Protein AF-A0A2N0ME54-F1 (afdb_monomer_lite)

Secondary structure (DSSP, 8-state):
--HHHHHHHHHHHHTTT-SSHHHHHHHHHHS-TT-SS-TTT-TTS-TTSHHHHHHHHHHHHHHHHTT------EEEESSGGGPEEEE--PPP--TTSTT-SPP-----TT--HHHHTTTS--------PPPPPPTTEEEEEEE-S---TTTTT---SSS---HHHHHHHHHHHHHHHHHHTTS-TTS-EEEEE-GGGHHHHHHHH--SSEEEEETTT-TT--TTTT-SEEEEES-----HHHHHHHHHHHTTTSS-----EEEEEEEEEETTS-EEEEEEEEE-SHHHHHHHHHHTHHHHHHHHGGG-GGGS-TT--EEEEEESS---TTPEESEEEE-HHHHHHHHHHHHHHHHHHHHHHH-SEEEHHHHHHHHGGGSSS-HHHHHHHHHHHHHHHHHHHT-EEE---TTPPPEEE---------

Foldseek 3Di:
DPLLVVLVVVCVVCCVPAVDLVSVLCCLVVDDLVDDPPVPPCVPDDPPPSVVVSVLVNVSNVCSVVVHFALRQWDWDDDDPPTDIGGFADDAQPQPPPCGPPDDDDDAPLDDPVLVVLHDPDPDDDDDDDDAFFPLEAEAEEADPALDCVQLQVDDPPPDGDPSNVVSVVVVLVVLCVVCVPDDLAFAEEEEAAPVCFVVSQVSNNHPHYHYDYQVGLPPDLRQQRGQEYEYRGWDDPDLVVLSSNLSHSVVVDGHDDPDWDWDWDWAAAPVRDIDTFTDIDDDDDPSNSSRCVRIQSSVLSSQCSNVRVPDDSPRHGYYYHHGSDYHPSDHHHHYHYDCVVVVVVVLLVLLLVCCVVVCVVPQKDFLLNSLVSCVVVDPDDSVVSSVVCLVCVVVSCVVSVWDWDHDDDPRTTMIGHDDPPPPDD

Radius of gyration: 27.48 Å; chains: 1; bounding box: 76×65×70 Å

Sequence (426 aa):
MEGPALYEAFTSAVKSEFPTINALEDELTNSSPTMLPWSSHLEGLPRNFPPKLLPVLSSELRSWAQGRNFNPRVHLIGTGESAEWHIWWRKHLDHSLEKGPPPAFILDPTADPSLLNKVFDVTATFTKDVPSWPKNVKVHQWVDDLVTRNALGMRSMTNQMSQLGKAARTRWYTRIQSGLAGYPQDWAVGIVTHKEIEEEAIGAMGFEDVRSMHYGAERGSDQLEDVKILILLGFPIPDIDAFKEEAQAFLYDERQLDFNWEIREQFLDLTDGGTAAVQVSGYWNGQVANYFRQKCQSGLYQAVHRIQPYLVPPEDERHIFIYTNMPVQDVIVDELICGPESQRIVDRHERVMRFLGDELEESDRLSVRALAELLSPLEDMSIDTLLEWVQENGESLATEAGISFTPGHRGQVARFEKQRHDSHDH

Structure (mmCIF, N/CA/C/O backbone):
data_AF-A0A2N0ME54-F1
#
_entry.id   AF-A0A2N0ME54-F1
#
loop_
_atom_site.group_PDB
_atom_site.id
_atom_site.type_symbol
_atom_site.label_atom_id
_atom_site.label_alt_id
_atom_site.label_comp_id
_atom_site.label_asym_id
_atom_site.label_entity_id
_atom_site.label_seq_id
_atom_site.pdbx_PDB_ins_code
_atom_site.Cartn_x
_atom_site.Cartn_y
_atom_site.Cartn_z
_atom_site.occupancy
_atom_site.B_iso_or_equiv
_atom_site.auth_seq_id
_atom_site.auth_comp_id
_atom_site.auth_asym_id
_atom_site.auth_atom_id
_atom_site.pdbx_PDB_model_num
ATOM 1 N N . MET A 1 1 ? 13.597 -11.585 -21.066 1.00 49.56 1 MET A N 1
ATOM 2 C CA . MET A 1 1 ? 15.011 -11.378 -20.660 1.00 49.56 1 MET A CA 1
ATOM 3 C C . MET A 1 1 ? 15.148 -9.979 -20.084 1.00 49.56 1 MET A C 1
ATOM 5 O O . MET A 1 1 ? 14.563 -9.065 -20.654 1.00 49.56 1 MET A O 1
ATOM 9 N N . GLU A 1 2 ? 15.874 -9.808 -18.976 1.00 55.44 2 GLU A N 1
ATOM 10 C CA . GLU A 1 2 ? 16.232 -8.472 -18.473 1.00 55.44 2 GLU A CA 1
ATOM 11 C C . GLU A 1 2 ? 17.118 -7.736 -19.493 1.00 55.44 2 GLU A C 1
ATOM 13 O O . GLU A 1 2 ? 17.814 -8.378 -20.287 1.00 55.44 2 GLU A O 1
ATOM 18 N N . GLY A 1 3 ? 17.084 -6.398 -19.482 1.00 59.59 3 GLY A N 1
ATOM 19 C CA . GLY A 1 3 ? 17.727 -5.542 -20.490 1.00 59.59 3 GLY A CA 1
ATOM 20 C C . GLY A 1 3 ? 19.146 -5.976 -20.893 1.00 59.59 3 GLY A C 1
ATOM 21 O O . GLY A 1 3 ? 19.382 -6.179 -22.081 1.00 59.59 3 GLY A O 1
ATOM 22 N N . PRO A 1 4 ? 20.086 -6.205 -19.956 1.00 62.50 4 PRO A N 1
ATOM 23 C CA . PRO A 1 4 ? 21.455 -6.601 -20.299 1.00 62.50 4 PRO A CA 1
ATOM 24 C C . PRO A 1 4 ? 21.552 -7.901 -21.116 1.00 62.50 4 PRO A C 1
ATOM 26 O O . PRO A 1 4 ? 22.271 -7.934 -22.112 1.00 62.50 4 PRO A O 1
ATOM 29 N N . ALA A 1 5 ? 20.779 -8.933 -20.762 1.00 63.75 5 ALA A N 1
ATOM 30 C CA . ALA A 1 5 ? 20.768 -10.216 -21.470 1.00 63.75 5 ALA A CA 1
ATOM 31 C C . ALA A 1 5 ? 20.142 -10.102 -22.872 1.00 63.75 5 ALA A C 1
ATOM 33 O O . ALA A 1 5 ? 20.586 -10.760 -23.813 1.00 63.75 5 ALA A O 1
ATOM 34 N N . LEU A 1 6 ? 19.139 -9.228 -23.034 1.00 64.62 6 LEU A N 1
ATOM 35 C CA . LEU A 1 6 ? 18.586 -8.884 -24.346 1.00 64.62 6 LEU A CA 1
ATOM 36 C C . LEU A 1 6 ? 19.654 -8.248 -25.242 1.00 64.62 6 LEU A C 1
ATOM 38 O O . LEU A 1 6 ? 19.828 -8.676 -26.381 1.00 64.62 6 LEU A O 1
ATOM 42 N N . TYR A 1 7 ? 20.368 -7.240 -24.738 1.00 67.50 7 TYR A N 1
ATOM 43 C CA . TYR A 1 7 ? 21.379 -6.525 -25.517 1.00 67.50 7 TYR A CA 1
ATOM 44 C C . TYR A 1 7 ? 22.604 -7.389 -25.825 1.00 67.50 7 TYR A C 1
ATOM 46 O O . TYR A 1 7 ? 23.158 -7.278 -26.919 1.00 67.50 7 TYR A O 1
ATOM 54 N N . GLU A 1 8 ? 22.975 -8.312 -24.937 1.00 67.19 8 GLU A N 1
ATOM 55 C CA . GLU A 1 8 ? 23.969 -9.357 -25.204 1.00 67.19 8 GLU A CA 1
ATOM 56 C C . GLU A 1 8 ? 23.532 -10.302 -26.326 1.00 67.19 8 GLU A C 1
ATOM 58 O O . GLU A 1 8 ? 24.284 -10.502 -27.284 1.00 67.19 8 GLU A O 1
ATOM 63 N N . ALA A 1 9 ? 22.315 -10.851 -26.242 1.00 62.59 9 ALA A N 1
ATOM 64 C CA . ALA A 1 9 ? 21.765 -11.750 -27.254 1.00 62.59 9 ALA A CA 1
ATOM 65 C C . ALA A 1 9 ? 21.619 -11.052 -28.613 1.00 62.59 9 ALA A C 1
ATOM 67 O O . ALA A 1 9 ? 22.039 -11.595 -29.636 1.00 62.59 9 ALA A O 1
ATOM 68 N N . PHE A 1 10 ? 21.100 -9.821 -28.618 1.00 63.94 10 PHE A N 1
ATOM 69 C CA . PHE A 1 10 ? 20.965 -8.997 -29.816 1.00 63.94 10 PHE A CA 1
ATOM 70 C C . PHE A 1 10 ? 22.333 -8.694 -30.427 1.00 63.94 10 PHE A C 1
ATOM 72 O O . PHE A 1 10 ? 22.560 -8.972 -31.599 1.00 63.94 10 PHE A O 1
ATOM 79 N N . THR A 1 11 ? 23.293 -8.227 -29.628 1.00 61.69 11 THR A N 1
ATOM 80 C CA . THR A 1 11 ? 24.661 -7.975 -30.098 1.00 61.69 11 THR A CA 1
ATOM 81 C C . THR A 1 11 ? 25.321 -9.252 -30.629 1.00 61.69 11 THR A C 1
ATOM 83 O O . THR A 1 11 ? 26.037 -9.194 -31.623 1.00 61.69 11 THR A O 1
ATOM 86 N N . SER A 1 12 ? 25.097 -10.409 -30.000 1.00 63.53 12 SER A N 1
ATOM 87 C CA . SER A 1 12 ? 25.627 -11.703 -30.453 1.00 63.53 12 SER A CA 1
ATOM 88 C C . SER A 1 12 ? 25.050 -12.128 -31.808 1.00 63.53 12 SER A C 1
ATOM 90 O O . SER A 1 12 ? 25.805 -12.503 -32.703 1.00 63.53 12 SER A O 1
ATOM 92 N N . ALA A 1 13 ? 23.732 -12.001 -31.992 1.00 60.53 13 ALA A N 1
ATOM 93 C CA . ALA A 1 13 ? 23.060 -12.307 -33.255 1.00 60.53 13 ALA A CA 1
ATOM 94 C C . ALA A 1 13 ? 23.513 -11.363 -34.381 1.00 60.53 13 ALA A C 1
ATOM 96 O O . ALA A 1 13 ? 23.846 -11.795 -35.485 1.00 60.53 13 ALA A O 1
ATOM 97 N N . VAL A 1 14 ? 23.607 -10.073 -34.066 1.00 54.28 14 VAL A N 1
ATOM 98 C CA . VAL A 1 14 ? 23.929 -9.007 -35.016 1.00 54.28 14 VAL A CA 1
ATOM 99 C C . VAL A 1 14 ? 25.418 -8.974 -35.380 1.00 54.28 14 VAL A C 1
ATOM 101 O O . VAL A 1 14 ? 25.755 -8.592 -36.495 1.00 54.28 14 VAL A O 1
ATOM 104 N N . LYS A 1 15 ? 26.324 -9.458 -34.515 1.00 54.00 15 LYS A N 1
ATOM 105 C CA . LYS A 1 15 ? 27.772 -9.587 -34.796 1.00 54.00 15 LYS A CA 1
ATOM 106 C C . LYS A 1 15 ? 28.104 -10.438 -36.028 1.00 54.00 15 LYS A C 1
ATOM 108 O O . LYS A 1 15 ? 29.214 -10.333 -36.546 1.00 54.00 15 LYS A O 1
ATOM 113 N N . SER A 1 16 ? 27.172 -11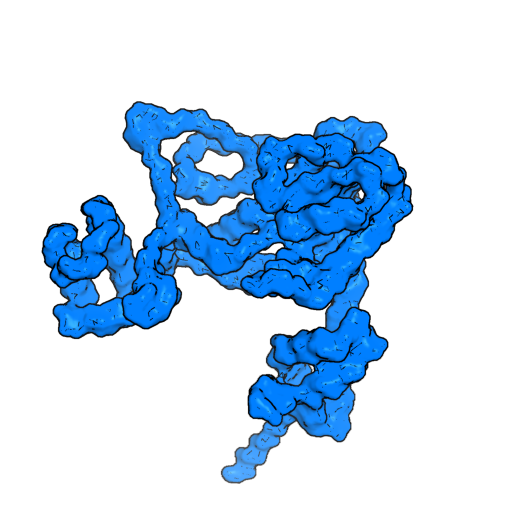.278 -36.481 1.00 55.47 16 SER A N 1
ATOM 114 C CA . SER A 1 16 ? 27.316 -12.051 -37.720 1.00 55.47 16 SER A CA 1
ATOM 115 C C . SER A 1 16 ? 27.152 -11.200 -38.989 1.00 55.47 16 SER A C 1
ATOM 117 O O . SER A 1 16 ? 27.761 -11.513 -40.010 1.00 55.47 16 SER A O 1
ATOM 119 N N . GLU A 1 17 ? 26.401 -10.098 -38.906 1.00 51.91 17 GLU A N 1
ATOM 120 C CA . GLU A 1 17 ? 26.084 -9.197 -40.023 1.00 51.91 17 GLU A CA 1
ATOM 121 C C . GLU A 1 17 ? 26.782 -7.831 -39.899 1.00 51.91 17 GLU A C 1
ATOM 123 O O . GLU A 1 17 ? 27.156 -7.231 -40.906 1.00 51.91 17 GLU A O 1
ATOM 128 N N . PHE A 1 18 ? 27.036 -7.363 -38.672 1.00 55.38 18 PHE A N 1
ATOM 129 C CA . PHE A 1 18 ? 27.672 -6.080 -38.379 1.00 55.38 18 PHE A CA 1
ATOM 130 C C . PHE A 1 18 ? 28.874 -6.288 -37.447 1.00 55.38 18 PHE A C 1
ATOM 132 O O . PHE A 1 18 ? 28.709 -6.612 -36.269 1.00 55.38 18 PHE A O 1
ATOM 139 N N . PRO A 1 19 ? 30.112 -6.072 -37.926 1.00 56.31 19 PRO A N 1
ATOM 140 C CA . PRO A 1 19 ? 31.323 -6.409 -37.174 1.00 56.31 19 PRO A CA 1
ATOM 141 C C . PRO A 1 19 ? 31.584 -5.492 -35.969 1.00 56.31 19 PRO A C 1
ATOM 143 O O . PRO A 1 19 ? 32.428 -5.804 -35.130 1.00 56.31 19 PRO A O 1
ATOM 146 N N . THR A 1 20 ? 30.889 -4.353 -35.866 1.00 59.16 20 THR A N 1
ATOM 147 C CA . THR A 1 20 ? 30.997 -3.424 -34.733 1.00 59.16 20 THR A CA 1
ATOM 148 C C . THR A 1 20 ? 29.638 -2.824 -34.376 1.00 59.16 20 THR A C 1
ATOM 150 O O . THR A 1 20 ? 28.767 -2.690 -35.232 1.00 59.16 20 THR A O 1
ATOM 153 N N . ILE A 1 21 ? 29.478 -2.400 -33.118 1.00 54.47 21 ILE A N 1
ATOM 154 C CA . ILE A 1 21 ? 28.276 -1.692 -32.641 1.00 54.47 21 ILE A CA 1
ATOM 155 C C . ILE A 1 21 ? 28.088 -0.361 -33.383 1.00 54.47 21 ILE A C 1
ATOM 157 O O . ILE A 1 21 ? 26.958 0.019 -33.660 1.00 54.47 21 ILE A O 1
ATOM 161 N N . ASN A 1 22 ? 29.181 0.298 -33.783 1.00 60.09 22 ASN A N 1
ATOM 162 C CA . ASN A 1 22 ? 29.122 1.512 -34.598 1.00 60.09 22 ASN A CA 1
ATOM 163 C C . ASN A 1 22 ? 28.563 1.231 -36.001 1.00 60.09 22 ASN A C 1
ATOM 165 O O . ASN A 1 22 ? 27.768 2.014 -36.487 1.00 60.09 22 ASN A O 1
ATOM 169 N N . ALA A 1 23 ? 28.913 0.098 -36.625 1.00 60.16 23 ALA A N 1
ATOM 170 C CA . ALA A 1 23 ? 28.370 -0.283 -37.933 1.00 60.16 23 ALA A CA 1
ATOM 171 C C . ALA A 1 23 ? 26.867 -0.607 -37.871 1.00 60.16 23 ALA A C 1
ATOM 173 O O . ALA A 1 23 ? 26.124 -0.274 -38.788 1.00 60.16 23 ALA A O 1
ATOM 174 N N . LEU A 1 24 ? 26.418 -1.226 -36.775 1.00 59.00 24 LEU A N 1
ATOM 175 C CA . LEU A 1 24 ? 24.998 -1.429 -36.499 1.00 59.00 24 LEU A CA 1
ATOM 176 C C . LEU A 1 24 ? 24.280 -0.100 -36.237 1.00 59.00 24 LEU A C 1
ATOM 178 O O . LEU A 1 24 ? 23.179 0.106 -36.728 1.00 59.00 24 LEU A O 1
ATOM 182 N N . GLU A 1 25 ? 24.888 0.804 -35.470 1.00 57.88 25 GLU A N 1
ATOM 183 C CA . GLU A 1 25 ? 24.334 2.131 -35.207 1.00 57.88 25 GLU A CA 1
ATOM 184 C C . GLU A 1 25 ? 24.241 2.966 -36.489 1.00 57.88 25 GLU A C 1
ATOM 186 O O . GLU A 1 25 ? 23.210 3.591 -36.726 1.00 57.88 25 GLU A O 1
ATOM 191 N N . ASP A 1 26 ? 25.267 2.938 -37.339 1.00 61.12 26 ASP A N 1
ATOM 192 C CA . ASP A 1 26 ? 25.268 3.598 -38.642 1.00 61.12 26 ASP A CA 1
ATOM 193 C C . ASP A 1 26 ? 24.148 3.053 -39.530 1.00 61.12 26 ASP A C 1
ATOM 195 O O . ASP A 1 26 ? 23.471 3.839 -40.185 1.00 61.12 26 ASP A O 1
ATOM 199 N N . GLU A 1 27 ? 23.894 1.743 -39.515 1.00 60.47 27 GLU A N 1
ATOM 200 C CA . GLU A 1 27 ? 22.745 1.161 -40.209 1.00 60.47 27 GLU A CA 1
ATOM 201 C C . GLU A 1 27 ? 21.432 1.649 -39.576 1.00 60.47 27 GLU A C 1
ATOM 203 O O . GLU A 1 27 ? 20.667 2.353 -40.223 1.00 60.47 27 GLU A O 1
ATOM 208 N N . LEU A 1 28 ? 21.204 1.426 -38.276 1.00 55.97 28 LEU A N 1
ATOM 209 C CA . LEU A 1 28 ? 19.971 1.829 -37.576 1.00 55.97 28 LEU A CA 1
ATOM 210 C C . LEU A 1 28 ? 19.659 3.337 -37.681 1.00 55.97 28 LEU A C 1
ATOM 212 O O . LEU A 1 28 ? 18.497 3.729 -37.561 1.00 55.97 28 LEU A O 1
ATOM 216 N N . THR A 1 29 ? 20.678 4.178 -37.889 1.00 53.97 29 THR A N 1
ATOM 217 C CA . THR A 1 29 ? 20.559 5.641 -38.001 1.00 53.97 29 THR A CA 1
ATOM 218 C C . THR A 1 29 ? 20.444 6.123 -39.454 1.00 53.97 29 THR A C 1
ATOM 220 O O . THR A 1 29 ? 19.782 7.133 -39.697 1.00 53.97 29 THR A O 1
ATOM 223 N N . ASN A 1 30 ? 21.053 5.424 -40.424 1.00 52.12 30 ASN A N 1
ATOM 224 C CA . ASN A 1 30 ? 21.065 5.820 -41.842 1.00 52.12 30 ASN A CA 1
ATOM 225 C C . ASN A 1 30 ? 20.058 5.053 -42.716 1.00 52.12 30 ASN A C 1
ATOM 227 O O . ASN A 1 30 ? 19.752 5.512 -43.823 1.00 52.12 30 ASN A O 1
ATOM 231 N N . SER A 1 31 ? 19.503 3.926 -42.260 1.00 49.66 31 SER A N 1
ATOM 232 C CA . SER A 1 31 ? 18.420 3.249 -42.972 1.00 49.66 31 SER A CA 1
ATOM 233 C C . SER A 1 31 ? 17.166 4.131 -42.923 1.00 49.66 31 SER A C 1
ATOM 235 O O . SER A 1 31 ? 16.629 4.438 -41.857 1.00 49.66 31 SER A O 1
ATOM 237 N N . SER A 1 32 ? 16.626 4.509 -44.088 1.00 43.94 32 SER A N 1
ATOM 238 C CA . SER A 1 32 ? 15.217 4.921 -44.141 1.00 43.94 32 SER A CA 1
ATOM 239 C C . SER A 1 32 ? 14.369 3.803 -43.517 1.00 43.94 32 SER A C 1
ATOM 241 O O . SER A 1 32 ? 14.658 2.635 -43.785 1.00 43.94 32 SER A O 1
ATOM 243 N N . PRO A 1 33 ? 13.308 4.104 -42.744 1.00 42.59 33 PRO A N 1
ATOM 244 C CA . PRO A 1 33 ? 12.486 3.099 -42.050 1.00 42.59 33 PRO A CA 1
ATOM 245 C C . PRO A 1 33 ? 11.839 2.038 -42.968 1.00 42.59 33 PRO A C 1
ATOM 247 O O . PRO A 1 33 ? 11.199 1.108 -42.490 1.00 42.59 33 PRO A O 1
ATOM 250 N N . THR A 1 34 ? 12.008 2.163 -44.283 1.00 40.41 34 THR A N 1
ATOM 251 C CA . THR A 1 34 ? 11.614 1.229 -45.341 1.00 40.41 34 THR A CA 1
ATOM 252 C C . THR A 1 34 ? 12.710 0.255 -45.805 1.00 40.41 34 THR A C 1
ATOM 254 O O . THR A 1 34 ? 12.417 -0.570 -46.663 1.00 40.41 34 THR A O 1
ATOM 257 N N . MET A 1 35 ? 13.949 0.333 -45.305 1.00 38.94 35 MET A N 1
ATOM 258 C CA . MET A 1 35 ? 15.114 -0.375 -45.878 1.00 38.94 35 MET A CA 1
ATOM 259 C C . MET A 1 35 ? 15.971 -1.121 -44.840 1.00 38.94 35 MET A C 1
ATOM 261 O O . MET A 1 35 ? 17.154 -1.328 -45.068 1.00 38.94 35 MET A O 1
ATOM 265 N N . LEU A 1 36 ? 15.398 -1.564 -43.719 1.00 42.53 36 LEU A N 1
ATOM 266 C CA . LEU A 1 36 ? 16.016 -2.651 -42.952 1.00 42.53 36 LEU A CA 1
ATOM 267 C C . LEU A 1 36 ? 15.541 -3.986 -43.557 1.00 42.53 36 LEU A C 1
ATOM 269 O O . LEU A 1 36 ? 14.336 -4.140 -43.771 1.00 42.53 36 LEU A O 1
ATOM 273 N N . PRO A 1 37 ? 16.420 -4.971 -43.821 1.00 38.28 37 PRO A N 1
ATOM 274 C CA . PRO A 1 37 ? 16.075 -6.227 -44.500 1.00 38.28 37 PRO A CA 1
ATOM 275 C C . PRO A 1 37 ? 15.233 -7.200 -43.645 1.00 38.28 37 PRO A C 1
ATOM 277 O O . PRO A 1 37 ? 15.165 -8.389 -43.929 1.00 38.28 37 PRO A O 1
ATOM 280 N N . TRP A 1 38 ? 14.500 -6.702 -42.647 1.00 40.94 38 TRP A N 1
ATOM 281 C CA . TRP A 1 38 ? 13.591 -7.453 -41.769 1.00 40.94 38 TRP A CA 1
ATOM 282 C C . TRP A 1 38 ? 12.208 -7.671 -42.424 1.00 40.94 38 TRP A C 1
ATOM 284 O O . TRP A 1 38 ? 11.168 -7.715 -41.765 1.00 40.94 38 TRP A O 1
ATOM 294 N N . SER A 1 39 ? 12.193 -7.766 -43.756 1.00 39.16 39 SER A N 1
ATOM 295 C CA . SER A 1 39 ? 11.025 -7.571 -44.629 1.00 39.16 39 SER A CA 1
ATOM 296 C C . SER A 1 39 ? 9.937 -8.656 -44.578 1.00 39.16 39 SER A C 1
ATOM 298 O O . SER A 1 39 ? 8.919 -8.501 -45.241 1.00 39.16 39 SER A O 1
ATOM 300 N N . SER A 1 40 ? 10.080 -9.700 -43.757 1.00 37.62 40 SER A N 1
ATOM 301 C CA . SER A 1 40 ? 9.034 -10.716 -43.541 1.00 37.62 40 SER A CA 1
ATOM 302 C C . SER A 1 40 ? 8.439 -10.743 -42.128 1.00 37.62 40 SER A C 1
ATOM 304 O O . SER A 1 40 ? 7.389 -11.345 -41.941 1.00 37.62 40 SER A O 1
ATOM 306 N N . HIS A 1 41 ? 9.061 -10.098 -41.132 1.00 36.62 41 HIS A N 1
ATOM 307 C CA . HIS A 1 41 ? 8.612 -10.155 -39.726 1.00 36.62 41 HIS A CA 1
ATOM 308 C C . HIS A 1 41 ? 7.939 -8.865 -39.228 1.00 36.62 41 HIS A C 1
ATOM 310 O O . HIS A 1 41 ? 7.446 -8.821 -38.106 1.00 36.62 41 HIS A O 1
ATOM 316 N N . LEU A 1 42 ? 7.904 -7.815 -40.057 1.00 37.16 42 LEU A N 1
ATOM 317 C CA . LEU A 1 42 ? 7.312 -6.510 -39.728 1.00 37.16 42 LEU A CA 1
ATOM 318 C C . LEU A 1 42 ? 5.925 -6.289 -40.371 1.00 37.16 42 LEU A C 1
ATOM 320 O O . LEU A 1 42 ? 5.341 -5.212 -40.215 1.00 37.16 42 LEU A O 1
ATOM 324 N N . GLU A 1 43 ? 5.377 -7.285 -41.080 1.00 31.19 43 GLU A N 1
ATOM 325 C CA . GLU A 1 43 ? 3.985 -7.259 -41.547 1.00 31.19 43 GLU A CA 1
ATOM 326 C C . GLU A 1 43 ? 3.035 -7.266 -40.338 1.00 31.19 43 GLU A C 1
ATOM 328 O O . GLU A 1 43 ? 2.858 -8.279 -39.672 1.00 31.19 43 GLU A O 1
ATOM 333 N N . GLY A 1 44 ? 2.438 -6.108 -40.034 1.00 36.78 44 GLY A N 1
ATOM 334 C CA . GLY A 1 44 ? 1.473 -5.945 -38.937 1.00 36.78 44 GLY A CA 1
ATOM 335 C C . GLY A 1 44 ? 1.804 -4.834 -37.940 1.00 36.78 44 GLY A C 1
ATOM 336 O O . GLY A 1 44 ? 0.937 -4.449 -37.157 1.00 36.78 44 GLY A O 1
ATOM 337 N N . LEU A 1 45 ? 3.009 -4.254 -37.988 1.00 35.31 45 LEU A N 1
ATOM 338 C CA . LEU A 1 45 ? 3.353 -3.121 -37.127 1.00 35.31 45 LEU A CA 1
ATOM 339 C C . LEU A 1 45 ? 2.799 -1.795 -37.687 1.00 35.31 45 LEU A C 1
ATOM 341 O O . LEU A 1 45 ? 2.843 -1.565 -38.901 1.00 35.31 45 LEU A O 1
ATOM 345 N N . PRO A 1 46 ? 2.296 -0.879 -36.834 1.00 37.88 46 PRO A N 1
ATOM 346 C CA . PRO A 1 46 ? 1.844 0.439 -37.277 1.00 37.88 46 PRO A CA 1
ATOM 347 C C . PRO A 1 46 ? 2.952 1.189 -38.045 1.00 37.88 46 PRO A C 1
ATOM 349 O O . PRO A 1 46 ? 4.101 1.230 -37.622 1.00 37.88 46 PRO A O 1
ATOM 352 N N . ARG A 1 47 ? 2.646 1.837 -39.176 1.00 39.59 47 ARG A N 1
ATOM 353 C CA . ARG A 1 47 ? 3.662 2.497 -40.042 1.00 39.59 47 ARG A CA 1
ATOM 354 C C . ARG A 1 47 ? 4.473 3.618 -39.364 1.00 39.59 47 ARG A C 1
ATOM 356 O O . ARG A 1 47 ? 5.501 4.048 -39.870 1.00 39.59 47 ARG A O 1
ATOM 363 N N . ASN A 1 48 ? 4.005 4.093 -38.222 1.00 44.75 48 ASN A N 1
ATOM 364 C CA . ASN A 1 48 ? 4.581 5.120 -37.357 1.00 44.75 48 ASN A CA 1
ATOM 365 C C . ASN A 1 48 ? 5.527 4.560 -36.266 1.00 44.75 48 ASN A C 1
ATOM 367 O O . ASN A 1 48 ? 6.033 5.329 -35.450 1.00 44.75 48 ASN A O 1
ATOM 371 N N . PHE A 1 49 ? 5.767 3.246 -36.250 1.00 51.06 49 PHE A N 1
ATOM 372 C CA . PHE A 1 49 ? 6.519 2.516 -35.219 1.00 51.06 49 PHE A CA 1
ATOM 373 C C . PHE A 1 49 ? 8.059 2.537 -35.399 1.00 51.06 49 PHE A C 1
ATOM 375 O O . PHE A 1 49 ? 8.756 2.818 -34.422 1.00 51.06 49 PHE A O 1
ATOM 382 N N . PRO A 1 50 ? 8.632 2.359 -36.613 1.00 54.06 50 PRO A N 1
ATOM 383 C CA . PRO A 1 50 ? 10.090 2.329 -36.803 1.00 54.06 50 PRO A CA 1
ATOM 384 C C . PRO A 1 50 ? 10.860 3.615 -36.419 1.00 54.06 50 PRO A C 1
ATOM 386 O O . PRO A 1 50 ? 11.871 3.504 -35.726 1.00 54.06 50 PRO A O 1
ATOM 389 N N . PRO A 1 51 ? 10.415 4.846 -36.764 1.00 53.28 51 PRO A N 1
ATOM 390 C CA . PRO A 1 51 ? 11.199 6.055 -36.483 1.00 53.28 51 PRO A CA 1
ATOM 391 C C . PRO A 1 51 ? 11.268 6.435 -34.994 1.00 53.28 51 PRO A C 1
ATOM 393 O O . PRO A 1 51 ? 12.082 7.275 -34.623 1.00 53.28 51 PRO A O 1
ATOM 396 N N . LYS A 1 52 ? 10.431 5.841 -34.130 1.00 55.00 52 LYS A N 1
ATOM 397 C CA . LYS A 1 52 ? 10.478 6.061 -32.672 1.00 55.00 52 LYS A CA 1
ATOM 398 C C . LYS A 1 52 ? 11.284 4.995 -31.937 1.00 55.00 52 LYS A C 1
ATOM 400 O O . LYS A 1 52 ? 11.907 5.309 -30.929 1.00 55.00 52 LYS A O 1
ATOM 405 N N . LEU A 1 53 ? 11.277 3.760 -32.435 1.00 63.22 53 LEU A N 1
ATOM 406 C CA . LEU A 1 53 ? 11.958 2.634 -31.802 1.00 63.22 53 LEU A CA 1
ATOM 407 C C . LEU A 1 53 ? 13.464 2.629 -32.088 1.00 63.22 53 LEU A C 1
ATOM 409 O O . LEU A 1 53 ? 14.252 2.363 -31.186 1.00 63.22 53 LEU A O 1
ATOM 413 N N . LEU A 1 54 ? 13.871 2.966 -33.315 1.00 66.00 54 LEU A N 1
ATOM 414 C CA . LEU A 1 54 ? 15.284 2.940 -33.708 1.00 66.00 54 LEU A CA 1
ATOM 415 C C . LEU A 1 54 ? 16.160 3.883 -32.862 1.00 66.00 54 LEU A C 1
ATOM 417 O O . LEU A 1 54 ? 17.159 3.410 -32.326 1.00 66.00 54 LEU A O 1
ATOM 421 N N . PRO A 1 55 ? 15.790 5.158 -32.610 1.00 67.81 55 PRO A N 1
ATOM 422 C CA . PRO A 1 55 ? 16.590 6.028 -31.742 1.00 67.81 55 PRO A CA 1
ATOM 423 C C . PRO A 1 55 ? 16.686 5.522 -30.296 1.00 67.81 55 PRO A C 1
ATOM 425 O O . PRO A 1 55 ? 17.710 5.698 -29.635 1.00 67.81 55 PRO A O 1
ATOM 428 N N . VAL A 1 56 ? 15.614 4.894 -29.802 1.00 71.06 56 VAL A N 1
ATOM 429 C CA . VAL A 1 56 ? 15.548 4.298 -28.463 1.00 71.06 56 VAL A CA 1
ATOM 430 C C . VAL A 1 56 ? 16.530 3.134 -28.353 1.00 71.06 56 VAL A C 1
ATOM 432 O O . VAL A 1 56 ? 17.383 3.147 -27.465 1.00 71.06 56 VAL A O 1
ATOM 435 N N . LEU A 1 57 ? 16.463 2.197 -29.302 1.00 71.81 57 LEU A N 1
ATOM 436 C CA . LEU A 1 57 ? 17.364 1.051 -29.392 1.00 71.81 57 LEU A CA 1
ATOM 437 C C . LEU A 1 57 ? 18.821 1.479 -29.553 1.00 71.81 57 LEU A C 1
ATOM 439 O O . LEU A 1 57 ? 19.664 1.011 -28.796 1.00 71.81 57 LEU A O 1
ATOM 443 N N . SER A 1 58 ? 19.128 2.395 -30.477 1.00 70.62 58 SER A N 1
ATOM 444 C CA . SER A 1 58 ? 20.501 2.874 -30.692 1.00 70.62 58 SER A CA 1
ATOM 445 C C . SER A 1 58 ? 21.086 3.509 -29.425 1.00 70.62 58 SER A C 1
ATOM 447 O O . SER A 1 58 ? 22.214 3.208 -29.030 1.00 70.62 58 SER A O 1
ATOM 449 N N . SER A 1 59 ? 20.304 4.345 -28.731 1.00 75.00 59 SER A N 1
ATOM 450 C CA . SER A 1 59 ? 20.729 4.986 -27.480 1.00 75.00 59 SER A CA 1
ATOM 451 C C . SER A 1 59 ? 20.990 3.979 -26.355 1.00 75.00 59 SER A C 1
ATOM 453 O O . SER A 1 59 ? 21.939 4.144 -25.580 1.00 75.00 59 SER A O 1
ATOM 455 N N . GLU A 1 60 ? 20.146 2.957 -26.228 1.00 79.12 60 GLU A N 1
ATOM 456 C CA . GLU A 1 60 ? 20.284 1.927 -25.193 1.00 79.12 60 GLU A CA 1
ATOM 457 C C . GLU A 1 60 ? 21.431 0.966 -25.506 1.00 79.12 60 GLU A C 1
ATOM 459 O O . GLU A 1 60 ? 22.255 0.712 -24.630 1.00 79.12 60 GLU A O 1
ATOM 464 N N . LEU A 1 61 ? 21.581 0.548 -26.768 1.00 74.56 61 LEU A N 1
ATOM 465 C CA . LEU A 1 61 ? 22.713 -0.255 -27.239 1.00 74.56 61 LEU A CA 1
ATOM 466 C C . LEU A 1 61 ? 24.048 0.433 -26.964 1.00 74.56 61 LEU A C 1
ATOM 468 O O . LEU A 1 61 ? 24.978 -0.199 -26.469 1.00 74.56 61 LEU A O 1
ATOM 472 N N . ARG A 1 62 ? 24.147 1.741 -27.231 1.00 75.31 62 ARG A N 1
ATOM 473 C CA . ARG A 1 62 ? 25.347 2.527 -26.923 1.00 75.31 62 ARG A CA 1
ATOM 474 C C . ARG A 1 62 ? 25.621 2.587 -25.420 1.00 75.31 62 ARG A C 1
ATOM 476 O O . ARG A 1 62 ? 26.776 2.485 -25.008 1.00 75.31 62 ARG A O 1
ATOM 483 N N . SER A 1 63 ? 24.581 2.766 -24.607 1.00 80.00 63 SER A N 1
ATOM 484 C CA . SER A 1 63 ? 24.718 2.806 -23.145 1.00 80.00 63 SER A CA 1
ATOM 485 C C . SER A 1 63 ? 25.211 1.464 -22.602 1.00 80.00 63 SER A C 1
ATOM 487 O O . SER A 1 63 ? 26.180 1.437 -21.843 1.00 80.00 63 SER A O 1
ATOM 489 N N . TRP A 1 64 ? 24.624 0.365 -23.081 1.00 81.44 64 TRP A N 1
ATOM 490 C CA . TRP A 1 64 ? 25.049 -0.999 -22.774 1.00 81.44 64 TRP A CA 1
ATOM 491 C C . TRP A 1 64 ? 26.498 -1.267 -23.211 1.00 81.44 64 TRP A C 1
ATOM 493 O O . TRP A 1 64 ? 27.314 -1.697 -22.399 1.00 81.44 64 TRP A O 1
ATOM 503 N N . ALA A 1 65 ? 26.862 -0.922 -24.451 1.00 73.62 65 ALA A N 1
ATOM 504 C CA . ALA A 1 65 ? 28.206 -1.122 -25.007 1.00 73.62 65 ALA A CA 1
ATOM 505 C C . ALA A 1 65 ? 29.314 -0.416 -24.210 1.00 73.62 65 ALA A C 1
ATOM 507 O O . ALA A 1 65 ? 30.463 -0.853 -24.198 1.00 73.62 65 ALA A O 1
ATOM 508 N N . GLN A 1 66 ? 28.974 0.700 -23.566 1.00 80.81 66 GLN A N 1
ATOM 509 C CA . GLN A 1 66 ? 29.880 1.495 -22.738 1.00 80.81 66 GLN A CA 1
ATOM 510 C C . GLN A 1 66 ? 29.894 1.050 -21.268 1.00 80.81 66 GLN A C 1
ATOM 512 O O . GLN A 1 66 ? 30.552 1.700 -20.456 1.00 80.81 66 GLN A O 1
ATOM 517 N N . GLY A 1 67 ? 29.157 -0.008 -20.909 1.00 79.62 67 GLY A N 1
ATOM 518 C CA . GLY A 1 67 ? 29.027 -0.485 -19.532 1.00 79.62 67 GLY A CA 1
ATOM 519 C C . GLY A 1 67 ? 28.331 0.513 -18.605 1.00 79.62 67 GLY A C 1
ATOM 520 O O . GLY A 1 67 ? 28.605 0.531 -17.407 1.00 79.62 67 GLY A O 1
ATOM 521 N N . ARG A 1 68 ? 27.481 1.398 -19.143 1.00 80.81 68 ARG A N 1
ATOM 522 C CA . ARG A 1 68 ? 26.724 2.363 -18.336 1.00 80.81 68 ARG A CA 1
ATOM 523 C C . ARG A 1 68 ? 25.454 1.709 -17.806 1.00 80.81 68 ARG A C 1
ATOM 525 O O . ARG A 1 68 ? 24.801 0.970 -18.533 1.00 80.81 68 ARG A O 1
ATOM 532 N N . ASN A 1 69 ? 25.056 2.063 -16.588 1.00 78.81 69 ASN A N 1
ATOM 533 C CA . ASN A 1 69 ? 23.729 1.725 -16.076 1.00 78.81 69 ASN A CA 1
ATOM 534 C C . ASN A 1 69 ? 22.665 2.560 -16.809 1.00 78.81 69 ASN A C 1
ATOM 536 O O . ASN A 1 69 ? 22.846 3.768 -16.991 1.00 78.81 69 ASN A O 1
ATOM 540 N N . PHE A 1 70 ? 21.577 1.917 -17.231 1.00 80.06 70 PHE A N 1
ATOM 541 C CA . PHE A 1 70 ? 20.422 2.557 -17.867 1.00 80.06 70 PHE A CA 1
ATOM 542 C C . PHE A 1 70 ? 19.125 1.807 -17.506 1.00 80.06 70 PHE A C 1
ATOM 544 O O . PHE A 1 70 ? 19.171 0.612 -17.210 1.00 80.06 70 PHE A O 1
ATOM 551 N N . ASN A 1 71 ? 17.973 2.484 -17.551 1.00 84.06 71 ASN A N 1
ATOM 552 C CA . ASN A 1 71 ? 16.661 1.833 -17.518 1.00 84.06 71 ASN A CA 1
ATOM 553 C C . ASN A 1 71 ? 16.282 1.389 -18.948 1.00 84.06 71 ASN A C 1
ATOM 555 O O . ASN A 1 71 ? 16.099 2.258 -19.806 1.00 84.06 71 ASN A O 1
ATOM 559 N N . PRO A 1 72 ? 16.219 0.078 -19.250 1.00 80.44 72 PRO A N 1
ATOM 560 C CA . PRO A 1 72 ? 15.851 -0.393 -20.580 1.00 80.44 72 PRO A CA 1
ATOM 561 C C . PRO A 1 72 ? 14.376 -0.098 -20.865 1.00 80.44 72 PRO A C 1
ATOM 563 O O . PRO A 1 72 ? 13.537 -0.232 -19.978 1.00 80.44 72 PRO A O 1
ATOM 566 N N . ARG A 1 73 ? 14.061 0.285 -22.106 1.00 77.94 73 ARG A N 1
ATOM 567 C CA . ARG A 1 73 ? 12.670 0.433 -22.578 1.00 77.94 73 ARG A CA 1
ATOM 568 C C . ARG A 1 73 ? 12.222 -0.712 -23.456 1.00 77.94 73 ARG A C 1
ATOM 570 O O . ARG A 1 73 ? 11.031 -0.838 -23.724 1.00 77.94 73 ARG A O 1
ATOM 577 N N . VAL A 1 74 ? 13.161 -1.496 -23.971 1.00 76.56 74 VAL A N 1
ATOM 578 C CA . VAL A 1 74 ? 12.867 -2.603 -24.871 1.00 76.56 74 VAL A CA 1
ATOM 579 C C . VAL A 1 74 ? 13.049 -3.918 -24.133 1.00 76.56 74 VAL A C 1
ATOM 581 O O . VAL A 1 74 ? 14.088 -4.163 -23.522 1.00 76.56 74 VAL A O 1
ATOM 584 N N . HIS A 1 75 ? 12.019 -4.757 -24.195 1.00 76.69 75 HIS A N 1
ATOM 585 C CA . HIS A 1 75 ? 11.914 -5.995 -23.435 1.00 76.69 75 HIS A CA 1
ATOM 586 C C . HIS A 1 75 ? 11.485 -7.143 -24.347 1.00 76.69 75 HIS A C 1
ATOM 588 O O . HIS A 1 75 ? 10.692 -6.954 -25.266 1.00 76.69 75 HIS A O 1
ATOM 594 N N . LEU A 1 76 ? 11.997 -8.345 -24.073 1.00 68.81 76 LEU A N 1
ATOM 595 C CA . LEU A 1 76 ? 11.517 -9.590 -24.676 1.00 68.81 76 LEU A CA 1
ATOM 596 C C . LEU A 1 76 ? 10.740 -10.389 -23.633 1.00 68.81 76 LEU A C 1
ATOM 598 O O . LEU A 1 76 ? 11.310 -10.758 -22.594 1.00 68.81 76 LEU A O 1
ATOM 602 N N . ILE A 1 77 ? 9.480 -10.683 -23.941 1.00 71.31 77 ILE A N 1
ATOM 603 C CA . ILE A 1 77 ? 8.579 -11.488 -23.117 1.00 71.31 77 ILE A CA 1
ATOM 604 C C . ILE A 1 77 ? 8.441 -12.880 -23.745 1.00 71.31 77 ILE A C 1
ATOM 606 O O . ILE A 1 77 ? 8.200 -13.013 -24.941 1.00 71.31 77 ILE A O 1
ATOM 610 N N . GLY A 1 78 ? 8.616 -13.928 -22.936 1.00 65.50 78 GLY A N 1
ATOM 611 C CA . GLY A 1 78 ? 8.622 -15.322 -23.393 1.00 65.50 78 GLY A CA 1
ATOM 612 C C . GLY A 1 78 ? 10.018 -15.875 -23.713 1.00 65.50 78 GLY A C 1
ATOM 613 O O . GLY A 1 78 ? 11.043 -15.242 -23.447 1.00 65.50 78 GLY A O 1
ATOM 614 N N . THR A 1 79 ? 10.058 -17.100 -24.243 1.00 60.59 79 THR A N 1
ATOM 615 C CA . THR A 1 79 ? 11.286 -17.828 -24.598 1.00 60.59 79 THR A CA 1
ATOM 616 C C . THR A 1 79 ? 11.168 -18.459 -25.987 1.00 60.59 79 THR A C 1
ATOM 618 O O . THR A 1 79 ? 10.072 -18.771 -26.448 1.00 60.59 79 THR A O 1
ATOM 621 N N . GLY A 1 80 ? 12.306 -18.666 -26.655 1.00 55.84 80 GLY A N 1
ATOM 622 C CA . GLY A 1 80 ? 12.360 -19.311 -27.971 1.00 55.84 80 GLY A CA 1
ATOM 623 C C . GLY A 1 80 ? 11.872 -18.427 -29.125 1.00 55.84 80 GLY A C 1
ATOM 624 O O . GLY A 1 80 ? 11.843 -17.204 -29.020 1.00 55.84 80 GLY A O 1
ATOM 625 N N . GLU A 1 81 ? 11.508 -19.061 -30.241 1.00 53.84 81 GLU A N 1
ATOM 626 C CA . GLU A 1 81 ? 11.116 -18.392 -31.496 1.00 53.84 81 GLU A CA 1
ATOM 627 C C . GLU A 1 81 ? 9.807 -17.586 -31.394 1.00 53.84 81 GLU A C 1
ATOM 629 O O . GLU A 1 81 ? 9.512 -16.783 -32.273 1.00 53.84 81 GLU A O 1
ATOM 634 N N . SER A 1 82 ? 9.034 -17.772 -30.320 1.00 56.56 82 SER A N 1
ATOM 635 C CA . SER A 1 82 ? 7.769 -17.074 -30.061 1.00 56.56 82 SER A CA 1
ATOM 636 C C . SER A 1 82 ? 7.892 -15.921 -29.058 1.00 56.56 82 SER A C 1
ATOM 638 O O . SER A 1 82 ? 6.877 -15.478 -28.529 1.00 56.56 82 SER A O 1
ATOM 640 N N . ALA A 1 83 ? 9.106 -15.478 -28.717 1.00 61.03 83 ALA A N 1
ATOM 641 C CA . ALA A 1 83 ? 9.289 -14.354 -27.803 1.00 61.03 83 ALA A CA 1
ATOM 642 C C . ALA A 1 83 ? 8.829 -13.033 -28.449 1.00 61.03 83 ALA A C 1
ATOM 644 O O . ALA A 1 83 ? 9.217 -12.709 -29.574 1.00 61.03 83 ALA A O 1
ATOM 645 N N . GLU A 1 84 ? 8.023 -12.258 -27.725 1.00 62.16 84 GLU A N 1
ATOM 646 C CA . GLU A 1 84 ? 7.435 -11.007 -28.208 1.00 62.16 84 GLU A CA 1
ATOM 647 C C . GLU A 1 84 ? 8.224 -9.789 -27.720 1.00 62.16 84 GLU A C 1
ATOM 649 O O . GLU A 1 84 ? 8.694 -9.736 -26.580 1.00 62.16 84 GLU A O 1
ATOM 654 N N . TRP A 1 85 ? 8.353 -8.786 -28.590 1.00 67.12 85 TRP A N 1
ATOM 655 C CA . TRP A 1 85 ? 8.997 -7.514 -28.271 1.00 67.12 85 TRP A CA 1
ATOM 656 C C . TRP A 1 85 ? 7.995 -6.545 -27.651 1.00 67.12 85 TRP A C 1
ATOM 658 O O . TRP A 1 85 ? 6.994 -6.186 -28.268 1.00 67.12 85 TRP A O 1
ATOM 668 N N . HIS A 1 86 ? 8.308 -6.074 -26.451 1.00 69.50 86 HIS A N 1
ATOM 669 C CA . HIS A 1 86 ? 7.541 -5.075 -25.725 1.00 69.50 86 HIS A CA 1
ATOM 670 C C . HIS A 1 86 ? 8.357 -3.790 -25.596 1.00 69.50 86 HIS A C 1
ATOM 672 O O . HIS A 1 86 ? 9.570 -3.819 -25.380 1.00 69.50 86 HIS A O 1
ATOM 678 N N . ILE A 1 87 ? 7.676 -2.651 -25.731 1.00 72.31 87 ILE A N 1
ATOM 679 C CA . ILE A 1 87 ? 8.254 -1.330 -25.482 1.00 72.31 87 ILE A CA 1
ATOM 680 C C . ILE A 1 87 ? 7.523 -0.726 -24.296 1.00 72.31 87 ILE A C 1
ATOM 682 O O . ILE A 1 87 ? 6.315 -0.485 -24.353 1.00 72.31 87 ILE A O 1
ATOM 686 N N . TRP A 1 88 ? 8.270 -0.460 -23.238 1.00 79.50 88 TRP A N 1
ATOM 687 C CA . TRP A 1 88 ? 7.769 0.131 -22.013 1.00 79.50 88 TRP A CA 1
ATOM 688 C C . TRP A 1 88 ? 8.043 1.632 -22.028 1.00 79.50 88 TRP A C 1
ATOM 690 O O . TRP A 1 88 ? 9.184 2.090 -22.008 1.00 79.50 88 TRP A O 1
ATOM 700 N N . TRP A 1 89 ? 6.972 2.419 -22.106 1.00 73.00 89 TRP A N 1
ATOM 701 C CA . TRP A 1 89 ? 7.033 3.878 -22.066 1.00 73.00 89 TRP A CA 1
ATOM 702 C C . TRP A 1 89 ? 5.761 4.473 -21.458 1.00 73.00 89 TRP A C 1
ATOM 704 O O . TRP A 1 89 ? 4.691 3.861 -21.490 1.00 73.00 89 TRP A O 1
ATOM 714 N N . ARG A 1 90 ? 5.841 5.704 -20.944 1.00 74.44 90 ARG A N 1
ATOM 715 C CA . ARG A 1 90 ? 4.639 6.490 -20.641 1.00 74.44 90 ARG A CA 1
ATOM 716 C C . ARG A 1 90 ? 4.171 7.233 -21.882 1.00 74.44 90 ARG A C 1
ATOM 718 O O . ARG A 1 90 ? 4.970 7.748 -22.665 1.00 74.44 90 ARG A O 1
ATOM 725 N N . LYS A 1 91 ? 2.853 7.347 -22.036 1.00 66.75 91 LYS A N 1
ATOM 726 C CA . LYS A 1 91 ? 2.270 8.265 -23.013 1.00 66.75 91 LYS A CA 1
ATOM 727 C C . LYS A 1 91 ? 2.608 9.695 -22.588 1.00 66.75 91 LYS A C 1
ATOM 729 O O . LYS A 1 91 ? 2.236 10.110 -21.494 1.00 66.75 91 LYS A O 1
ATOM 734 N N . HIS A 1 92 ? 3.271 10.451 -23.459 1.00 64.00 92 HIS A N 1
ATOM 735 C CA . HIS A 1 92 ? 3.373 11.898 -23.279 1.00 64.00 92 HIS A CA 1
ATOM 736 C C . HIS A 1 92 ? 1.997 12.521 -23.461 1.00 64.00 92 HIS A C 1
ATOM 738 O O . HIS A 1 92 ? 1.335 12.290 -24.479 1.00 64.00 92 HIS A O 1
ATOM 744 N N . LEU A 1 93 ? 1.561 13.291 -22.467 1.00 60.06 93 LEU A N 1
ATOM 745 C CA . LEU A 1 93 ? 0.446 14.204 -22.657 1.00 60.06 93 LEU A CA 1
ATOM 746 C C . LEU A 1 93 ? 0.962 15.333 -23.542 1.00 60.06 93 LEU A C 1
ATOM 748 O O . LEU A 1 93 ? 1.887 16.052 -23.177 1.00 60.06 93 LEU A O 1
ATOM 752 N N . ASP A 1 94 ? 0.421 15.409 -24.752 1.00 54.84 94 ASP A N 1
ATOM 753 C CA . ASP A 1 94 ? 0.818 16.424 -25.709 1.00 54.84 94 ASP A CA 1
ATOM 754 C C . ASP A 1 94 ? 0.275 17.787 -25.265 1.00 54.84 94 ASP A C 1
ATOM 756 O O . ASP A 1 94 ? -0.892 18.119 -25.482 1.00 54.84 94 ASP A O 1
ATOM 760 N N . HIS A 1 95 ? 1.138 18.571 -24.623 1.00 56.50 95 HIS A N 1
ATOM 761 C CA . HIS A 1 95 ? 0.843 19.949 -24.229 1.00 56.50 95 HIS A CA 1
ATOM 762 C C . HIS A 1 95 ? 0.848 20.914 -25.430 1.00 56.50 95 HIS A C 1
ATOM 764 O O . HIS A 1 95 ? 0.513 22.082 -25.261 1.00 56.50 95 HIS A O 1
ATOM 770 N N . SER A 1 96 ? 1.204 20.442 -26.638 1.00 48.50 96 SER A N 1
ATOM 771 C CA . SER A 1 96 ? 1.292 21.240 -27.872 1.00 48.50 96 SER A CA 1
ATOM 772 C C . SER A 1 96 ? -0.001 21.313 -28.688 1.00 48.50 96 SER A C 1
ATOM 774 O O . SER A 1 96 ? -0.037 22.008 -29.706 1.00 48.50 96 SER A O 1
ATOM 776 N N . LEU A 1 97 ? -1.089 20.665 -28.243 1.00 50.59 97 LEU A N 1
ATOM 777 C CA . LEU A 1 97 ? -2.425 21.000 -28.743 1.00 50.59 97 LEU A CA 1
ATOM 778 C C . LEU A 1 97 ? -2.592 22.525 -28.639 1.00 50.59 97 LEU A C 1
ATOM 780 O O . LEU A 1 97 ? -2.304 23.087 -27.590 1.00 50.59 97 LEU A O 1
ATOM 784 N N . GLU A 1 98 ? -3.085 23.205 -29.679 1.00 49.31 98 GLU A N 1
ATOM 785 C CA . GLU A 1 98 ? -3.258 24.678 -29.706 1.00 49.31 98 GLU A CA 1
ATOM 786 C C . GLU A 1 98 ? -4.083 25.247 -28.527 1.00 49.31 98 GLU A C 1
ATOM 788 O O . GLU A 1 98 ? -4.163 26.460 -28.341 1.00 49.31 98 GLU A O 1
ATOM 793 N N . LYS A 1 99 ? -4.712 24.379 -27.724 1.00 53.72 99 LYS A N 1
ATOM 794 C CA . LYS A 1 99 ? -5.458 24.710 -26.505 1.00 53.72 99 LYS A CA 1
ATOM 795 C C . LYS A 1 99 ? -4.898 24.097 -25.212 1.00 53.72 99 LYS A C 1
ATOM 797 O O . LYS A 1 99 ? -5.515 24.318 -24.175 1.00 53.72 99 LYS A O 1
ATOM 802 N N . GLY A 1 100 ? -3.792 23.347 -25.266 1.00 55.78 100 GLY A N 1
ATOM 803 C CA . GLY A 1 100 ? -3.261 22.535 -24.164 1.00 55.78 100 GLY A CA 1
ATOM 804 C C . GLY A 1 100 ? -4.313 21.601 -23.540 1.00 55.78 100 GLY A C 1
ATOM 805 O O . GLY A 1 100 ? -5.489 21.618 -23.916 1.00 55.78 100 GLY A O 1
ATOM 806 N N . PRO A 1 101 ? -3.955 20.755 -22.565 1.00 59.56 101 PRO A N 1
ATOM 807 C CA . PRO A 1 101 ? -4.931 20.389 -21.549 1.00 59.56 101 PRO A CA 1
ATOM 808 C C . PRO A 1 101 ? -5.358 21.670 -20.801 1.00 59.56 101 PRO A C 1
ATOM 810 O O . PRO A 1 101 ? -4.516 22.542 -20.563 1.00 59.56 101 PRO A O 1
ATOM 813 N N . PRO A 1 102 ? -6.645 21.831 -20.436 1.00 67.81 102 PRO A N 1
ATOM 814 C CA . PRO A 1 102 ? -7.054 22.963 -19.615 1.00 67.81 102 PRO A CA 1
ATOM 815 C C . PRO A 1 102 ? -6.257 22.956 -18.301 1.00 67.81 102 PRO A C 1
ATOM 817 O O . PRO A 1 102 ? -5.928 21.873 -17.804 1.00 67.81 102 PRO A O 1
ATOM 820 N N . PRO A 1 103 ? -5.960 24.131 -17.719 1.00 74.31 103 PRO A N 1
ATOM 821 C CA . PRO A 1 103 ? -5.336 24.188 -16.405 1.00 74.31 103 PRO A CA 1
ATOM 822 C C . PRO A 1 103 ? -6.187 23.386 -15.417 1.00 74.31 103 PRO A C 1
ATOM 824 O O . PRO A 1 103 ? -7.393 23.611 -15.295 1.00 74.31 103 PRO A O 1
ATOM 827 N N . ALA A 1 104 ? -5.556 22.424 -14.751 1.00 77.31 104 ALA A N 1
ATOM 828 C CA . ALA A 1 104 ? -6.203 21.535 -13.803 1.00 77.31 104 ALA A CA 1
ATOM 829 C C . ALA A 1 104 ? -5.664 21.799 -12.398 1.00 77.31 104 ALA A C 1
ATOM 831 O O . ALA A 1 104 ? -4.459 21.948 -12.200 1.00 77.31 104 ALA A O 1
ATOM 832 N N . PHE A 1 105 ? -6.568 21.819 -11.422 1.00 83.62 105 PHE A N 1
ATOM 833 C CA . PHE A 1 105 ? -6.202 21.768 -10.014 1.00 83.62 105 PHE A CA 1
ATOM 834 C C . PHE A 1 105 ? -6.225 20.309 -9.571 1.00 83.62 105 PHE A C 1
ATOM 836 O O . PHE A 1 105 ? -7.265 19.655 -9.643 1.00 83.62 105 PHE A O 1
ATOM 843 N N . ILE A 1 106 ? -5.076 19.804 -9.129 1.00 84.50 106 ILE A N 1
ATOM 844 C CA . ILE A 1 106 ? -4.963 18.472 -8.537 1.00 84.50 106 ILE A CA 1
ATOM 845 C C . ILE A 1 106 ? -5.083 18.646 -7.025 1.00 84.50 106 ILE A C 1
ATOM 847 O O . ILE A 1 106 ? -4.229 19.270 -6.398 1.00 84.50 106 ILE A O 1
ATOM 851 N N . LEU A 1 107 ? -6.168 18.123 -6.458 1.00 85.62 107 LEU A N 1
ATOM 852 C CA . LEU A 1 107 ? -6.418 18.105 -5.019 1.00 85.62 107 LEU A CA 1
ATOM 853 C C . LEU A 1 107 ? -6.196 16.684 -4.514 1.00 85.62 107 LEU A C 1
ATOM 855 O O . LEU A 1 107 ? -7.131 15.894 -4.420 1.00 85.62 107 LEU A O 1
ATOM 859 N N . ASP A 1 108 ? -4.940 16.355 -4.241 1.00 84.12 108 ASP A N 1
ATOM 860 C CA . ASP A 1 108 ? -4.557 15.050 -3.719 1.00 84.12 108 ASP A CA 1
ATOM 861 C C . ASP A 1 108 ? -3.573 15.249 -2.556 1.00 84.12 108 ASP A C 1
ATOM 863 O O . ASP A 1 108 ? -2.446 15.692 -2.790 1.00 84.12 108 ASP A O 1
ATOM 867 N N . PRO A 1 109 ? -3.982 14.957 -1.306 1.00 82.50 109 PRO A N 1
ATOM 868 C CA . PRO A 1 109 ? -3.124 15.116 -0.132 1.00 82.50 109 PRO A CA 1
ATOM 869 C C . PRO A 1 109 ? -1.918 14.171 -0.144 1.00 82.50 109 PRO A C 1
ATOM 871 O O . PRO A 1 109 ? -0.961 14.389 0.590 1.00 82.50 109 PRO A O 1
ATOM 874 N N . THR A 1 110 ? -1.952 13.133 -0.982 1.00 86.25 110 THR A N 1
ATOM 875 C CA . THR A 1 110 ? -0.895 12.130 -1.083 1.00 86.25 110 THR A CA 1
ATOM 876 C C . THR A 1 110 ? 0.005 12.322 -2.295 1.00 86.25 110 THR A C 1
ATOM 878 O O . THR A 1 110 ? 0.956 11.562 -2.447 1.00 86.25 110 THR A O 1
ATOM 881 N N . ALA A 1 111 ? -0.262 13.306 -3.161 1.00 87.19 111 ALA A N 1
ATOM 882 C CA . ALA A 1 111 ? 0.471 13.475 -4.409 1.00 87.19 111 ALA A CA 1
ATOM 883 C C . ALA A 1 111 ? 1.973 13.709 -4.199 1.00 87.19 111 ALA A C 1
ATOM 885 O O . ALA A 1 111 ? 2.393 14.528 -3.384 1.00 87.19 111 ALA A O 1
ATOM 886 N N . ASP A 1 112 ? 2.787 13.044 -5.019 1.00 89.06 112 ASP A N 1
ATOM 887 C CA . ASP A 1 112 ? 4.231 13.263 -5.076 1.00 89.06 112 ASP A CA 1
ATOM 888 C C . ASP A 1 112 ? 4.573 14.275 -6.189 1.00 89.06 112 ASP A C 1
ATOM 890 O O . ASP A 1 112 ? 4.368 13.977 -7.373 1.00 89.06 112 ASP A O 1
ATOM 894 N N . PRO A 1 113 ? 5.125 15.459 -5.858 1.00 86.06 113 PRO A N 1
ATOM 895 C CA . PRO A 1 113 ? 5.464 16.469 -6.858 1.00 86.06 113 PRO A CA 1
ATOM 896 C C . PRO A 1 113 ? 6.484 15.989 -7.897 1.00 86.06 113 PRO A C 1
ATOM 898 O O . PRO A 1 113 ? 6.411 16.391 -9.056 1.00 86.06 113 PRO A O 1
ATOM 901 N N . SER A 1 114 ? 7.427 15.120 -7.515 1.00 87.19 114 SER A N 1
ATOM 902 C CA . SER A 1 114 ? 8.445 14.604 -8.436 1.00 87.19 114 SER A CA 1
ATOM 903 C C . SER A 1 114 ? 7.839 13.682 -9.496 1.00 87.19 114 SER A C 1
ATOM 905 O O . SER A 1 114 ? 8.230 13.754 -10.661 1.00 87.19 114 SER A O 1
ATOM 907 N N . LEU A 1 115 ? 6.828 12.890 -9.128 1.00 89.19 115 LEU A N 1
ATOM 908 C CA . LEU A 1 115 ? 6.080 12.052 -10.065 1.00 89.19 115 LEU A CA 1
ATOM 909 C C . LEU A 1 115 ? 5.084 12.867 -10.897 1.00 89.19 115 LEU A C 1
ATOM 911 O O . LEU A 1 115 ? 4.947 12.615 -12.094 1.00 89.19 115 LEU A O 1
ATOM 915 N N . LEU A 1 116 ? 4.422 13.870 -10.310 1.00 86.75 116 LEU A N 1
ATOM 916 C CA . LEU A 1 116 ? 3.522 14.756 -11.056 1.00 86.75 116 LEU A CA 1
ATOM 917 C C . LEU A 1 116 ? 4.264 15.534 -12.147 1.00 86.75 116 LEU A C 1
ATOM 919 O O . LEU A 1 116 ? 3.787 15.585 -13.281 1.00 86.75 116 LEU A O 1
ATOM 923 N N . ASN A 1 117 ? 5.463 16.042 -11.848 1.00 83.38 117 ASN A N 1
ATOM 924 C CA . ASN A 1 117 ? 6.315 16.761 -12.803 1.00 83.38 117 ASN A CA 1
ATOM 925 C C . ASN A 1 117 ? 6.773 15.903 -13.996 1.00 83.38 117 ASN A C 1
ATOM 927 O O . ASN A 1 117 ? 7.228 16.436 -15.005 1.00 83.38 117 ASN A O 1
ATOM 931 N N . LYS A 1 118 ? 6.658 14.570 -13.916 1.00 80.12 118 LYS A N 1
ATOM 932 C CA . LYS A 1 118 ? 6.930 13.678 -15.056 1.00 80.12 118 LYS A CA 1
ATOM 933 C C . LYS A 1 118 ? 5.806 13.672 -16.091 1.00 80.12 118 LYS A C 1
ATOM 935 O O . LYS A 1 118 ? 6.042 13.285 -17.239 1.00 80.12 118 LYS A O 1
ATOM 940 N N . VAL A 1 119 ? 4.598 14.068 -15.694 1.00 78.94 119 VAL A N 1
ATOM 941 C CA . VAL A 1 119 ? 3.378 14.000 -16.513 1.00 78.94 119 VAL A CA 1
ATOM 942 C C . VAL A 1 119 ? 2.860 15.395 -16.861 1.00 78.94 119 VAL A C 1
ATOM 944 O O . VAL A 1 119 ? 2.444 15.637 -17.997 1.00 78.94 119 VAL A O 1
ATOM 947 N N . PHE A 1 120 ? 2.904 16.313 -15.899 1.00 78.75 120 PHE A N 1
ATOM 948 C CA . PHE A 1 120 ? 2.351 17.657 -16.000 1.00 78.75 120 PHE A CA 1
ATOM 949 C C . PHE A 1 120 ? 3.445 18.716 -15.895 1.00 78.75 120 PHE A C 1
ATOM 951 O O . PHE A 1 120 ? 4.402 18.560 -15.141 1.00 78.75 120 PHE A O 1
ATOM 958 N N . ASP A 1 121 ? 3.256 19.823 -16.610 1.00 78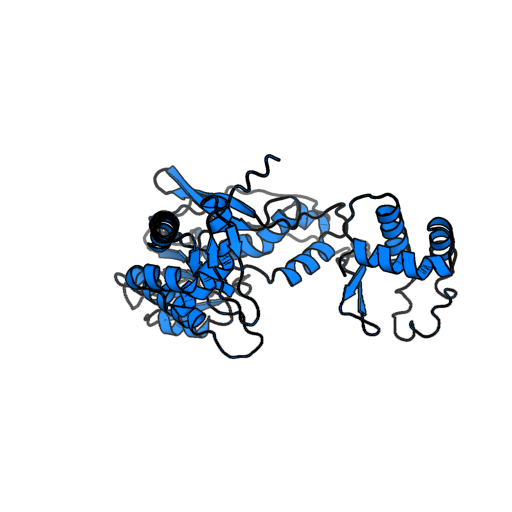.12 121 ASP A N 1
ATOM 959 C CA . ASP A 1 121 ? 4.002 21.055 -16.363 1.00 78.12 121 ASP A CA 1
ATOM 960 C C . ASP A 1 121 ? 3.378 21.764 -15.149 1.00 78.12 121 ASP A C 1
ATOM 962 O O . ASP A 1 121 ? 2.391 22.497 -15.268 1.00 78.12 121 ASP A O 1
ATOM 966 N N . VAL A 1 122 ? 3.861 21.441 -13.945 1.00 76.31 122 VAL A N 1
ATOM 967 C CA . VAL A 1 122 ? 3.314 21.988 -12.696 1.00 76.31 122 VAL A CA 1
ATOM 968 C C . VAL A 1 122 ? 3.746 23.443 -12.553 1.00 76.31 122 VAL A C 1
ATOM 970 O O . VAL A 1 122 ? 4.903 23.753 -12.282 1.00 76.31 122 VAL A O 1
ATOM 973 N N . THR A 1 123 ? 2.785 24.349 -12.705 1.00 75.88 123 THR A N 1
ATOM 974 C CA . THR A 1 123 ? 3.030 25.799 -12.690 1.00 75.88 123 THR A CA 1
ATOM 975 C C . THR A 1 123 ? 2.991 26.413 -11.291 1.00 75.88 123 THR A C 1
ATOM 977 O O . THR A 1 123 ? 3.571 27.478 -11.075 1.00 75.88 123 THR A O 1
ATOM 980 N N . ALA A 1 124 ? 2.322 25.764 -10.333 1.00 81.25 124 ALA A N 1
ATOM 981 C CA . ALA A 1 124 ? 2.250 26.199 -8.943 1.00 81.25 124 ALA A CA 1
ATOM 982 C C . ALA A 1 124 ? 1.917 25.032 -8.003 1.00 81.25 124 ALA A C 1
ATOM 984 O O . ALA A 1 124 ? 1.103 24.171 -8.338 1.00 81.25 124 ALA A O 1
ATOM 985 N N . THR A 1 125 ? 2.487 25.068 -6.798 1.00 81.81 125 THR A N 1
ATOM 986 C CA . THR A 1 125 ? 2.166 24.153 -5.696 1.00 81.81 125 THR A CA 1
ATOM 987 C C . THR A 1 125 ? 1.718 24.974 -4.498 1.00 81.81 125 THR A C 1
ATOM 989 O O . THR A 1 125 ? 2.398 25.922 -4.103 1.00 81.81 125 THR A O 1
ATOM 992 N N . PHE A 1 126 ? 0.582 24.604 -3.914 1.00 82.31 126 PHE A N 1
ATOM 993 C CA . PHE A 1 126 ? 0.049 25.233 -2.712 1.00 82.31 126 PHE A CA 1
ATOM 994 C C . PHE A 1 126 ? -0.013 24.189 -1.607 1.00 82.31 126 PHE A C 1
ATOM 996 O O . PHE A 1 126 ? -0.663 23.159 -1.768 1.00 82.31 126 PHE A O 1
ATOM 1003 N N . THR A 1 127 ? 0.640 24.469 -0.485 1.00 78.88 127 THR A N 1
ATOM 1004 C CA . THR A 1 127 ? 0.573 23.625 0.708 1.00 78.88 127 THR A CA 1
ATOM 1005 C C . THR A 1 127 ? -0.369 24.278 1.707 1.00 78.88 127 THR A C 1
ATOM 1007 O O . THR A 1 127 ? -0.295 25.486 1.936 1.00 78.88 127 THR A O 1
ATOM 1010 N N . LYS A 1 128 ? -1.270 23.488 2.287 1.00 78.50 128 LYS A N 1
ATOM 1011 C CA . LYS A 1 128 ? -2.136 23.910 3.387 1.00 78.50 128 LYS A CA 1
ATOM 1012 C C . LYS A 1 128 ? -1.753 23.116 4.628 1.00 78.50 128 LYS A C 1
ATOM 1014 O O . LYS A 1 128 ? -1.472 21.927 4.511 1.00 78.50 128 LYS A O 1
ATOM 1019 N N . ASP A 1 129 ? -1.768 23.769 5.784 1.00 79.62 129 ASP A N 1
ATOM 1020 C CA . ASP A 1 129 ? -1.514 23.100 7.058 1.00 79.62 129 ASP A CA 1
ATOM 1021 C C . ASP A 1 129 ? -2.540 21.983 7.286 1.00 79.62 129 ASP A C 1
ATOM 1023 O O . ASP A 1 129 ? -3.753 22.195 7.150 1.00 79.62 129 ASP A O 1
ATOM 1027 N N . VAL A 1 130 ? -2.038 20.794 7.621 1.00 75.94 130 VAL A N 1
ATOM 1028 C CA . VAL A 1 130 ? -2.863 19.646 7.998 1.00 75.94 130 VAL A CA 1
ATOM 1029 C C . VAL A 1 130 ? -3.352 19.873 9.435 1.00 75.94 130 VAL A C 1
ATOM 1031 O O . VAL A 1 130 ? -2.533 20.123 10.323 1.00 75.94 130 VAL A O 1
ATOM 1034 N N . PRO A 1 131 ? -4.672 19.849 9.696 1.00 84.88 131 PRO A N 1
ATOM 1035 C CA . PRO A 1 131 ? -5.188 19.974 11.054 1.00 84.88 131 PRO A CA 1
ATOM 1036 C C . PRO A 1 131 ? -4.740 18.788 11.918 1.00 84.88 131 PRO A C 1
ATOM 1038 O O . PRO A 1 131 ? -4.580 17.671 11.427 1.00 84.88 131 PRO A O 1
ATOM 1041 N N . SER A 1 132 ? -4.581 19.015 13.226 1.00 87.75 132 SER A N 1
ATOM 1042 C CA . SER A 1 132 ? -4.285 17.932 14.171 1.00 87.75 132 SER A CA 1
ATOM 1043 C C . SER A 1 132 ? -5.360 16.850 14.114 1.00 87.75 132 SER A C 1
ATOM 1045 O O . SER A 1 132 ? -6.545 17.178 13.986 1.00 87.75 132 SER A O 1
ATOM 1047 N N . TRP A 1 133 ? -4.957 15.592 14.289 1.00 92.19 133 TRP A N 1
ATOM 1048 C CA . TRP A 1 133 ? -5.885 14.466 14.323 1.00 92.19 133 TRP A CA 1
ATOM 1049 C C . TRP A 1 133 ? -7.016 14.682 15.359 1.00 92.19 133 TRP A C 1
ATOM 1051 O O . TRP A 1 133 ? -6.734 15.112 16.487 1.00 92.19 133 TRP A O 1
ATOM 1061 N N . PRO A 1 134 ? -8.294 14.438 15.011 1.00 93.81 134 PRO A N 1
ATOM 1062 C CA . PRO A 1 134 ? -9.426 14.662 15.911 1.00 93.81 134 PRO A CA 1
ATOM 1063 C C . PRO A 1 134 ? -9.401 13.716 17.113 1.00 93.81 134 PRO A C 1
ATOM 1065 O O . PRO A 1 134 ? -9.290 12.504 16.969 1.00 93.81 134 PRO A O 1
ATOM 1068 N N . LYS A 1 135 ? -9.576 14.256 18.324 1.00 93.50 135 LYS A N 1
ATOM 1069 C CA . LYS A 1 135 ? -9.479 13.472 19.573 1.00 93.50 135 LYS A CA 1
ATOM 1070 C C . LYS A 1 135 ? -10.587 12.429 19.750 1.00 93.50 135 LYS A C 1
ATOM 1072 O O . LYS A 1 135 ? -10.393 11.480 20.510 1.00 93.50 135 LYS A O 1
ATOM 1077 N N . ASN A 1 136 ? -11.736 12.653 19.115 1.00 95.69 136 ASN A N 1
ATOM 1078 C CA . ASN A 1 136 ? -12.917 11.788 19.128 1.00 95.69 136 ASN A CA 1
ATOM 1079 C C . ASN A 1 136 ? -12.855 10.664 18.078 1.00 95.69 136 ASN A C 1
ATOM 1081 O O . ASN A 1 136 ? -13.732 9.806 18.071 1.00 95.69 136 ASN A O 1
ATOM 1085 N N . VAL A 1 137 ? -11.829 10.643 17.217 1.00 97.00 137 VAL A N 1
ATOM 1086 C CA . VAL A 1 137 ? -11.592 9.552 16.265 1.00 97.00 137 VAL A CA 1
ATOM 1087 C C . VAL A 1 137 ? -10.390 8.743 16.734 1.00 97.00 137 VAL A C 1
ATOM 1089 O O . VAL A 1 137 ? -9.250 9.186 16.611 1.00 97.00 137 VAL A O 1
ATOM 1092 N N . LYS A 1 138 ? -10.659 7.562 17.284 1.00 97.12 138 LYS A N 1
ATOM 1093 C CA . LYS A 1 138 ? -9.668 6.681 17.900 1.00 97.12 138 LYS A CA 1
ATOM 1094 C C . LYS A 1 138 ? -9.017 5.763 16.888 1.00 97.12 138 LYS A C 1
ATOM 1096 O O . LYS A 1 138 ? -9.719 5.111 16.121 1.00 97.12 138 LYS A O 1
ATOM 1101 N N . VAL A 1 139 ? -7.692 5.686 16.898 1.00 97.44 139 VAL A N 1
ATOM 1102 C CA . VAL A 1 139 ? -6.939 4.809 15.995 1.00 97.44 139 VAL A CA 1
ATOM 1103 C C . VAL A 1 139 ? -6.294 3.678 16.784 1.00 97.44 139 VAL A C 1
ATOM 1105 O O . VAL A 1 139 ? -5.428 3.898 17.628 1.00 97.44 139 VAL A O 1
ATOM 1108 N N . HIS A 1 140 ? -6.698 2.455 16.465 1.00 95.38 140 HIS A N 1
ATOM 1109 C CA . HIS A 1 140 ? -6.159 1.225 17.023 1.00 95.38 140 HIS A CA 1
ATOM 1110 C C . HIS A 1 140 ? -5.364 0.531 15.917 1.00 95.38 140 HIS A C 1
ATOM 1112 O O . HIS A 1 140 ? -5.942 0.082 14.923 1.00 95.38 140 HIS A O 1
ATOM 1118 N N . GLN A 1 141 ? -4.042 0.460 16.048 1.00 93.12 141 GLN A N 1
ATOM 1119 C CA . GLN A 1 141 ? -3.197 -0.161 15.033 1.00 93.12 141 GLN A CA 1
ATOM 1120 C C . GLN A 1 141 ? -2.643 -1.490 15.526 1.00 93.12 141 GLN A C 1
ATOM 1122 O O . GLN A 1 141 ? -1.864 -1.556 16.475 1.00 93.12 141 GLN A O 1
ATOM 1127 N N . TRP A 1 142 ? -3.041 -2.554 14.835 1.00 89.19 142 TRP A N 1
ATOM 1128 C CA . TRP A 1 142 ? -2.528 -3.892 15.037 1.00 89.19 142 TRP A CA 1
ATOM 1129 C C . TRP A 1 142 ? -1.275 -4.098 14.190 1.00 89.19 142 TRP A C 1
ATOM 1131 O O . TRP A 1 142 ? -1.347 -4.273 12.969 1.00 89.19 142 TRP A O 1
ATOM 1141 N N . VAL A 1 143 ? -0.125 -4.093 14.856 1.00 81.19 143 VAL A N 1
ATOM 1142 C CA . VAL A 1 143 ? 1.176 -4.352 14.248 1.00 81.19 143 VAL A CA 1
ATOM 1143 C C . VAL A 1 143 ? 1.508 -5.822 14.465 1.00 81.19 143 VAL A C 1
ATOM 1145 O O . VAL A 1 143 ? 1.855 -6.270 15.558 1.00 81.19 143 VAL A O 1
ATOM 1148 N N . ASP A 1 144 ? 1.343 -6.583 13.396 1.00 69.12 144 ASP A N 1
ATOM 1149 C CA . ASP A 1 144 ? 1.796 -7.963 13.254 1.00 69.12 144 ASP A CA 1
ATOM 1150 C C . ASP A 1 144 ? 2.498 -8.091 11.895 1.00 69.12 144 ASP A C 1
ATOM 1152 O O . ASP A 1 144 ? 2.567 -7.112 11.141 1.00 69.12 144 ASP A O 1
ATOM 1156 N N . ASP A 1 145 ? 2.987 -9.282 11.564 1.00 57.16 145 ASP A N 1
ATOM 1157 C CA . ASP A 1 145 ? 3.595 -9.533 10.261 1.00 57.16 145 ASP A CA 1
ATOM 1158 C C . ASP A 1 145 ? 2.637 -9.219 9.092 1.00 57.16 145 ASP A C 1
ATOM 1160 O O . ASP A 1 145 ? 1.407 -9.258 9.206 1.00 57.16 145 ASP A O 1
ATOM 1164 N N . LEU A 1 146 ? 3.233 -8.871 7.950 1.00 58.34 146 LEU A N 1
ATOM 1165 C CA . LEU A 1 146 ? 2.587 -8.278 6.775 1.00 58.34 146 LEU A CA 1
ATOM 1166 C C . LEU A 1 146 ? 1.251 -8.945 6.376 1.00 58.34 146 LEU A C 1
ATOM 1168 O O . LEU A 1 146 ? 1.217 -10.010 5.754 1.00 58.34 146 LEU A O 1
ATOM 1172 N N . VAL A 1 147 ? 0.133 -8.249 6.617 1.00 69.38 147 VAL A N 1
ATOM 1173 C CA . VAL A 1 147 ? -1.204 -8.630 6.126 1.00 69.38 147 VAL A CA 1
ATOM 1174 C C . VAL A 1 147 ? -1.321 -8.289 4.642 1.00 69.38 147 VAL A C 1
ATOM 1176 O O . VAL A 1 147 ? -1.933 -7.309 4.225 1.00 69.38 147 VAL A O 1
ATOM 1179 N N . THR A 1 148 ? -0.652 -9.094 3.826 1.00 65.62 148 THR A N 1
ATOM 1180 C CA . THR A 1 148 ? -0.645 -8.949 2.371 1.00 65.62 148 THR A CA 1
ATOM 1181 C C . THR A 1 148 ? -1.664 -9.848 1.715 1.00 65.62 148 THR A C 1
ATOM 1183 O O . THR A 1 148 ? -2.105 -10.861 2.265 1.00 65.62 148 THR A O 1
ATOM 1186 N N . ARG A 1 149 ? -1.917 -9.550 0.441 1.00 67.25 149 ARG A N 1
ATOM 1187 C CA . ARG A 1 149 ? -2.626 -10.441 -0.468 1.00 67.25 149 ARG A CA 1
ATOM 1188 C C . ARG A 1 149 ? -2.124 -11.897 -0.380 1.00 67.25 149 ARG A C 1
ATOM 1190 O O . ARG A 1 149 ? -2.920 -12.833 -0.329 1.00 67.25 149 ARG A O 1
ATOM 1197 N N . ASN A 1 150 ? -0.807 -12.094 -0.316 1.00 64.00 150 ASN A N 1
ATOM 1198 C CA . ASN A 1 150 ? -0.202 -13.425 -0.228 1.00 64.00 150 ASN A CA 1
ATOM 1199 C C . ASN A 1 150 ? -0.420 -14.074 1.144 1.00 64.00 150 ASN A C 1
ATOM 1201 O O . ASN A 1 150 ? -0.810 -15.239 1.195 1.00 64.00 150 ASN A O 1
ATOM 1205 N N . ALA A 1 151 ? -0.235 -13.323 2.234 1.00 63.50 151 ALA A N 1
ATOM 1206 C CA . ALA A 1 151 ? -0.435 -13.815 3.601 1.00 63.50 151 ALA A CA 1
ATOM 1207 C C . ALA A 1 151 ? -1.887 -14.254 3.870 1.00 63.50 151 ALA A C 1
ATOM 1209 O O . ALA A 1 151 ? -2.136 -15.156 4.664 1.00 63.50 151 ALA A O 1
ATOM 1210 N N . LEU A 1 152 ? -2.851 -13.674 3.151 1.00 67.81 152 LEU A N 1
ATOM 1211 C CA . LEU A 1 152 ? -4.270 -14.047 3.191 1.00 67.81 152 LEU A CA 1
ATOM 1212 C C . LEU A 1 152 ? -4.630 -15.190 2.210 1.00 67.81 152 LEU A C 1
ATOM 1214 O O . LEU A 1 152 ? -5.803 -15.545 2.045 1.00 67.81 152 LEU A O 1
ATOM 1218 N N . GLY A 1 153 ? -3.620 -15.788 1.564 1.00 57.19 153 GLY A N 1
ATOM 1219 C CA . GLY A 1 153 ? -3.737 -16.988 0.736 1.00 57.19 153 GLY A CA 1
ATOM 1220 C C . GLY A 1 153 ? -4.235 -16.775 -0.687 1.00 57.19 153 GLY A C 1
ATOM 1221 O O . GLY A 1 153 ? -4.774 -17.708 -1.281 1.00 57.19 153 GLY A O 1
ATOM 1222 N N . MET A 1 154 ? -4.082 -15.573 -1.247 1.00 63.59 154 MET A N 1
ATOM 1223 C CA . MET A 1 154 ? -4.623 -15.221 -2.569 1.00 63.59 154 MET A CA 1
ATOM 1224 C C . MET A 1 154 ? -3.646 -15.470 -3.738 1.00 63.59 154 MET A C 1
ATOM 1226 O O . MET A 1 154 ? -3.793 -14.880 -4.810 1.00 63.59 154 MET A O 1
ATOM 1230 N N . ARG A 1 155 ? -2.660 -16.360 -3.557 1.00 51.91 155 ARG A N 1
ATOM 1231 C CA . ARG A 1 155 ? -1.776 -16.865 -4.620 1.00 51.91 155 ARG A CA 1
ATOM 1232 C C . ARG A 1 155 ? -2.218 -18.263 -5.037 1.00 51.91 155 ARG A C 1
ATOM 1234 O O . ARG A 1 155 ? -1.744 -19.253 -4.494 1.00 51.91 155 ARG A O 1
ATOM 1241 N N . SER A 1 156 ? -3.103 -18.362 -6.021 1.00 43.75 156 SER A N 1
ATOM 1242 C CA . SER A 1 156 ? -3.129 -19.566 -6.846 1.00 43.75 156 SER A CA 1
ATOM 1243 C C . SER A 1 156 ? -3.723 -19.278 -8.222 1.00 43.75 156 SER A C 1
ATOM 1245 O O . SER A 1 156 ? -4.869 -18.859 -8.341 1.00 43.75 156 SER A O 1
ATOM 1247 N N . MET A 1 157 ? -2.935 -19.543 -9.272 1.00 39.72 157 MET A N 1
ATOM 1248 C CA . MET A 1 157 ? -3.411 -19.621 -10.664 1.00 39.72 157 MET A CA 1
ATOM 1249 C C . MET A 1 157 ? -4.362 -20.809 -10.891 1.00 39.72 157 MET A C 1
ATOM 1251 O O . MET A 1 157 ? -4.971 -20.940 -11.949 1.00 39.72 157 MET A O 1
ATOM 1255 N N . THR A 1 158 ? -4.496 -21.688 -9.900 1.00 41.12 158 THR A N 1
ATOM 1256 C CA . THR A 1 158 ? -5.531 -22.713 -9.850 1.00 41.12 158 THR A CA 1
ATOM 1257 C C . THR A 1 158 ? -6.539 -22.248 -8.804 1.00 41.12 158 THR A C 1
ATOM 1259 O O . THR A 1 158 ? -6.147 -21.930 -7.695 1.00 41.12 158 THR A O 1
ATOM 1262 N N . ASN A 1 159 ? -7.834 -22.177 -9.095 1.00 41.22 159 ASN A N 1
ATOM 1263 C CA . ASN A 1 159 ? -8.868 -21.692 -8.156 1.00 41.22 159 ASN A CA 1
ATOM 1264 C C . ASN A 1 159 ? -9.004 -22.495 -6.825 1.00 41.22 159 ASN A C 1
ATOM 1266 O O . ASN A 1 159 ? -10.033 -22.431 -6.156 1.00 41.22 159 ASN A O 1
ATOM 1270 N N . GLN A 1 160 ? -8.008 -23.290 -6.426 1.00 43.81 160 GLN A N 1
ATOM 1271 C CA . GLN A 1 160 ? -7.920 -23.952 -5.135 1.00 43.81 160 GLN A CA 1
ATOM 1272 C C . GLN A 1 160 ? -7.226 -23.048 -4.115 1.00 43.81 160 GLN A C 1
ATOM 1274 O O . GLN A 1 160 ? -6.018 -22.830 -4.133 1.00 43.81 160 GLN A O 1
ATOM 1279 N N . MET A 1 161 ? -8.041 -22.537 -3.202 1.00 54.81 161 MET A N 1
ATOM 1280 C CA . MET A 1 161 ? -7.619 -21.812 -2.013 1.00 54.81 161 MET A CA 1
ATOM 1281 C C . MET A 1 161 ? -6.734 -22.699 -1.128 1.00 54.81 161 MET A C 1
ATOM 1283 O O . MET A 1 161 ? -7.189 -23.763 -0.695 1.00 54.81 161 MET A O 1
ATOM 1287 N N . SER A 1 162 ? -5.501 -22.271 -0.835 1.00 60.03 162 SER A N 1
ATOM 1288 C CA . SER A 1 162 ? -4.623 -23.018 0.072 1.00 60.03 162 SER A CA 1
ATOM 1289 C C . SER A 1 162 ? -5.252 -23.090 1.472 1.00 60.03 162 SER A C 1
ATOM 1291 O O . SER A 1 162 ? -5.869 -22.130 1.944 1.00 60.03 162 SER A O 1
ATOM 1293 N N . GLN A 1 163 ? -5.135 -24.235 2.154 1.00 60.16 163 GLN A N 1
ATOM 1294 C CA . GLN A 1 163 ? -5.651 -24.384 3.525 1.00 60.16 163 GLN A CA 1
ATOM 1295 C C . GLN A 1 163 ? -5.007 -23.370 4.487 1.00 60.16 163 GLN A C 1
ATOM 1297 O O . GLN A 1 163 ? -5.686 -22.844 5.368 1.00 60.16 163 GLN A O 1
ATOM 1302 N N . LEU A 1 164 ? -3.737 -23.031 4.245 1.00 59.00 164 LEU A N 1
ATOM 1303 C CA . LEU A 1 164 ? -2.987 -21.992 4.953 1.00 59.00 164 LEU A CA 1
ATOM 1304 C C . LEU A 1 164 ? -3.645 -20.613 4.826 1.00 59.00 164 LEU A C 1
ATOM 1306 O O . LEU A 1 164 ? -3.804 -19.913 5.824 1.00 59.00 164 LEU A O 1
ATOM 1310 N N . GLY A 1 165 ? -4.111 -20.266 3.624 1.00 65.62 165 GLY A N 1
ATOM 1311 C CA . GLY A 1 165 ? -4.847 -19.035 3.358 1.00 65.62 165 GLY A CA 1
ATOM 1312 C C . GLY A 1 165 ? -6.132 -18.907 4.163 1.00 65.62 165 GLY A C 1
ATOM 1313 O O . GLY A 1 165 ? -6.388 -17.872 4.774 1.00 65.62 165 GLY A O 1
ATOM 1314 N N . LYS A 1 166 ? -6.926 -19.984 4.213 1.00 68.62 166 LYS A N 1
ATOM 1315 C CA . LYS A 1 166 ? -8.167 -20.002 5.005 1.00 68.62 166 LYS A CA 1
ATOM 1316 C C . LYS A 1 166 ? -7.880 -19.807 6.487 1.00 68.62 166 LYS A C 1
ATOM 1318 O O . LYS A 1 166 ? -8.522 -18.983 7.125 1.00 68.62 166 LYS A O 1
ATOM 1323 N N . ALA A 1 167 ? -6.895 -20.535 7.013 1.00 67.69 167 ALA A N 1
ATOM 1324 C CA . ALA A 1 167 ? -6.501 -20.423 8.410 1.00 67.69 167 ALA A CA 1
ATOM 1325 C C . ALA A 1 167 ? -6.026 -19.002 8.750 1.00 67.69 167 ALA A C 1
ATOM 1327 O O . ALA A 1 167 ? -6.429 -18.462 9.777 1.00 67.69 167 ALA A O 1
ATOM 1328 N N . ALA A 1 168 ? -5.230 -18.371 7.880 1.00 73.56 168 ALA A N 1
ATOM 1329 C CA . ALA A 1 168 ? -4.786 -16.990 8.062 1.00 73.56 168 ALA A CA 1
ATOM 1330 C C . ALA A 1 168 ? -5.958 -16.002 8.111 1.00 73.56 168 ALA A C 1
ATOM 1332 O O . ALA A 1 168 ? -6.012 -15.160 9.005 1.00 73.56 168 ALA A O 1
ATOM 1333 N N . ARG A 1 169 ? -6.938 -16.138 7.210 1.00 79.19 169 ARG A N 1
ATOM 1334 C CA . ARG A 1 169 ? -8.134 -15.286 7.225 1.00 79.19 169 ARG A CA 1
ATOM 1335 C C . ARG A 1 169 ? -9.002 -15.512 8.451 1.00 79.19 169 ARG A C 1
ATOM 1337 O O . ARG A 1 169 ? -9.372 -14.538 9.093 1.00 79.19 169 ARG A O 1
ATOM 1344 N N . THR A 1 170 ? -9.252 -16.765 8.839 1.00 80.00 170 THR A N 1
ATOM 1345 C CA . THR A 1 170 ? -9.958 -17.068 10.094 1.00 80.00 170 THR A CA 1
ATOM 1346 C C . THR A 1 170 ? -9.265 -16.409 11.283 1.00 80.00 170 THR A C 1
ATOM 1348 O O . THR A 1 170 ? -9.938 -15.758 12.073 1.00 80.00 170 THR A O 1
ATOM 1351 N N . ARG A 1 171 ? -7.929 -16.498 11.383 1.00 79.38 171 ARG A N 1
ATOM 1352 C CA . ARG A 1 171 ? -7.171 -15.829 12.454 1.00 79.38 171 ARG A CA 1
ATOM 1353 C C . ARG A 1 171 ? -7.413 -14.321 12.465 1.00 79.38 171 ARG A C 1
ATOM 1355 O O . ARG A 1 171 ? -7.716 -13.770 13.521 1.00 79.38 171 ARG A O 1
ATOM 1362 N N . TRP A 1 172 ? -7.313 -13.661 11.311 1.00 84.94 172 TRP A N 1
ATOM 1363 C CA . TRP A 1 172 ? -7.533 -12.217 11.215 1.00 84.94 172 TRP A CA 1
ATOM 1364 C C . TRP A 1 172 ? -8.970 -11.813 11.531 1.00 84.94 172 TRP A C 1
ATOM 1366 O O . TRP A 1 172 ? -9.174 -10.880 12.302 1.00 84.94 172 TRP A O 1
ATOM 1376 N N . TYR A 1 173 ? -9.964 -12.547 11.036 1.00 88.25 173 TYR A N 1
ATOM 1377 C CA . TYR A 1 173 ? -11.363 -12.288 11.367 1.00 88.25 173 TYR A CA 1
ATOM 1378 C C . TYR A 1 173 ? -11.660 -12.492 12.851 1.00 88.25 173 TYR A C 1
ATOM 1380 O O . TYR A 1 173 ? -12.337 -11.661 13.443 1.00 88.25 173 TYR A O 1
ATOM 1388 N N . THR A 1 174 ? -11.101 -13.520 13.494 1.00 85.25 174 THR A N 1
ATOM 1389 C CA . THR A 1 174 ? -11.245 -13.707 14.945 1.00 85.25 174 THR A CA 1
ATOM 1390 C C . THR A 1 174 ? -10.597 -12.567 15.735 1.00 85.25 174 THR A C 1
ATOM 1392 O O . THR A 1 174 ? -11.167 -12.120 16.731 1.00 85.25 174 THR A O 1
ATOM 1395 N N . ARG A 1 175 ? -9.435 -12.058 15.297 1.00 85.50 175 ARG A N 1
ATOM 1396 C CA . ARG A 1 175 ? -8.791 -10.879 15.908 1.00 85.50 175 ARG A CA 1
ATOM 1397 C C . ARG A 1 175 ? -9.654 -9.627 15.751 1.00 85.50 175 ARG A C 1
ATOM 1399 O O . ARG A 1 175 ? -9.846 -8.915 16.731 1.00 85.50 175 ARG A O 1
ATOM 1406 N N . ILE A 1 176 ? -10.217 -9.408 14.561 1.00 90.50 176 ILE A N 1
ATOM 1407 C CA . ILE A 1 176 ? -11.172 -8.325 14.307 1.00 90.50 176 ILE A CA 1
ATOM 1408 C C . ILE A 1 176 ? -12.375 -8.451 15.241 1.00 90.50 176 ILE A C 1
ATOM 1410 O O . ILE A 1 176 ? -12.620 -7.558 16.040 1.00 90.50 176 ILE A O 1
ATOM 1414 N N . GLN A 1 177 ? -13.068 -9.589 15.231 1.00 90.25 177 GLN A N 1
ATOM 1415 C CA . GLN A 1 177 ? -14.240 -9.828 16.079 1.00 90.25 177 GLN A CA 1
ATOM 1416 C C . GLN A 1 177 ? -13.941 -9.620 17.568 1.00 90.25 177 GLN A C 1
ATOM 1418 O O . GLN A 1 177 ? -14.758 -9.053 18.287 1.00 90.25 177 GLN A O 1
ATOM 1423 N N . SER A 1 178 ? -12.760 -10.039 18.029 1.00 87.12 178 SER A N 1
ATOM 1424 C CA . SER A 1 178 ? -12.323 -9.831 19.414 1.00 87.12 178 SER A CA 1
ATOM 1425 C C . SER A 1 178 ? -12.127 -8.348 19.737 1.00 87.12 178 SER A C 1
ATOM 1427 O O . SER A 1 178 ? -12.562 -7.901 20.794 1.00 87.12 178 SER A O 1
ATOM 1429 N N . GLY A 1 179 ? -11.521 -7.583 18.821 1.00 86.56 179 GLY A N 1
ATOM 1430 C CA . GLY A 1 179 ? -11.386 -6.128 18.947 1.00 86.56 179 GLY A CA 1
ATOM 1431 C C . GLY A 1 179 ? -12.729 -5.394 18.914 1.00 86.56 179 GLY A C 1
ATOM 1432 O O . GLY A 1 179 ? -12.881 -4.361 19.555 1.00 86.56 179 GLY A O 1
ATOM 1433 N N . LEU A 1 180 ? -13.727 -5.959 18.228 1.00 91.69 180 LEU A N 1
ATOM 1434 C CA . LEU A 1 180 ? -15.059 -5.370 18.094 1.00 91.69 180 LEU 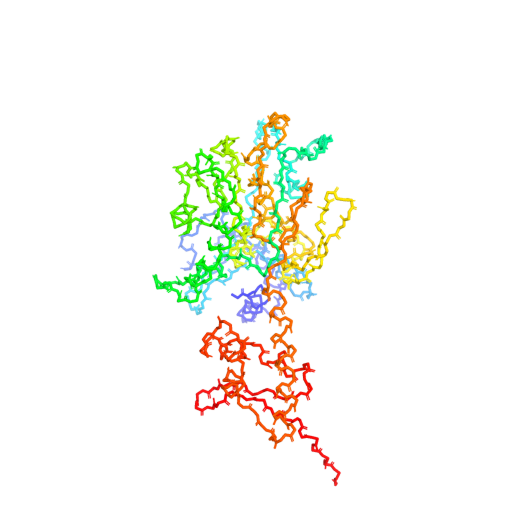A CA 1
ATOM 1435 C C . LEU A 1 180 ? -16.051 -5.773 19.202 1.00 91.69 180 LEU A C 1
ATOM 1437 O O . LEU A 1 180 ? -17.121 -5.176 19.304 1.00 91.69 180 LEU A O 1
ATOM 1441 N N . ALA A 1 181 ? -15.726 -6.761 20.042 1.00 88.62 181 ALA A N 1
ATOM 1442 C CA . ALA A 1 181 ? -16.675 -7.405 20.960 1.00 88.62 181 ALA A CA 1
ATOM 1443 C C . ALA A 1 181 ? -17.322 -6.467 22.004 1.00 88.62 181 ALA A C 1
ATOM 1445 O O . ALA A 1 181 ? -18.354 -6.810 22.580 1.00 88.62 181 ALA A O 1
ATOM 1446 N N . GLY A 1 182 ? -16.722 -5.302 22.267 1.00 88.94 182 GLY A N 1
ATOM 1447 C CA . GLY A 1 182 ? -17.237 -4.299 23.204 1.00 88.94 182 GLY A CA 1
ATOM 1448 C C . GLY A 1 182 ? -18.156 -3.239 22.589 1.00 88.94 182 GLY A C 1
ATOM 1449 O O . GLY A 1 182 ? -18.710 -2.433 23.336 1.00 88.94 182 GLY A O 1
ATOM 1450 N N . TYR A 1 183 ? -18.317 -3.215 21.263 1.00 94.06 183 TYR A N 1
ATOM 1451 C CA . TYR A 1 183 ? -19.028 -2.141 20.567 1.00 94.06 183 TYR A CA 1
ATOM 1452 C C . TYR A 1 183 ? -20.506 -2.469 20.290 1.00 94.06 183 TYR A C 1
ATOM 1454 O O . TYR A 1 183 ? -20.855 -3.643 20.099 1.00 94.06 183 TYR A O 1
ATOM 1462 N N . PRO A 1 184 ? -21.391 -1.451 20.246 1.00 94.31 184 PRO A N 1
ATOM 1463 C CA . PRO A 1 184 ? -22.809 -1.647 19.946 1.00 94.31 184 PRO A CA 1
ATOM 1464 C C . PRO A 1 184 ? -23.029 -2.258 18.556 1.00 94.31 184 PRO A C 1
ATOM 1466 O O . PRO A 1 184 ? -22.484 -1.780 17.568 1.00 94.31 184 PRO A O 1
ATOM 1469 N N . GLN A 1 185 ? -23.835 -3.317 18.475 1.00 92.12 185 GLN A N 1
ATOM 1470 C CA . GLN A 1 185 ? -24.044 -4.089 17.237 1.00 92.12 185 GLN A CA 1
ATOM 1471 C C . GLN A 1 185 ? -24.872 -3.351 16.171 1.00 92.12 185 GLN A C 1
ATOM 1473 O O . GLN A 1 185 ? -24.854 -3.732 15.002 1.00 92.12 185 GLN A O 1
ATOM 1478 N N . ASP A 1 186 ? -25.582 -2.298 16.576 1.00 93.00 186 ASP A N 1
ATOM 1479 C CA . ASP A 1 186 ? -26.350 -1.397 15.715 1.00 93.00 186 ASP A CA 1
ATOM 1480 C C . ASP A 1 186 ? -25.481 -0.310 15.060 1.00 93.00 186 ASP A C 1
ATOM 1482 O O . ASP A 1 186 ? -25.969 0.473 14.244 1.00 93.00 186 ASP A O 1
ATOM 1486 N N . TRP A 1 187 ? -24.192 -0.239 15.402 1.00 96.00 187 TRP A N 1
ATOM 1487 C CA . TRP A 1 187 ? -23.262 0.667 14.744 1.00 96.00 187 TRP A CA 1
ATOM 1488 C C . TRP A 1 187 ? -22.963 0.227 13.313 1.00 96.00 187 TRP A C 1
ATOM 1490 O O . TRP A 1 187 ? -22.699 -0.943 13.040 1.00 96.00 187 TRP A O 1
ATOM 1500 N N . ALA A 1 188 ? -22.924 1.204 12.408 1.00 96.94 188 ALA A N 1
ATOM 1501 C CA . ALA A 1 188 ? -22.445 0.994 11.052 1.00 96.94 188 ALA A CA 1
ATOM 1502 C C . ALA A 1 188 ? -20.928 0.755 11.052 1.00 96.94 188 ALA A C 1
ATOM 1504 O O . ALA A 1 188 ? -20.164 1.557 11.605 1.00 96.94 188 ALA A O 1
ATOM 1505 N N . VAL A 1 189 ? -20.497 -0.321 10.397 1.00 97.62 189 VAL A N 1
ATOM 1506 C CA . VAL A 1 189 ? -19.094 -0.729 10.271 1.00 97.62 189 VAL A CA 1
ATOM 1507 C C . VAL A 1 189 ? -18.671 -0.669 8.810 1.00 97.62 189 VAL A C 1
ATOM 1509 O O . VAL A 1 189 ? -19.299 -1.259 7.937 1.00 97.62 189 VAL A O 1
ATOM 1512 N N . GLY A 1 190 ? -17.580 0.035 8.541 1.00 97.38 190 GLY A N 1
ATOM 1513 C CA . GLY A 1 190 ? -16.891 0.036 7.261 1.00 97.38 190 GLY A CA 1
ATOM 1514 C C . GLY A 1 190 ? -15.709 -0.922 7.286 1.00 97.38 190 GLY A C 1
ATOM 1515 O O . GLY A 1 190 ? -14.938 -0.912 8.242 1.00 97.38 190 GLY A O 1
ATOM 1516 N N . ILE A 1 191 ? -15.508 -1.700 6.228 1.00 96.31 191 ILE A N 1
ATOM 1517 C CA . ILE A 1 191 ? -14.289 -2.488 6.029 1.00 96.31 191 ILE A CA 1
ATOM 1518 C C . ILE A 1 191 ? -13.672 -2.207 4.660 1.00 96.31 191 ILE A C 1
ATOM 1520 O O . ILE A 1 191 ? -14.341 -2.281 3.634 1.00 96.31 191 ILE A O 1
ATOM 1524 N N . VAL A 1 192 ? -12.376 -1.906 4.637 1.00 95.69 192 VAL A N 1
ATOM 1525 C CA . VAL A 1 192 ? -11.574 -1.816 3.416 1.00 95.69 192 VAL A CA 1
ATOM 1526 C C . VAL A 1 192 ? -10.581 -2.967 3.404 1.00 95.69 192 VAL A C 1
ATOM 1528 O O . VAL A 1 192 ? -9.802 -3.135 4.344 1.00 95.69 192 VAL A O 1
ATOM 1531 N N . THR A 1 193 ? -10.611 -3.782 2.351 1.00 93.31 193 THR A N 1
ATOM 1532 C CA . THR A 1 193 ? -9.701 -4.928 2.215 1.00 93.31 193 THR A CA 1
ATOM 1533 C C . THR A 1 193 ? -9.379 -5.252 0.750 1.00 93.31 193 THR A C 1
ATOM 1535 O O . THR A 1 193 ? -9.485 -4.401 -0.128 1.00 93.31 193 THR A O 1
ATOM 1538 N N . HIS A 1 194 ? -8.910 -6.459 0.445 1.00 89.12 194 HIS A N 1
ATOM 1539 C CA . HIS A 1 194 ? -8.651 -6.891 -0.924 1.00 89.12 194 HIS A CA 1
ATOM 1540 C C . HIS A 1 194 ? -9.935 -7.372 -1.608 1.00 89.12 194 HIS A C 1
ATOM 1542 O O . HIS A 1 194 ? -10.747 -8.071 -1.003 1.00 89.12 194 HIS A O 1
ATOM 1548 N N . LYS A 1 195 ? -10.080 -7.040 -2.895 1.00 88.50 195 LYS A N 1
ATOM 1549 C CA . LYS A 1 195 ? -11.273 -7.317 -3.711 1.00 88.50 195 LYS A CA 1
ATOM 1550 C C . LYS A 1 195 ? -11.734 -8.771 -3.632 1.00 88.50 195 LYS A C 1
ATOM 1552 O O . LYS A 1 195 ? -12.923 -9.050 -3.591 1.00 88.50 195 LYS A O 1
ATOM 1557 N N . GLU A 1 196 ? -10.790 -9.702 -3.622 1.00 85.25 196 GLU A N 1
ATOM 1558 C CA . GLU A 1 196 ? -11.062 -11.138 -3.654 1.00 85.25 196 GLU A CA 1
ATOM 1559 C C . GLU A 1 196 ? -11.704 -11.678 -2.371 1.00 85.25 196 GLU A C 1
ATOM 1561 O O . GLU A 1 196 ? -12.289 -12.757 -2.406 1.00 85.25 196 GLU A O 1
ATOM 1566 N N . ILE A 1 197 ? -11.580 -10.962 -1.250 1.00 86.44 197 ILE A N 1
ATOM 1567 C CA . ILE A 1 197 ? -12.087 -11.390 0.063 1.00 86.44 197 ILE A CA 1
ATOM 1568 C C . ILE A 1 197 ? -13.093 -10.402 0.652 1.00 86.44 197 ILE A C 1
ATOM 1570 O O . ILE A 1 197 ? -13.488 -10.550 1.804 1.00 86.44 197 ILE A O 1
ATOM 1574 N N . GLU A 1 198 ? -13.497 -9.394 -0.121 1.00 89.81 198 GLU A N 1
ATOM 1575 C CA . GLU A 1 198 ? -14.399 -8.335 0.324 1.00 89.81 198 GLU A CA 1
ATOM 1576 C C . GLU A 1 198 ? -15.732 -8.918 0.823 1.00 89.81 198 GLU A C 1
ATOM 1578 O O . GLU A 1 198 ? -16.121 -8.672 1.961 1.00 89.81 198 GLU A O 1
ATOM 1583 N N . GLU A 1 199 ? -16.370 -9.789 0.031 1.00 88.06 199 GLU A N 1
ATOM 1584 C CA . GLU A 1 199 ? -17.630 -10.452 0.405 1.00 88.06 199 GLU A CA 1
ATOM 1585 C C . GLU A 1 199 ? -17.485 -11.360 1.640 1.00 88.06 199 GLU A C 1
ATOM 1587 O O . GLU A 1 199 ? -18.359 -11.383 2.507 1.00 88.06 199 GLU A O 1
ATOM 1592 N N . GLU A 1 200 ? -16.372 -12.097 1.746 1.00 89.12 200 GLU A N 1
ATOM 1593 C CA . GLU A 1 200 ? -16.077 -12.960 2.901 1.00 89.12 200 GLU A CA 1
ATOM 1594 C C . GLU A 1 200 ? -15.906 -12.125 4.178 1.00 89.12 200 GLU A C 1
ATOM 1596 O O . GLU A 1 200 ? -16.411 -12.495 5.240 1.00 89.12 200 GLU A O 1
ATOM 1601 N N . ALA A 1 201 ? -15.237 -10.975 4.066 1.00 89.00 201 ALA A N 1
ATOM 1602 C CA . ALA A 1 201 ? -14.980 -10.085 5.184 1.00 89.00 201 ALA A CA 1
ATOM 1603 C C . ALA A 1 201 ? -16.273 -9.472 5.740 1.00 89.00 201 ALA A C 1
ATOM 1605 O O . ALA A 1 201 ? -16.418 -9.416 6.959 1.00 89.00 201 ALA A O 1
ATOM 1606 N N . ILE A 1 202 ? -17.238 -9.102 4.884 1.00 90.75 202 ILE A N 1
ATOM 1607 C CA . ILE A 1 202 ? -18.559 -8.605 5.317 1.00 90.75 202 ILE A CA 1
ATOM 1608 C C . ILE A 1 202 ? -19.221 -9.604 6.271 1.00 90.75 202 ILE A C 1
ATOM 1610 O O . ILE A 1 202 ? -19.602 -9.251 7.387 1.00 90.75 202 ILE A O 1
ATOM 1614 N N . GLY A 1 203 ? -19.310 -10.872 5.853 1.00 87.25 203 GLY A N 1
ATOM 1615 C CA . GLY A 1 203 ? -19.953 -11.925 6.642 1.00 87.25 203 GLY A CA 1
ATOM 1616 C C . GLY A 1 203 ? -19.244 -12.224 7.965 1.00 87.25 203 GLY A C 1
ATOM 1617 O O . GLY A 1 203 ? -19.866 -12.731 8.897 1.00 87.25 203 GLY A O 1
ATOM 1618 N N . ALA A 1 204 ? -17.956 -11.894 8.069 1.00 87.50 204 ALA A N 1
ATOM 1619 C CA . ALA A 1 204 ? -17.157 -12.126 9.262 1.00 87.50 204 ALA A CA 1
ATOM 1620 C C . ALA A 1 204 ? -17.298 -11.029 10.332 1.00 87.50 204 ALA A C 1
ATOM 1622 O O . ALA A 1 204 ? -16.937 -11.278 11.480 1.00 87.50 204 ALA A O 1
ATOM 1623 N N . MET A 1 205 ? -17.803 -9.834 10.006 1.00 90.19 205 MET A N 1
ATOM 1624 C CA . MET A 1 205 ? -17.823 -8.716 10.965 1.00 90.19 205 MET A CA 1
ATOM 1625 C C . MET A 1 205 ? -18.825 -8.927 12.103 1.00 90.19 205 MET A C 1
ATOM 1627 O O . MET A 1 205 ? -18.537 -8.565 13.239 1.00 90.19 205 MET A O 1
ATOM 1631 N N . GLY A 1 206 ? -19.974 -9.545 11.816 1.00 86.00 206 GLY A N 1
ATOM 1632 C CA . GLY A 1 206 ? -21.006 -9.829 12.818 1.00 86.00 206 GLY A CA 1
ATOM 1633 C C . GLY A 1 206 ? -21.925 -8.653 13.173 1.00 86.00 206 GLY A C 1
ATOM 1634 O O . GLY A 1 206 ? -22.697 -8.797 14.110 1.00 86.00 206 GLY A O 1
ATOM 1635 N N . PHE A 1 207 ? -21.880 -7.542 12.428 1.00 92.06 207 PHE A N 1
ATOM 1636 C CA . PHE A 1 207 ? -22.732 -6.356 12.621 1.00 92.06 207 PHE A CA 1
ATOM 1637 C C . PHE A 1 207 ? -23.906 -6.327 11.632 1.00 92.06 207 PHE A C 1
ATOM 1639 O O . PHE A 1 207 ? -23.866 -6.986 10.591 1.00 92.06 207 PHE A O 1
ATOM 1646 N N . GLU A 1 208 ? -24.945 -5.547 11.948 1.00 90.31 208 GLU A N 1
ATOM 1647 C CA . GLU A 1 208 ? -26.147 -5.430 11.107 1.00 90.31 208 GLU A CA 1
ATOM 1648 C C . GLU A 1 208 ? -25.931 -4.549 9.861 1.00 90.31 208 GLU A C 1
ATOM 1650 O O . GLU A 1 208 ? -26.379 -4.911 8.772 1.00 90.31 208 GLU A O 1
ATOM 1655 N N . ASP A 1 209 ? -25.228 -3.418 10.003 1.00 95.00 209 ASP A N 1
ATOM 1656 C CA . ASP A 1 209 ? -24.859 -2.512 8.901 1.00 95.00 209 ASP A CA 1
ATOM 1657 C C . ASP A 1 209 ? -23.353 -2.607 8.644 1.00 95.00 209 ASP A C 1
ATOM 1659 O O . ASP A 1 209 ? -22.546 -1.943 9.296 1.00 95.00 209 ASP A O 1
ATOM 1663 N N . VAL A 1 210 ? -22.973 -3.468 7.697 1.00 96.12 210 VAL A N 1
ATOM 1664 C CA . VAL A 1 210 ? -21.586 -3.628 7.254 1.00 96.12 210 VAL A CA 1
ATOM 1665 C C . VAL A 1 210 ? -21.461 -3.153 5.816 1.00 96.12 210 VAL A C 1
ATOM 1667 O O . VAL A 1 210 ? -22.082 -3.695 4.901 1.00 96.12 210 VAL A O 1
ATOM 1670 N N . ARG A 1 211 ? -20.607 -2.155 5.616 1.00 95.88 211 ARG A N 1
ATOM 1671 C CA . ARG A 1 211 ? -20.274 -1.573 4.318 1.00 95.88 211 ARG A CA 1
ATOM 1672 C C . ARG A 1 211 ? -18.848 -1.952 3.981 1.00 95.88 211 ARG A C 1
ATOM 1674 O O . ARG A 1 211 ? -17.969 -1.883 4.837 1.00 95.88 211 ARG A O 1
ATOM 1681 N N . SER A 1 212 ? -18.598 -2.335 2.740 1.00 94.75 212 SER A N 1
ATOM 1682 C CA . SER A 1 212 ? -17.266 -2.730 2.304 1.00 94.75 212 SER A CA 1
ATOM 1683 C C . SER A 1 212 ? -16.781 -1.903 1.129 1.00 94.75 212 SER A C 1
ATOM 1685 O O . SER A 1 212 ? -17.568 -1.401 0.328 1.00 94.75 212 SER A O 1
ATOM 1687 N N . MET A 1 213 ? -15.463 -1.786 1.039 1.00 94.44 213 MET A N 1
ATOM 1688 C CA . MET A 1 213 ? -14.756 -1.388 -0.167 1.00 94.44 213 MET A CA 1
ATOM 1689 C C . MET A 1 213 ? -13.509 -2.258 -0.318 1.00 94.44 213 MET A C 1
ATOM 1691 O O . MET A 1 213 ? -13.016 -2.846 0.649 1.00 94.44 213 MET A O 1
ATOM 1695 N N . HIS A 1 214 ? -12.935 -2.287 -1.516 1.00 92.00 214 HIS A N 1
ATOM 1696 C CA . HIS A 1 214 ? -11.590 -2.813 -1.708 1.00 92.00 214 HIS A CA 1
ATOM 1697 C C . HIS A 1 214 ? -10.589 -1.730 -2.074 1.00 92.00 214 HIS A C 1
ATOM 1699 O O . HIS A 1 214 ? -10.952 -0.729 -2.691 1.00 92.00 214 HIS A O 1
ATOM 1705 N N . TYR A 1 215 ? -9.317 -1.972 -1.752 1.00 90.31 215 TYR A N 1
ATOM 1706 C CA . TYR A 1 215 ? -8.228 -1.090 -2.159 1.00 90.31 215 TYR A CA 1
ATOM 1707 C C . TYR A 1 215 ? -8.228 -0.865 -3.681 1.00 90.31 215 TYR A C 1
ATOM 1709 O O . TYR A 1 215 ? -8.231 -1.815 -4.466 1.00 90.31 215 TYR A O 1
ATOM 1717 N N . GLY A 1 216 ? -8.200 0.400 -4.091 1.00 86.50 216 GLY A N 1
ATOM 1718 C CA . GLY A 1 216 ? -8.378 0.877 -5.459 1.00 86.50 216 GLY A CA 1
ATOM 1719 C C . GLY A 1 216 ? -9.789 1.400 -5.761 1.00 86.50 216 GLY A C 1
ATOM 1720 O O . GLY A 1 216 ? -9.917 2.270 -6.625 1.00 86.50 216 GLY A O 1
ATOM 1721 N N . ALA A 1 217 ? -10.825 0.930 -5.058 1.00 88.81 217 ALA A N 1
ATOM 1722 C CA . ALA A 1 217 ? -12.211 1.373 -5.244 1.00 88.81 217 ALA A CA 1
ATOM 1723 C C . ALA A 1 217 ? -12.628 2.497 -4.285 1.00 88.81 217 ALA A C 1
ATOM 1725 O O . ALA A 1 217 ? -13.635 3.156 -4.531 1.00 88.81 217 ALA A O 1
ATOM 1726 N N . GLU A 1 218 ? -11.855 2.768 -3.229 1.00 83.75 218 GLU A N 1
ATOM 1727 C CA . GLU A 1 218 ? -12.120 3.840 -2.258 1.00 83.75 218 GLU A CA 1
ATOM 1728 C C . GLU A 1 218 ? -12.014 5.255 -2.844 1.00 83.75 218 GLU A C 1
ATOM 1730 O O . GLU A 1 218 ? -12.528 6.222 -2.279 1.00 83.75 218 GLU A O 1
ATOM 1735 N N . ARG A 1 219 ? -11.340 5.404 -3.987 1.00 81.50 219 ARG A N 1
ATOM 1736 C CA . ARG A 1 219 ? -11.025 6.708 -4.575 1.00 81.50 219 ARG A CA 1
ATOM 1737 C C . ARG A 1 219 ? -12.290 7.434 -5.033 1.00 81.50 219 ARG A C 1
ATOM 1739 O O . ARG A 1 219 ? -12.975 6.986 -5.947 1.00 81.50 219 ARG A O 1
ATOM 1746 N N . GLY A 1 220 ? -12.545 8.600 -4.438 1.00 78.94 220 GLY A N 1
ATOM 1747 C CA . GLY A 1 220 ? -13.683 9.457 -4.793 1.00 78.94 220 GLY A CA 1
ATOM 1748 C C . GLY A 1 220 ? -15.038 8.934 -4.311 1.00 78.94 220 GLY A C 1
ATOM 1749 O O . GLY A 1 220 ? -16.060 9.340 -4.854 1.00 78.94 220 GLY A O 1
ATOM 1750 N N . SER A 1 221 ? -15.043 8.030 -3.329 1.00 87.12 221 SER A N 1
ATOM 1751 C CA . SER A 1 221 ? -16.255 7.481 -2.723 1.00 87.12 221 SER A CA 1
ATOM 1752 C C . SER A 1 221 ? -16.459 8.006 -1.305 1.00 87.12 221 SER A C 1
ATOM 1754 O O . SER A 1 221 ? -15.502 8.064 -0.527 1.00 87.12 221 SER A O 1
ATOM 1756 N N . ASP A 1 222 ? -17.716 8.289 -0.971 1.00 91.75 222 ASP A N 1
ATOM 1757 C CA . ASP A 1 222 ? -18.171 8.689 0.366 1.00 91.75 222 ASP A CA 1
ATOM 1758 C C . ASP A 1 222 ? -18.970 7.570 1.066 1.00 91.75 222 ASP A C 1
ATOM 1760 O O . ASP A 1 222 ? -19.571 7.769 2.111 1.00 91.75 222 ASP A O 1
ATOM 1764 N N . GLN A 1 223 ? -18.962 6.344 0.527 1.00 92.94 223 GLN A N 1
ATOM 1765 C CA . GLN A 1 223 ? -19.771 5.225 1.047 1.00 92.94 223 GLN A CA 1
ATOM 1766 C C . GLN A 1 223 ? -19.519 4.879 2.527 1.00 92.94 223 GLN A C 1
ATOM 1768 O O . GLN A 1 223 ? -20.390 4.298 3.182 1.00 92.94 223 GLN A O 1
ATOM 1773 N N . LEU A 1 224 ? -18.338 5.218 3.049 1.00 95.38 224 LEU A N 1
ATOM 1774 C CA . LEU A 1 224 ? -17.935 4.941 4.428 1.00 95.38 224 LEU A CA 1
ATOM 1775 C C . LEU A 1 224 ? -17.956 6.194 5.323 1.00 95.38 224 LEU A C 1
ATOM 1777 O O . LEU A 1 224 ? -17.454 6.130 6.439 1.00 95.38 224 LEU A O 1
ATOM 1781 N N . GLU A 1 225 ? -18.525 7.319 4.876 1.00 93.44 225 GLU A N 1
ATOM 1782 C CA . GLU A 1 225 ? -18.465 8.586 5.626 1.00 93.44 225 GLU A CA 1
ATOM 1783 C C . GLU A 1 225 ? -19.231 8.568 6.956 1.00 93.44 225 GLU A C 1
ATOM 1785 O O . GLU A 1 225 ? -18.875 9.299 7.874 1.00 93.44 225 GLU A O 1
ATOM 1790 N N . ASP A 1 226 ? -20.239 7.704 7.091 1.00 92.19 226 ASP A N 1
ATOM 1791 C CA . ASP A 1 226 ? -21.135 7.643 8.257 1.00 92.19 226 ASP A CA 1
ATOM 1792 C C . ASP A 1 226 ? -20.906 6.423 9.162 1.00 92.19 226 ASP A C 1
ATOM 1794 O O . ASP A 1 226 ? -21.692 6.160 10.076 1.00 92.19 226 ASP A O 1
ATOM 1798 N N . VAL A 1 227 ? -19.851 5.642 8.921 1.00 96.88 227 VAL A N 1
ATOM 1799 C CA . VAL A 1 227 ? -19.559 4.476 9.767 1.00 96.88 227 VAL A CA 1
ATOM 1800 C C . VAL A 1 227 ? -19.008 4.928 11.123 1.00 96.88 227 VAL A C 1
ATOM 1802 O O . VAL A 1 227 ? -18.274 5.912 11.212 1.00 96.88 227 VAL A O 1
ATOM 1805 N N . LYS A 1 228 ? -19.347 4.206 12.195 1.00 97.62 228 LYS A N 1
ATOM 1806 C CA . LYS A 1 228 ? -18.770 4.423 13.535 1.00 97.62 228 LYS A CA 1
ATOM 1807 C C . LYS A 1 228 ? -17.431 3.725 13.695 1.00 97.62 228 LYS A C 1
ATOM 1809 O O . LYS A 1 228 ? -16.580 4.179 14.455 1.00 97.62 228 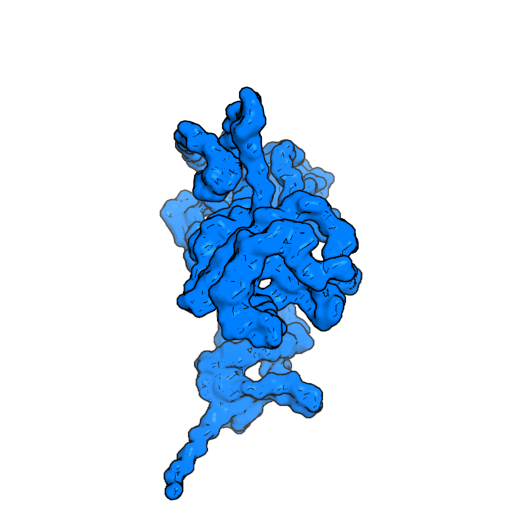LYS A O 1
ATOM 1814 N N . ILE A 1 229 ? -17.252 2.623 12.973 1.00 98.00 229 ILE A N 1
ATOM 1815 C CA . ILE A 1 229 ? -16.033 1.825 12.990 1.00 98.00 229 ILE A CA 1
ATOM 1816 C C . ILE A 1 229 ? -15.554 1.653 11.556 1.00 98.00 229 ILE A C 1
ATOM 1818 O O . ILE A 1 229 ? -16.312 1.184 10.714 1.00 98.00 229 ILE A O 1
ATOM 1822 N N . LEU A 1 230 ? -14.303 2.005 11.278 1.00 98.12 230 LEU A N 1
ATOM 1823 C CA . LEU A 1 230 ? -13.626 1.708 10.021 1.00 98.12 230 LEU A CA 1
ATOM 1824 C C . LEU A 1 230 ? -12.534 0.670 10.264 1.00 98.12 230 LEU A C 1
ATOM 1826 O O . LEU A 1 230 ? -11.702 0.829 11.148 1.00 98.12 230 LEU A O 1
ATOM 1830 N N . ILE A 1 231 ? -12.507 -0.375 9.451 1.00 97.12 231 ILE A N 1
ATOM 1831 C CA . ILE A 1 231 ? -11.544 -1.467 9.544 1.00 97.12 231 ILE A CA 1
ATOM 1832 C C . ILE A 1 231 ? -10.729 -1.498 8.265 1.00 97.12 231 ILE A C 1
ATOM 1834 O O . ILE A 1 231 ? -11.284 -1.614 7.176 1.00 97.12 231 ILE A O 1
ATOM 1838 N N . LEU A 1 232 ? -9.411 -1.425 8.384 1.00 95.38 232 LEU A N 1
ATOM 1839 C CA . LEU A 1 232 ? -8.483 -1.558 7.270 1.00 95.38 232 LEU A CA 1
ATOM 1840 C C . LEU A 1 232 ? -7.740 -2.877 7.433 1.00 95.38 232 LEU A C 1
ATOM 1842 O O . LEU A 1 232 ? -6.860 -2.996 8.285 1.00 95.38 232 LEU A O 1
ATOM 1846 N N . LEU A 1 233 ? -8.124 -3.883 6.648 1.00 92.69 233 LEU A N 1
ATOM 1847 C CA . LEU A 1 233 ? -7.496 -5.199 6.690 1.00 92.69 233 LEU A CA 1
ATOM 1848 C C . LEU A 1 233 ? -6.439 -5.311 5.592 1.00 92.69 233 LEU A C 1
ATOM 1850 O O . LEU A 1 233 ? -6.770 -5.562 4.428 1.00 92.69 233 LEU A O 1
ATOM 1854 N N . GLY A 1 234 ? -5.178 -5.185 6.005 1.00 88.69 234 GLY A N 1
ATOM 1855 C CA . GLY A 1 234 ? -4.018 -5.209 5.129 1.00 88.69 234 GLY A CA 1
ATOM 1856 C C . GLY A 1 234 ? -3.609 -3.840 4.613 1.00 88.69 234 GLY A C 1
ATOM 1857 O O . GLY A 1 234 ? -3.888 -2.800 5.208 1.00 88.69 234 GLY A O 1
ATOM 1858 N N . PHE A 1 235 ? -2.881 -3.852 3.504 1.00 86.81 235 PHE A N 1
ATOM 1859 C CA . PHE A 1 235 ? -2.598 -2.663 2.711 1.00 86.81 235 PHE A CA 1
ATOM 1860 C C . PHE A 1 235 ? -2.356 -3.067 1.251 1.00 86.81 235 PHE A C 1
ATOM 1862 O O . PHE A 1 235 ? -1.987 -4.217 0.979 1.00 86.81 235 PHE A O 1
ATOM 1869 N N . PRO A 1 236 ? -2.574 -2.164 0.280 1.00 83.25 236 PRO A N 1
ATOM 1870 C CA . PRO A 1 236 ? -2.395 -2.514 -1.116 1.00 83.25 236 PRO A CA 1
ATOM 1871 C C . PRO A 1 236 ? -0.907 -2.681 -1.416 1.00 83.25 236 PRO A C 1
ATOM 1873 O O . PRO A 1 236 ? -0.159 -1.712 -1.382 1.00 83.25 236 PRO A O 1
ATOM 1876 N N . ILE A 1 237 ? -0.487 -3.904 -1.737 1.00 83.06 237 ILE A N 1
ATOM 1877 C CA . ILE A 1 237 ? 0.784 -4.161 -2.420 1.00 83.06 237 ILE A CA 1
ATOM 1878 C C . ILE A 1 237 ? 0.439 -4.577 -3.850 1.00 83.06 237 ILE A C 1
ATOM 1880 O O . ILE A 1 237 ? -0.327 -5.534 -4.019 1.00 83.06 237 ILE A O 1
ATOM 1884 N N . PRO A 1 238 ? 0.944 -3.870 -4.876 1.00 82.00 238 PRO A N 1
ATOM 1885 C CA . PRO A 1 238 ? 0.745 -4.277 -6.257 1.00 82.00 238 PRO A CA 1
ATOM 1886 C C . PRO A 1 238 ? 1.435 -5.618 -6.523 1.00 82.00 238 PRO A C 1
ATOM 1888 O O . PRO A 1 238 ? 2.350 -6.023 -5.806 1.00 82.00 238 PRO A O 1
ATOM 1891 N N . ASP A 1 239 ? 1.023 -6.300 -7.587 1.00 83.19 239 ASP A N 1
ATOM 1892 C CA . ASP A 1 239 ? 1.836 -7.395 -8.105 1.00 83.19 239 ASP A CA 1
ATOM 1893 C C . ASP A 1 239 ? 3.242 -6.869 -8.439 1.00 83.19 239 ASP A C 1
ATOM 1895 O O . ASP A 1 239 ? 3.377 -5.826 -9.076 1.00 83.19 239 ASP A O 1
ATOM 1899 N N . ILE A 1 240 ? 4.280 -7.545 -7.941 1.00 84.69 240 ILE A N 1
ATOM 1900 C CA . ILE A 1 240 ? 5.654 -7.027 -7.986 1.00 84.69 240 ILE A CA 1
ATOM 1901 C C . ILE A 1 240 ? 6.181 -6.969 -9.419 1.00 84.69 240 ILE A C 1
ATOM 1903 O O . ILE A 1 240 ? 6.877 -6.016 -9.770 1.00 84.69 240 ILE A O 1
ATOM 1907 N N . ASP A 1 241 ? 5.837 -7.949 -10.250 1.00 83.62 241 ASP A N 1
ATOM 1908 C CA . ASP A 1 241 ? 6.301 -7.994 -11.633 1.00 83.62 241 ASP A CA 1
ATOM 1909 C C . ASP A 1 241 ? 5.568 -6.942 -12.471 1.00 83.62 241 ASP A C 1
ATOM 1911 O O . ASP A 1 241 ? 6.211 -6.152 -13.166 1.00 83.62 241 ASP A O 1
ATOM 1915 N N . ALA A 1 242 ? 4.246 -6.831 -12.306 1.00 85.75 242 ALA A N 1
ATOM 1916 C CA . ALA A 1 242 ? 3.464 -5.765 -12.927 1.00 85.75 242 ALA A CA 1
ATOM 1917 C C . ALA A 1 242 ? 3.911 -4.368 -12.458 1.00 85.75 242 ALA A C 1
ATOM 1919 O O . ALA A 1 242 ? 3.971 -3.435 -13.257 1.00 85.75 242 ALA A O 1
ATOM 1920 N N . PHE A 1 243 ? 4.260 -4.211 -11.177 1.00 91.25 243 PHE A N 1
ATOM 1921 C CA . PHE A 1 243 ? 4.788 -2.961 -10.634 1.00 91.25 243 PHE A CA 1
ATOM 1922 C C . PHE A 1 243 ? 6.126 -2.588 -11.269 1.00 91.25 243 PHE A C 1
ATOM 1924 O O . PHE A 1 243 ? 6.316 -1.427 -11.623 1.00 91.25 243 PHE A O 1
ATOM 1931 N N . LYS A 1 244 ? 7.048 -3.546 -11.423 1.00 90.31 244 LYS A N 1
ATOM 1932 C CA . LYS A 1 244 ? 8.339 -3.311 -12.083 1.00 90.31 244 LYS A CA 1
ATOM 1933 C C . LYS A 1 244 ? 8.142 -2.859 -13.525 1.00 90.31 244 LYS A C 1
ATOM 1935 O O . LYS A 1 244 ? 8.702 -1.834 -13.904 1.00 90.31 244 LYS A O 1
ATOM 1940 N N . GLU A 1 245 ? 7.297 -3.557 -14.283 1.00 87.88 245 GLU A N 1
ATOM 1941 C CA . GLU A 1 245 ? 6.943 -3.176 -15.655 1.00 87.88 245 GLU A CA 1
ATOM 1942 C C . GLU A 1 245 ? 6.361 -1.754 -15.712 1.00 87.88 245 GLU A C 1
ATOM 1944 O O . GLU A 1 245 ? 6.846 -0.903 -16.464 1.00 87.88 245 GLU A O 1
ATOM 1949 N N . GLU A 1 246 ? 5.369 -1.455 -14.869 1.00 90.81 246 GLU A N 1
ATOM 1950 C CA . GLU A 1 246 ? 4.730 -0.139 -14.831 1.00 90.81 246 GLU A CA 1
ATOM 1951 C C . GLU A 1 246 ? 5.719 0.965 -14.422 1.00 90.81 246 GLU A C 1
ATOM 1953 O O . GLU A 1 246 ? 5.755 2.029 -15.043 1.00 90.81 246 GLU A O 1
ATOM 1958 N N . ALA A 1 247 ? 6.564 0.713 -13.418 1.00 91.88 247 ALA A N 1
ATOM 1959 C CA . ALA A 1 247 ? 7.585 1.645 -12.953 1.00 91.88 247 ALA A CA 1
ATOM 1960 C C . ALA A 1 247 ? 8.648 1.900 -14.030 1.00 91.88 247 ALA A C 1
ATOM 1962 O O . ALA A 1 247 ? 9.016 3.051 -14.252 1.00 91.88 247 ALA A O 1
ATOM 1963 N N . GLN A 1 248 ? 9.106 0.864 -14.738 1.00 88.31 248 GLN A N 1
ATOM 1964 C CA . GLN A 1 248 ? 10.061 0.996 -15.842 1.00 88.31 248 GLN A CA 1
ATOM 1965 C C . GLN A 1 248 ? 9.478 1.808 -16.998 1.00 88.31 248 GLN A C 1
ATOM 1967 O O . GLN A 1 248 ? 10.162 2.689 -17.523 1.00 88.31 248 GLN A O 1
ATOM 1972 N N . ALA A 1 249 ? 8.205 1.586 -17.338 1.00 85.50 249 ALA A N 1
ATOM 1973 C CA . ALA A 1 249 ? 7.498 2.370 -18.345 1.00 85.50 249 ALA A CA 1
ATOM 1974 C C . ALA A 1 249 ? 7.300 3.832 -17.910 1.00 85.50 249 ALA A C 1
ATOM 1976 O O . ALA A 1 249 ? 7.536 4.762 -18.690 1.00 85.50 249 ALA A O 1
ATOM 1977 N N . PHE A 1 250 ? 6.865 4.058 -16.668 1.00 87.06 250 PHE A N 1
ATOM 1978 C CA . PHE A 1 250 ? 6.575 5.392 -16.147 1.00 87.06 250 PHE A CA 1
ATOM 1979 C C . PHE A 1 250 ? 7.845 6.227 -15.965 1.00 87.06 250 PHE A C 1
ATOM 1981 O O . PHE A 1 250 ? 7.875 7.402 -16.335 1.00 87.06 250 PHE A O 1
ATOM 1988 N N . LEU A 1 251 ? 8.906 5.608 -15.453 1.00 88.44 251 LEU A N 1
ATOM 1989 C CA . LEU A 1 251 ? 10.208 6.207 -15.164 1.00 88.44 251 LEU A CA 1
ATOM 1990 C C . LEU A 1 251 ? 11.221 5.932 -16.286 1.00 88.44 251 LEU A C 1
ATOM 1992 O O . LEU A 1 251 ? 12.420 5.822 -16.037 1.00 88.44 251 LEU A O 1
ATOM 1996 N N . TYR A 1 252 ? 10.759 5.813 -17.534 1.00 80.56 252 TYR A N 1
ATOM 1997 C CA . TYR A 1 252 ? 11.621 5.484 -18.678 1.00 80.56 252 TYR A CA 1
ATOM 1998 C C . TYR A 1 252 ? 12.774 6.486 -18.888 1.00 80.56 252 TYR A C 1
ATOM 2000 O O . TYR A 1 252 ? 13.762 6.177 -19.550 1.00 80.56 252 TYR A O 1
ATOM 2008 N N . ASP A 1 253 ? 12.612 7.716 -18.395 1.00 78.00 253 ASP A N 1
ATOM 2009 C CA . ASP A 1 253 ? 13.568 8.818 -18.488 1.00 78.00 253 ASP A CA 1
ATOM 2010 C C . ASP A 1 253 ? 14.608 8.817 -17.357 1.00 78.00 253 ASP A C 1
ATOM 2012 O O . ASP A 1 253 ? 15.587 9.564 -17.418 1.00 78.00 253 ASP A O 1
ATOM 2016 N N . GLU A 1 254 ? 14.424 7.970 -16.343 1.00 83.50 254 GLU A N 1
ATOM 2017 C CA . GLU A 1 254 ? 15.395 7.781 -15.275 1.00 83.50 254 GLU A CA 1
ATOM 2018 C C . GLU A 1 254 ? 16.577 6.940 -15.743 1.00 83.50 254 GLU A C 1
ATOM 2020 O O . GLU A 1 254 ? 16.437 5.927 -16.430 1.00 83.50 254 GLU A O 1
ATOM 2025 N N . ARG A 1 255 ? 17.779 7.347 -15.327 1.00 77.56 255 ARG A N 1
ATOM 2026 C CA . ARG A 1 255 ? 19.004 6.628 -15.697 1.00 77.56 255 ARG A CA 1
ATOM 2027 C C . ARG A 1 255 ? 19.077 5.258 -15.048 1.00 77.56 255 ARG A C 1
ATOM 2029 O O . ARG A 1 255 ? 19.603 4.345 -15.652 1.00 77.56 255 ARG A O 1
ATOM 2036 N N . GLN A 1 256 ? 18.611 5.099 -13.821 1.00 82.19 256 GLN A N 1
ATOM 2037 C CA . GLN A 1 256 ? 18.663 3.813 -13.142 1.00 82.19 256 GLN A CA 1
ATOM 2038 C C . GLN A 1 256 ? 17.505 3.719 -12.166 1.00 82.19 256 GLN A C 1
ATOM 2040 O O . GLN A 1 256 ? 17.185 4.690 -11.481 1.00 82.19 256 GLN A O 1
ATOM 2045 N N . LEU A 1 257 ? 16.906 2.537 -12.112 1.00 89.12 257 LEU A N 1
ATOM 2046 C CA . LEU A 1 257 ? 15.868 2.197 -11.158 1.00 89.12 257 LEU A CA 1
ATOM 2047 C C . LEU A 1 257 ? 16.426 1.195 -10.155 1.00 89.12 257 LEU A C 1
ATOM 2049 O O . LEU A 1 257 ? 17.166 0.285 -10.526 1.00 89.12 257 LEU A O 1
ATOM 2053 N N . ASP A 1 258 ? 16.084 1.401 -8.889 1.00 90.62 258 ASP A N 1
ATOM 2054 C CA . ASP A 1 258 ? 16.448 0.510 -7.796 1.00 90.62 258 ASP A CA 1
ATOM 2055 C C . ASP A 1 258 ? 15.212 -0.290 -7.379 1.00 90.62 258 ASP A C 1
ATOM 2057 O O . ASP A 1 258 ? 14.265 0.259 -6.818 1.00 90.62 258 ASP A O 1
ATOM 2061 N N . PHE A 1 259 ? 15.228 -1.584 -7.691 1.00 90.25 259 PHE A N 1
ATOM 2062 C CA . PHE A 1 259 ? 14.189 -2.538 -7.312 1.00 90.25 259 PHE A CA 1
ATOM 2063 C C . PHE A 1 259 ? 14.648 -3.460 -6.174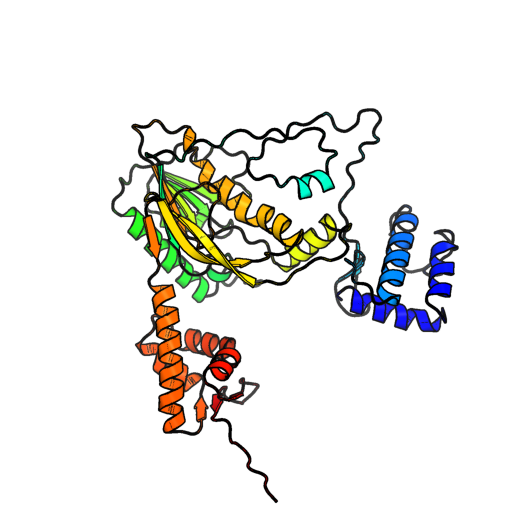 1.00 90.25 259 PHE A C 1
ATOM 2065 O O . PHE A 1 259 ? 14.172 -4.594 -6.072 1.00 90.25 259 PHE A O 1
ATOM 2072 N N . ASN A 1 260 ? 15.566 -2.999 -5.321 1.00 90.25 260 ASN A N 1
ATOM 2073 C CA . ASN A 1 260 ? 15.937 -3.710 -4.106 1.00 90.25 260 ASN A CA 1
ATOM 2074 C C . ASN A 1 260 ? 14.801 -3.619 -3.087 1.00 90.25 260 ASN A C 1
ATOM 2076 O O . ASN A 1 260 ? 14.423 -2.540 -2.625 1.00 90.25 260 ASN A O 1
ATOM 2080 N N . TRP A 1 261 ? 14.238 -4.779 -2.764 1.00 86.56 261 TRP A N 1
ATOM 2081 C CA . TRP A 1 261 ? 13.245 -4.922 -1.711 1.00 86.56 261 TRP A CA 1
ATOM 2082 C C . TRP A 1 261 ? 13.964 -5.065 -0.372 1.00 86.56 261 TRP A C 1
ATOM 2084 O O . TRP A 1 261 ? 14.717 -6.017 -0.175 1.00 86.56 261 TRP A O 1
ATOM 2094 N N . GLU A 1 262 ? 13.737 -4.128 0.543 1.00 86.31 262 GLU A N 1
ATOM 2095 C CA . GLU A 1 262 ? 14.407 -4.094 1.844 1.00 86.31 262 GLU A CA 1
ATOM 2096 C C . GLU A 1 262 ? 13.375 -3.993 2.968 1.00 86.31 262 GLU A C 1
ATOM 2098 O O . GLU A 1 262 ? 12.282 -3.440 2.800 1.00 86.31 262 GLU A O 1
ATOM 2103 N N . ILE A 1 263 ? 13.747 -4.497 4.142 1.00 84.88 263 ILE A N 1
ATOM 2104 C CA . ILE A 1 263 ? 13.043 -4.212 5.389 1.00 84.88 263 ILE A CA 1
ATOM 2105 C C . ILE A 1 263 ? 13.692 -2.973 6.003 1.00 84.88 263 ILE A C 1
ATOM 2107 O O . ILE A 1 263 ? 14.913 -2.924 6.154 1.00 84.88 263 ILE A O 1
ATOM 2111 N N . ARG A 1 264 ? 12.885 -1.964 6.336 1.00 86.75 264 ARG A N 1
ATOM 2112 C CA . ARG A 1 264 ? 13.334 -0.766 7.046 1.00 86.75 264 ARG A CA 1
ATOM 2113 C C . ARG A 1 264 ? 12.493 -0.507 8.277 1.00 86.75 264 ARG A C 1
ATOM 2115 O O . ARG A 1 264 ? 11.276 -0.677 8.263 1.00 86.75 264 ARG A O 1
ATOM 2122 N N . GLU A 1 265 ? 13.167 -0.009 9.303 1.00 89.31 265 GLU A N 1
ATOM 2123 C CA . GLU A 1 265 ? 12.517 0.566 10.468 1.00 89.31 265 GLU A CA 1
ATOM 2124 C C . GLU A 1 265 ? 11.774 1.842 10.062 1.00 89.31 265 GLU A C 1
ATOM 2126 O O . GLU A 1 265 ? 12.327 2.716 9.389 1.00 89.31 265 GLU A O 1
ATOM 2131 N N . GLN A 1 266 ? 10.506 1.921 10.440 1.00 90.81 266 GLN A N 1
ATOM 2132 C CA . GLN A 1 266 ? 9.634 3.081 10.316 1.00 90.81 266 GLN A CA 1
ATOM 2133 C C . GLN A 1 266 ? 8.999 3.367 11.678 1.00 90.81 266 GLN A C 1
ATOM 2135 O O . GLN A 1 266 ? 9.069 2.539 12.585 1.00 90.81 266 GLN A O 1
ATOM 2140 N N . PHE A 1 267 ? 8.371 4.531 11.823 1.00 91.50 267 PHE A N 1
ATOM 2141 C CA . PHE A 1 267 ? 7.839 4.983 13.105 1.00 91.50 267 PHE A CA 1
ATOM 2142 C C . PHE A 1 267 ? 6.342 5.268 13.015 1.00 91.50 267 PHE A C 1
ATOM 2144 O O . PHE A 1 267 ? 5.870 5.840 12.033 1.00 91.50 267 PHE A O 1
ATOM 2151 N N . LEU A 1 268 ? 5.619 4.849 14.051 1.00 91.81 268 LEU A N 1
ATOM 2152 C CA . LEU A 1 268 ? 4.232 5.213 14.317 1.00 91.81 268 LEU A CA 1
ATOM 2153 C C . LEU A 1 268 ? 4.206 6.306 15.381 1.00 91.81 268 LEU A C 1
ATOM 2155 O O . LEU A 1 268 ? 4.814 6.125 16.437 1.00 91.81 268 LEU A O 1
ATOM 2159 N N . ASP A 1 269 ? 3.489 7.395 15.121 1.00 92.62 269 ASP A N 1
ATOM 2160 C CA . ASP A 1 269 ? 3.282 8.466 16.094 1.00 92.62 269 ASP A CA 1
ATOM 2161 C C . ASP A 1 269 ? 2.165 8.082 17.070 1.00 92.62 269 ASP A C 1
ATOM 2163 O O . ASP A 1 269 ? 1.074 7.677 16.661 1.00 92.62 269 ASP A O 1
ATOM 2167 N N . LEU A 1 270 ? 2.433 8.208 18.370 1.00 93.12 270 LEU A N 1
ATOM 2168 C CA . LEU A 1 270 ? 1.501 7.850 19.437 1.00 93.12 270 LEU A CA 1
ATOM 2169 C C . LEU A 1 270 ? 0.871 9.098 20.067 1.00 93.12 270 LEU A C 1
ATOM 2171 O O . LEU A 1 270 ? 1.457 10.183 20.105 1.00 93.12 270 LEU A O 1
ATOM 2175 N N . THR A 1 271 ? -0.333 8.945 20.615 1.00 91.25 271 THR A N 1
ATOM 2176 C CA . THR A 1 271 ? -1.079 10.048 21.262 1.00 91.25 271 THR A CA 1
ATOM 2177 C C . THR A 1 271 ? -0.396 10.627 22.504 1.00 91.25 271 THR A C 1
ATOM 2179 O O . THR A 1 271 ? -0.680 11.768 22.872 1.00 91.25 271 THR A O 1
ATOM 2182 N N . ASP A 1 272 ? 0.506 9.883 23.146 1.00 87.12 272 ASP A N 1
ATOM 2183 C CA . ASP A 1 272 ? 1.311 10.348 24.282 1.00 87.12 272 ASP A CA 1
ATOM 2184 C C . ASP A 1 272 ? 2.535 11.192 23.863 1.00 87.12 272 ASP A C 1
ATOM 2186 O O . ASP A 1 272 ? 3.270 11.690 24.720 1.00 87.12 272 ASP A O 1
ATOM 2190 N N . GLY A 1 273 ? 2.730 11.396 22.554 1.00 87.06 273 GLY A N 1
ATOM 2191 C CA . GLY A 1 273 ? 3.875 12.095 21.971 1.00 87.06 273 GLY A CA 1
ATOM 2192 C C . GLY A 1 273 ? 5.104 11.206 21.759 1.00 87.06 273 GLY A C 1
ATOM 2193 O O . GLY A 1 273 ? 6.145 11.709 21.332 1.00 87.06 273 GLY A O 1
ATOM 2194 N N . GLY A 1 274 ? 5.009 9.912 22.073 1.00 91.12 274 GLY A N 1
ATOM 2195 C CA . GLY A 1 274 ? 6.020 8.911 21.772 1.00 91.12 274 GLY A CA 1
ATOM 2196 C C . GLY A 1 274 ? 5.963 8.421 20.326 1.00 91.12 274 GLY A C 1
ATOM 2197 O O . GLY A 1 274 ? 5.074 8.770 19.550 1.00 91.12 274 GLY A O 1
ATOM 2198 N N . THR A 1 275 ? 6.929 7.572 19.978 1.00 92.50 275 THR A N 1
ATOM 2199 C CA . THR A 1 275 ? 6.936 6.840 18.708 1.00 92.50 275 THR A CA 1
ATOM 2200 C C . THR A 1 275 ? 7.176 5.359 18.957 1.00 92.50 275 THR A C 1
ATOM 2202 O O . THR A 1 275 ? 7.882 4.987 19.898 1.00 92.50 275 THR A O 1
ATOM 2205 N N . ALA A 1 276 ? 6.599 4.510 18.110 1.00 89.31 276 ALA A N 1
ATOM 2206 C CA . ALA A 1 276 ? 6.859 3.076 18.107 1.00 89.31 276 ALA A CA 1
ATOM 2207 C C . ALA A 1 276 ? 7.551 2.662 16.807 1.00 89.31 276 ALA A C 1
ATOM 2209 O O . ALA A 1 276 ? 7.072 2.975 15.717 1.00 89.31 276 ALA A O 1
ATOM 2210 N N . ALA A 1 277 ? 8.674 1.955 16.930 1.00 88.19 277 ALA A N 1
ATOM 2211 C CA . ALA A 1 277 ? 9.409 1.418 15.793 1.00 88.19 277 ALA A CA 1
ATOM 2212 C C . ALA A 1 277 ? 8.715 0.164 15.243 1.00 88.19 277 ALA A C 1
ATOM 2214 O O . ALA A 1 277 ? 8.351 -0.741 15.995 1.00 88.19 277 ALA A O 1
ATOM 2215 N N . VAL A 1 278 ? 8.568 0.099 13.922 1.00 85.81 278 VAL A N 1
ATOM 2216 C CA . VAL A 1 278 ? 7.991 -1.037 13.197 1.00 85.81 278 VAL A CA 1
ATOM 2217 C C . VAL A 1 278 ? 8.858 -1.386 11.997 1.00 85.81 278 VAL A C 1
ATOM 2219 O O . VAL A 1 278 ? 9.395 -0.510 11.324 1.00 85.81 278 VAL A O 1
ATOM 2222 N N . GLN A 1 279 ? 9.008 -2.677 11.717 1.00 83.69 279 GLN A N 1
ATOM 2223 C CA . GLN A 1 279 ? 9.759 -3.150 10.556 1.00 83.69 279 GLN A CA 1
ATOM 2224 C C . GLN A 1 279 ? 8.821 -3.266 9.363 1.00 83.69 279 GLN A C 1
ATOM 2226 O O . GLN A 1 279 ? 7.823 -3.978 9.437 1.00 83.69 279 GLN A O 1
ATOM 2231 N N . VAL A 1 280 ? 9.134 -2.577 8.268 1.00 84.31 280 VAL A N 1
ATOM 2232 C CA . VAL A 1 280 ? 8.290 -2.518 7.073 1.00 84.31 280 VAL A CA 1
ATOM 2233 C C . VAL A 1 280 ? 9.099 -2.933 5.856 1.00 84.31 280 VAL A C 1
ATOM 2235 O O . VAL A 1 280 ? 10.168 -2.392 5.583 1.00 84.31 280 VAL A O 1
ATOM 2238 N N . SER A 1 281 ? 8.573 -3.883 5.091 1.00 84.62 281 SER A N 1
ATOM 2239 C CA . SER A 1 281 ? 9.193 -4.327 3.846 1.00 84.62 281 SER A CA 1
ATOM 2240 C C . SER A 1 281 ? 8.685 -3.518 2.650 1.00 84.62 281 SER A C 1
ATOM 2242 O O . SER A 1 281 ? 7.475 -3.306 2.534 1.00 84.62 281 SER A O 1
ATOM 2244 N N . GLY A 1 282 ? 9.568 -3.118 1.738 1.00 88.56 282 GLY A N 1
ATOM 2245 C CA . GLY A 1 282 ? 9.173 -2.396 0.530 1.00 88.56 282 GLY A CA 1
ATOM 2246 C C . GLY A 1 282 ? 10.347 -1.883 -0.299 1.00 88.56 282 GLY A C 1
ATOM 2247 O O . GLY A 1 282 ? 11.501 -2.250 -0.077 1.00 88.56 282 GLY A O 1
ATOM 2248 N N . TYR A 1 283 ? 10.036 -1.009 -1.257 1.00 92.75 283 TYR A N 1
ATOM 2249 C CA . TYR A 1 283 ? 11.030 -0.233 -2.001 1.00 92.75 283 TYR A CA 1
ATOM 2250 C C . TYR A 1 283 ? 11.261 1.114 -1.322 1.00 92.75 283 TYR A C 1
ATOM 2252 O O . TYR A 1 283 ? 10.317 1.881 -1.127 1.00 92.75 283 TYR A O 1
ATOM 2260 N N . TRP A 1 284 ? 12.520 1.422 -1.006 1.00 92.44 284 TRP A N 1
ATOM 2261 C CA . TRP A 1 284 ? 12.864 2.580 -0.169 1.00 92.44 284 TRP A CA 1
ATOM 2262 C C . TRP A 1 284 ? 13.848 3.569 -0.797 1.00 92.44 284 TRP A C 1
ATOM 2264 O O . TRP A 1 284 ? 14.142 4.602 -0.193 1.00 92.44 284 TRP A O 1
ATOM 2274 N N . ASN A 1 285 ? 14.342 3.282 -2.003 1.00 91.00 285 ASN A N 1
ATOM 2275 C CA . ASN A 1 285 ? 15.324 4.110 -2.691 1.00 91.00 285 ASN A CA 1
ATOM 2276 C C . ASN A 1 285 ? 14.777 4.741 -3.982 1.00 91.00 285 ASN A C 1
ATOM 2278 O O . ASN A 1 285 ? 14.073 4.114 -4.778 1.00 91.00 285 ASN A O 1
ATOM 2282 N N . GLY A 1 286 ? 15.171 5.996 -4.210 1.00 91.31 286 GLY A N 1
ATOM 2283 C CA . GLY A 1 286 ? 14.983 6.709 -5.473 1.00 91.31 286 GLY A CA 1
ATOM 2284 C C . GLY A 1 286 ? 13.527 6.867 -5.925 1.00 91.31 286 GLY A C 1
ATOM 2285 O O . GLY A 1 286 ? 12.586 6.853 -5.135 1.00 91.31 286 GLY A O 1
ATOM 2286 N N . GLN A 1 287 ? 13.349 7.027 -7.237 1.00 91.38 287 GLN A N 1
ATOM 2287 C CA . GLN A 1 287 ? 12.034 7.239 -7.854 1.00 91.38 287 GLN A CA 1
ATOM 2288 C C . GLN A 1 287 ? 11.125 6.004 -7.776 1.00 91.38 287 GLN A C 1
ATOM 2290 O O . GLN A 1 287 ? 9.903 6.146 -7.763 1.00 91.38 287 GLN A O 1
ATOM 2295 N N . VAL A 1 288 ? 11.702 4.801 -7.669 1.00 94.44 288 VAL A N 1
ATOM 2296 C CA . VAL A 1 288 ? 10.934 3.563 -7.470 1.00 94.44 288 VAL A CA 1
ATOM 2297 C C . VAL A 1 288 ? 10.207 3.595 -6.129 1.00 94.44 288 VAL A C 1
ATOM 2299 O O . VAL A 1 288 ? 9.023 3.277 -6.086 1.00 94.44 288 VAL A O 1
ATOM 2302 N N . ALA A 1 289 ? 10.863 4.043 -5.055 1.00 94.19 289 ALA A N 1
ATOM 2303 C CA . ALA A 1 289 ? 10.228 4.175 -3.744 1.00 94.19 289 ALA A CA 1
ATOM 2304 C C . ALA A 1 289 ? 9.093 5.202 -3.733 1.00 94.19 289 ALA A C 1
ATOM 2306 O O . ALA A 1 289 ? 8.017 4.917 -3.210 1.00 94.19 289 ALA A O 1
ATOM 2307 N N . ASN A 1 290 ? 9.292 6.366 -4.362 1.00 93.88 290 ASN A N 1
ATOM 2308 C CA . ASN A 1 290 ? 8.232 7.371 -4.500 1.00 93.88 290 ASN A CA 1
ATOM 2309 C C . ASN A 1 290 ? 7.028 6.792 -5.255 1.00 93.88 290 ASN A C 1
ATOM 2311 O O . ASN A 1 290 ? 5.880 6.968 -4.846 1.00 93.88 290 ASN A O 1
ATOM 2315 N N . TYR A 1 291 ? 7.284 6.056 -6.341 1.00 94.06 291 TYR A N 1
ATOM 2316 C CA . TYR A 1 291 ? 6.233 5.428 -7.136 1.00 94.06 291 TYR A CA 1
ATOM 2317 C C . TYR A 1 291 ? 5.513 4.306 -6.374 1.00 94.06 291 TYR A C 1
ATOM 2319 O O . TYR A 1 291 ? 4.284 4.226 -6.393 1.00 94.06 291 TYR A O 1
ATOM 2327 N N . PHE A 1 292 ? 6.256 3.484 -5.630 1.00 93.56 292 PHE A N 1
ATOM 2328 C CA . PHE A 1 292 ? 5.704 2.448 -4.759 1.00 93.56 292 PHE A CA 1
ATOM 2329 C C . PHE A 1 292 ? 4.822 3.040 -3.656 1.00 93.56 292 PHE A C 1
ATOM 2331 O O . PHE A 1 292 ? 3.720 2.542 -3.419 1.00 93.56 292 PHE A O 1
ATOM 2338 N N . ARG A 1 293 ? 5.246 4.155 -3.047 1.00 92.44 293 ARG A N 1
ATOM 2339 C CA . ARG A 1 293 ? 4.461 4.897 -2.052 1.00 92.44 293 ARG A CA 1
ATOM 2340 C C . ARG A 1 293 ? 3.103 5.320 -2.589 1.00 92.44 293 ARG A C 1
ATOM 2342 O O . ARG A 1 293 ? 2.095 5.068 -1.931 1.00 92.44 293 ARG A O 1
ATOM 2349 N N . GLN A 1 294 ? 3.063 5.857 -3.809 1.00 90.44 294 GLN A N 1
ATOM 2350 C CA . GLN A 1 294 ? 1.808 6.239 -4.469 1.00 90.44 294 GLN A CA 1
ATOM 2351 C C . GLN A 1 294 ? 0.858 5.065 -4.718 1.00 90.44 294 GLN A C 1
ATOM 2353 O O . GLN A 1 294 ? -0.363 5.233 -4.738 1.00 90.44 294 GLN A O 1
ATOM 2358 N N . LYS A 1 295 ? 1.402 3.865 -4.925 1.00 88.00 295 LYS A N 1
ATOM 2359 C CA . LYS A 1 295 ? 0.610 2.654 -5.164 1.00 88.00 295 LYS A CA 1
ATOM 2360 C C . LYS A 1 295 ? 0.133 1.999 -3.869 1.00 88.00 295 LYS A C 1
ATOM 2362 O O . LYS A 1 295 ? -0.942 1.406 -3.874 1.00 88.00 295 LYS A O 1
ATOM 2367 N N . CYS A 1 296 ? 0.900 2.132 -2.787 1.00 88.38 296 CYS A N 1
ATOM 2368 C CA . CYS A 1 296 ? 0.665 1.407 -1.540 1.00 88.38 296 CYS A CA 1
ATOM 2369 C C . CYS A 1 296 ? 0.180 2.327 -0.413 1.00 88.38 296 CYS A C 1
ATOM 2371 O O . CYS A 1 296 ? -0.990 2.318 -0.031 1.00 88.38 296 CYS A O 1
ATOM 2373 N N . GLN A 1 297 ? 1.083 3.157 0.105 1.00 89.88 297 GLN A N 1
ATOM 2374 C CA . GLN A 1 297 ? 0.856 3.991 1.287 1.00 89.88 297 GLN A CA 1
ATOM 2375 C C . GLN A 1 297 ? -0.207 5.065 1.034 1.00 89.88 297 GLN A C 1
ATOM 2377 O O . GLN A 1 297 ? -1.069 5.273 1.884 1.00 89.88 297 GLN A O 1
ATOM 2382 N N . SER A 1 298 ? -0.225 5.674 -0.157 1.00 89.69 298 SER A N 1
ATOM 2383 C CA . SER A 1 298 ? -1.271 6.632 -0.529 1.00 89.69 298 SER A CA 1
ATOM 2384 C C . SER A 1 298 ? -2.661 5.991 -0.548 1.00 89.69 298 SER A C 1
ATOM 2386 O O . SER A 1 298 ? -3.628 6.614 -0.123 1.00 89.69 298 SER A O 1
ATOM 2388 N N . GLY A 1 299 ? -2.780 4.730 -0.983 1.00 88.94 299 GLY A N 1
ATOM 2389 C CA . GLY A 1 299 ? -4.049 3.994 -0.937 1.00 88.94 299 GLY A CA 1
ATOM 2390 C C . GLY A 1 299 ? -4.529 3.761 0.497 1.00 88.94 299 GLY A C 1
ATOM 2391 O O . GLY A 1 299 ? -5.697 3.982 0.803 1.00 88.94 299 GLY A O 1
ATOM 2392 N N . LEU A 1 300 ? -3.614 3.395 1.399 1.00 91.25 300 LEU A N 1
ATOM 2393 C CA . LEU A 1 300 ? -3.930 3.229 2.819 1.00 91.25 300 LEU A CA 1
ATOM 2394 C C . LEU A 1 300 ? -4.338 4.560 3.474 1.00 91.25 300 LEU A C 1
ATOM 2396 O O . LEU A 1 300 ? -5.343 4.605 4.180 1.00 91.25 300 LEU A O 1
ATOM 2400 N N . TYR A 1 301 ? -3.626 5.652 3.176 1.00 92.25 301 TYR A N 1
ATOM 2401 C CA . TYR A 1 301 ? -3.999 7.001 3.612 1.00 92.25 301 TYR A CA 1
ATOM 2402 C C . TYR A 1 301 ? -5.408 7.373 3.133 1.00 92.25 301 TYR A C 1
ATOM 2404 O O . TYR A 1 301 ? -6.242 7.811 3.924 1.00 92.25 301 TYR A O 1
ATOM 2412 N N . GLN A 1 302 ? -5.709 7.153 1.851 1.00 90.25 302 GLN A N 1
ATOM 2413 C CA . GLN A 1 302 ? -7.029 7.435 1.284 1.00 90.25 302 GLN A CA 1
ATOM 2414 C C . GLN A 1 302 ? -8.130 6.587 1.926 1.00 90.25 302 GLN A C 1
ATOM 2416 O O . GLN A 1 302 ? -9.233 7.099 2.120 1.00 90.25 302 GLN A O 1
ATOM 2421 N N . ALA A 1 303 ? -7.834 5.330 2.273 1.00 93.25 303 ALA A N 1
ATOM 2422 C CA . ALA A 1 303 ? -8.759 4.427 2.946 1.00 93.25 303 ALA A CA 1
ATOM 2423 C C . ALA A 1 303 ? -9.081 4.895 4.374 1.00 93.25 303 ALA A C 1
ATOM 2425 O O . ALA A 1 303 ? -10.258 5.012 4.706 1.00 93.25 303 ALA A O 1
ATOM 2426 N N . VAL A 1 304 ? -8.064 5.252 5.177 1.00 94.25 304 VAL A N 1
ATOM 2427 C CA . VAL A 1 304 ? -8.246 5.834 6.526 1.00 94.25 304 VAL A CA 1
ATOM 2428 C C . VAL A 1 304 ? -9.183 7.039 6.479 1.00 94.25 304 VAL A C 1
ATOM 2430 O O . VAL A 1 304 ? -10.071 7.178 7.314 1.00 94.25 304 VAL A O 1
ATOM 2433 N N . HIS A 1 305 ? -9.029 7.899 5.474 1.00 93.56 305 HIS A N 1
ATOM 2434 C CA . HIS A 1 305 ? -9.791 9.140 5.379 1.00 93.56 305 HIS A CA 1
ATOM 2435 C C . HIS A 1 305 ? -11.218 8.968 4.836 1.00 93.56 305 HIS A C 1
ATOM 2437 O O . HIS A 1 305 ? -11.949 9.956 4.767 1.00 93.56 305 HIS A O 1
ATOM 2443 N N . ARG A 1 306 ? -11.664 7.745 4.499 1.00 93.69 306 ARG A N 1
ATOM 2444 C CA . ARG A 1 306 ? -13.050 7.507 4.048 1.00 93.69 306 ARG A CA 1
ATOM 2445 C C . ARG A 1 306 ? -14.092 7.688 5.150 1.00 93.69 306 ARG A C 1
ATOM 2447 O O . ARG A 1 306 ? -15.220 8.030 4.830 1.00 93.69 306 ARG A O 1
ATOM 2454 N N . ILE A 1 307 ? -13.707 7.543 6.421 1.00 94.50 307 ILE A N 1
ATOM 2455 C CA . ILE A 1 307 ? -14.558 7.885 7.579 1.00 94.50 307 ILE A CA 1
ATOM 2456 C C . ILE A 1 307 ? -14.595 9.403 7.856 1.00 94.50 307 ILE A C 1
ATOM 2458 O O . ILE A 1 307 ? -15.171 9.835 8.849 1.00 94.50 307 ILE A O 1
ATOM 2462 N N . GLN A 1 308 ? -13.952 10.214 7.003 1.00 93.75 308 GLN A N 1
ATOM 2463 C CA . GLN A 1 308 ? -13.914 11.679 7.067 1.00 93.75 308 GLN A CA 1
ATOM 2464 C C . GLN A 1 308 ? -13.602 12.226 8.476 1.00 93.75 308 GLN A C 1
ATOM 2466 O O . GLN A 1 308 ? -14.361 13.040 9.003 1.00 93.75 308 GLN A O 1
ATOM 2471 N N . PRO A 1 309 ? -12.474 11.824 9.098 1.00 94.38 309 PRO A N 1
ATOM 2472 C CA . PRO A 1 309 ? -12.210 12.064 10.520 1.00 94.38 309 PRO A CA 1
ATOM 2473 C C . PRO A 1 309 ? -12.363 13.540 10.920 1.00 94.38 309 PRO A C 1
ATOM 2475 O O . PRO A 1 309 ? -12.948 13.859 11.950 1.00 94.38 309 PRO A O 1
ATOM 2478 N N . TYR A 1 310 ? -11.902 14.460 10.073 1.00 92.94 310 TYR A N 1
ATOM 2479 C CA . TYR A 1 310 ? -11.933 15.900 10.341 1.00 92.94 310 TYR A CA 1
ATOM 2480 C C . TYR A 1 310 ? -13.321 16.555 10.252 1.00 92.94 310 TYR A C 1
ATOM 2482 O O . TYR A 1 310 ? -13.451 17.721 10.624 1.00 92.94 310 TYR A O 1
ATOM 2490 N N . LEU A 1 311 ? -14.336 15.850 9.744 1.00 93.56 311 LEU A N 1
ATOM 2491 C CA . LEU A 1 311 ? -15.720 16.333 9.669 1.00 93.56 311 LEU A CA 1
ATOM 2492 C C . LEU A 1 311 ? -16.612 15.742 10.770 1.00 93.56 311 LEU A C 1
ATOM 2494 O O . LEU A 1 311 ? -17.776 16.121 10.884 1.00 93.56 311 LEU A O 1
ATOM 2498 N N . VAL A 1 312 ? -16.065 14.850 11.599 1.00 93.50 312 VAL A N 1
ATOM 2499 C CA . VAL A 1 312 ? -16.792 14.203 12.691 1.00 93.50 312 VAL A CA 1
ATOM 2500 C C . VAL A 1 312 ? -17.024 15.202 13.831 1.00 93.50 312 VAL A C 1
ATOM 2502 O O . VAL A 1 312 ? -16.052 15.771 14.341 1.00 93.50 312 VAL A O 1
ATOM 2505 N N . PRO A 1 313 ? -18.278 15.416 14.272 1.00 94.06 313 PRO A N 1
ATOM 2506 C CA . PRO A 1 313 ? -18.567 16.272 15.419 1.00 94.06 313 PRO A CA 1
ATOM 2507 C C . PRO A 1 313 ? -17.836 15.798 16.689 1.00 94.06 313 PRO A C 1
ATOM 2509 O O . PRO A 1 313 ? -17.742 14.591 16.900 1.00 94.06 313 PRO A O 1
ATOM 2512 N N . PRO A 1 314 ? -17.337 16.694 17.563 1.00 93.81 314 PRO A N 1
ATOM 2513 C CA . PRO A 1 314 ? -16.581 16.307 18.762 1.00 93.81 314 PRO A CA 1
ATOM 2514 C C . PRO A 1 314 ? -17.320 15.377 19.737 1.00 93.81 314 PRO A C 1
ATOM 2516 O O . PRO A 1 314 ? -16.680 14.676 20.518 1.00 93.81 314 PRO A O 1
ATOM 2519 N N . GLU A 1 315 ? -18.651 15.408 19.729 1.00 94.25 315 GLU A N 1
ATOM 2520 C CA . GLU A 1 315 ? -19.536 14.538 20.507 1.00 94.25 315 GLU A CA 1
ATOM 2521 C C . GLU A 1 315 ? -19.741 13.146 19.894 1.00 94.25 315 GLU A C 1
ATOM 2523 O O . GLU A 1 315 ? -20.278 12.267 20.566 1.00 94.25 315 GLU A O 1
ATOM 2528 N N . ASP A 1 316 ? -19.343 12.955 18.634 1.00 94.69 316 ASP A N 1
ATOM 2529 C CA . ASP A 1 316 ? -19.460 11.690 17.924 1.00 94.69 316 ASP A CA 1
ATOM 2530 C C . ASP A 1 316 ? -18.137 10.915 17.981 1.00 94.69 316 ASP A C 1
ATOM 2532 O O . ASP A 1 316 ? -17.131 11.312 17.386 1.00 94.69 316 ASP A O 1
ATOM 2536 N N . GLU A 1 317 ? -18.141 9.807 18.717 1.00 95.31 317 GLU A N 1
ATOM 2537 C CA . GLU A 1 317 ? -16.997 8.909 18.833 1.00 95.31 317 GLU A CA 1
ATOM 2538 C C . GLU A 1 317 ? -16.930 7.953 17.636 1.00 95.31 317 GLU A C 1
ATOM 2540 O O . GLU A 1 317 ? -17.927 7.336 17.248 1.00 95.31 317 GLU A O 1
ATOM 2545 N N . ARG A 1 318 ? -15.732 7.814 17.057 1.00 97.56 318 ARG A N 1
ATOM 2546 C CA . ARG A 1 318 ? -15.457 6.867 15.971 1.00 97.56 318 ARG A CA 1
ATOM 2547 C C . ARG A 1 318 ? -14.158 6.118 16.204 1.00 97.56 318 ARG A C 1
ATOM 2549 O O . ARG A 1 318 ? -13.245 6.641 16.837 1.00 97.56 318 ARG A O 1
ATOM 2556 N N . HIS A 1 319 ? -14.054 4.925 15.631 1.00 98.00 319 HIS A N 1
ATOM 2557 C CA . HIS A 1 319 ? -12.884 4.062 15.765 1.00 98.00 319 HIS A CA 1
ATOM 2558 C C . HIS A 1 319 ? -12.358 3.632 14.399 1.00 98.00 319 HIS A C 1
ATOM 2560 O O . HIS A 1 319 ? -13.127 3.308 13.495 1.00 98.00 319 HIS A O 1
ATOM 2566 N N . ILE A 1 320 ? -11.039 3.598 14.255 1.00 98.00 320 ILE A N 1
ATOM 2567 C CA . ILE A 1 320 ? -10.338 3.082 13.087 1.00 98.00 320 ILE A CA 1
ATOM 2568 C C . ILE A 1 320 ? -9.429 1.951 13.554 1.00 98.00 320 ILE A C 1
ATOM 2570 O O . ILE A 1 320 ? -8.510 2.180 14.335 1.00 98.00 320 ILE A O 1
ATOM 2574 N N . PHE A 1 321 ? -9.671 0.742 13.060 1.00 96.38 321 PHE A N 1
ATOM 2575 C CA . PHE A 1 321 ? -8.830 -0.424 13.300 1.00 96.38 321 PHE A CA 1
ATOM 2576 C C . PHE A 1 321 ? -7.960 -0.687 12.074 1.00 96.38 321 PHE A C 1
ATOM 2578 O O . PHE A 1 321 ? -8.470 -0.984 10.994 1.00 96.38 321 PHE A O 1
ATOM 2585 N N . ILE A 1 322 ? -6.643 -0.582 12.233 1.00 94.94 322 ILE A N 1
ATOM 2586 C CA . ILE A 1 322 ? -5.667 -0.746 11.153 1.00 94.94 322 ILE A CA 1
ATOM 2587 C C . ILE A 1 322 ? -4.903 -2.050 11.376 1.00 94.94 322 ILE A C 1
ATOM 2589 O O . ILE A 1 322 ? -4.130 -2.159 12.320 1.00 94.94 322 ILE A O 1
ATOM 2593 N N . TYR A 1 323 ? -5.090 -3.036 10.502 1.00 91.62 323 TYR A N 1
ATOM 2594 C CA . TYR A 1 323 ? -4.420 -4.338 10.570 1.00 91.62 323 TYR A CA 1
ATOM 2595 C C . TYR A 1 323 ? -3.282 -4.407 9.554 1.00 91.62 323 TYR A C 1
ATOM 2597 O O . TYR A 1 323 ? -3.398 -5.033 8.498 1.00 91.62 323 TYR A O 1
ATOM 2605 N N . THR A 1 324 ? -2.194 -3.704 9.863 1.00 88.31 324 THR A N 1
ATOM 2606 C CA . THR A 1 324 ? -0.942 -3.692 9.100 1.00 88.31 324 THR A CA 1
ATOM 2607 C C . THR A 1 324 ? 0.164 -3.026 9.922 1.00 88.31 324 THR A C 1
ATOM 2609 O O . THR A 1 324 ? -0.090 -2.126 10.724 1.00 88.31 324 THR A O 1
ATOM 2612 N N . ASN A 1 325 ? 1.410 -3.427 9.682 1.00 86.38 325 ASN A N 1
ATOM 2613 C CA . ASN A 1 325 ? 2.606 -2.773 10.208 1.00 86.38 325 ASN A CA 1
ATOM 2614 C C . ASN A 1 325 ? 2.988 -1.486 9.455 1.00 86.38 325 ASN A C 1
ATOM 2616 O O . ASN A 1 325 ? 3.926 -0.813 9.866 1.00 86.38 325 ASN A O 1
ATOM 2620 N N . MET A 1 326 ? 2.307 -1.142 8.357 1.00 89.88 326 MET A N 1
ATOM 2621 C CA . MET A 1 326 ? 2.584 0.068 7.580 1.00 89.88 326 MET A CA 1
ATOM 2622 C C . MET A 1 326 ? 2.083 1.328 8.311 1.00 89.88 326 MET A C 1
ATOM 2624 O O . MET A 1 326 ? 0.875 1.443 8.539 1.00 89.88 326 MET A O 1
ATOM 2628 N N . PRO A 1 327 ? 2.955 2.306 8.624 1.00 90.31 327 PRO A N 1
ATOM 2629 C CA . PRO A 1 327 ? 2.523 3.606 9.122 1.00 90.31 327 PRO A CA 1
ATOM 2630 C C . PRO A 1 327 ? 1.664 4.358 8.111 1.00 90.31 327 PRO A C 1
ATOM 2632 O O . PRO A 1 327 ? 1.923 4.326 6.903 1.00 90.31 327 PRO A O 1
ATOM 2635 N N . VAL A 1 328 ? 0.668 5.081 8.617 1.00 91.31 328 VAL A N 1
ATOM 2636 C CA . VAL A 1 328 ? -0.119 6.018 7.817 1.00 91.31 328 VAL A CA 1
ATOM 2637 C C . VAL A 1 328 ? 0.330 7.428 8.156 1.00 91.31 328 VAL A C 1
ATOM 2639 O O . VAL A 1 328 ? 0.333 7.826 9.315 1.00 91.31 328 VAL A O 1
ATOM 2642 N N . GLN A 1 329 ? 0.729 8.175 7.130 1.00 86.38 329 GLN A N 1
ATOM 2643 C CA . GLN A 1 329 ? 1.208 9.542 7.292 1.00 86.38 329 GLN A CA 1
ATOM 2644 C C . GLN A 1 329 ? 0.150 10.421 7.982 1.00 86.38 329 GLN A C 1
ATOM 2646 O O . GLN A 1 329 ? -1.024 10.360 7.619 1.00 86.38 329 GLN A O 1
ATOM 2651 N N . ASP A 1 330 ? 0.586 11.247 8.937 1.00 87.62 330 ASP A N 1
ATOM 2652 C CA . ASP A 1 330 ? -0.228 12.223 9.683 1.00 87.62 330 ASP A CA 1
ATOM 2653 C C . ASP A 1 330 ? -1.363 11.614 10.538 1.00 87.62 330 ASP A C 1
ATOM 2655 O O . ASP A 1 330 ? -2.234 12.335 11.034 1.00 87.62 330 ASP A O 1
ATOM 2659 N N . VAL A 1 331 ? -1.346 10.293 10.747 1.00 91.88 331 VAL A N 1
ATOM 2660 C CA . VAL A 1 331 ? -2.284 9.577 11.620 1.00 91.88 331 VAL A CA 1
ATOM 2661 C C . VAL A 1 331 ? -1.610 9.289 12.957 1.00 91.88 331 VAL A C 1
ATOM 2663 O O . VAL A 1 331 ? -0.539 8.690 13.005 1.00 91.88 331 VAL A O 1
ATOM 2666 N N . ILE A 1 332 ? -2.265 9.692 14.046 1.00 93.31 332 ILE A N 1
ATOM 2667 C CA . ILE A 1 332 ? -1.794 9.458 15.414 1.00 93.31 332 ILE A CA 1
ATOM 2668 C C . ILE A 1 332 ? -2.502 8.221 15.969 1.00 93.31 332 ILE A C 1
ATOM 2670 O O . ILE A 1 332 ? -3.729 8.149 15.932 1.00 93.31 332 ILE A O 1
ATOM 2674 N N . VAL A 1 333 ? -1.737 7.265 16.494 1.00 94.94 333 VAL A N 1
ATOM 2675 C CA . VAL A 1 333 ? -2.246 6.010 17.060 1.00 94.94 333 VAL A CA 1
ATOM 2676 C C . VAL A 1 333 ? -2.603 6.201 18.542 1.00 94.94 333 VAL A C 1
ATOM 2678 O O . VAL A 1 333 ? -1.789 6.664 19.349 1.00 94.94 333 VAL A O 1
ATOM 2681 N N . ASP A 1 334 ? -3.835 5.846 18.915 1.00 95.38 334 ASP A N 1
ATOM 2682 C CA . ASP A 1 334 ? -4.297 5.811 20.310 1.00 95.38 334 ASP A CA 1
ATOM 2683 C C . ASP A 1 334 ? -3.858 4.519 21.003 1.00 95.38 334 ASP A C 1
ATOM 2685 O O . ASP A 1 334 ? -3.402 4.542 22.144 1.00 95.38 334 ASP A O 1
ATOM 2689 N N . GLU A 1 335 ? -3.974 3.391 20.305 1.00 91.94 335 GLU A N 1
ATOM 2690 C CA . GLU A 1 335 ? -3.650 2.079 20.852 1.00 91.94 335 GLU A CA 1
ATOM 2691 C C . GLU A 1 335 ? -2.816 1.271 19.861 1.00 91.94 335 GLU A C 1
ATOM 2693 O O . GLU A 1 335 ? -3.268 0.930 18.765 1.00 91.94 335 GLU A O 1
ATOM 2698 N N . LEU A 1 336 ? -1.587 0.953 20.264 1.00 88.44 336 LEU A N 1
ATOM 2699 C CA . LEU A 1 336 ? -0.723 0.037 19.536 1.00 88.44 336 LEU A CA 1
ATOM 2700 C C . LEU A 1 336 ? -0.937 -1.379 20.063 1.00 88.44 336 LEU A C 1
ATOM 2702 O O . LEU A 1 336 ? -0.661 -1.663 21.229 1.00 88.44 336 LEU A O 1
ATOM 2706 N N . ILE A 1 337 ? -1.375 -2.276 19.188 1.00 85.38 337 ILE A N 1
ATOM 2707 C CA . ILE A 1 337 ? -1.587 -3.675 19.529 1.00 85.38 337 ILE A CA 1
ATOM 2708 C C . ILE A 1 337 ? -0.537 -4.507 18.807 1.00 85.38 337 ILE A C 1
ATOM 2710 O O . ILE A 1 337 ? -0.582 -4.674 17.590 1.00 85.38 337 ILE A O 1
ATOM 2714 N N . CYS A 1 338 ? 0.420 -5.042 19.556 1.00 72.62 338 CYS A N 1
ATOM 2715 C CA . CYS A 1 338 ? 1.394 -5.978 19.012 1.00 72.62 338 CYS A CA 1
ATOM 2716 C C . CYS A 1 338 ? 0.798 -7.388 19.048 1.00 72.62 338 CYS A C 1
ATOM 2718 O O . CYS A 1 338 ? 0.402 -7.878 20.110 1.00 72.62 338 CYS A O 1
ATOM 2720 N N . GLY A 1 339 ? 0.721 -8.047 17.891 1.00 61.59 339 GLY A N 1
ATOM 2721 C CA . GLY A 1 339 ? 0.281 -9.438 17.835 1.00 61.59 339 GLY A CA 1
ATOM 2722 C C . GLY A 1 339 ? 1.203 -10.354 18.659 1.00 61.59 339 GLY A C 1
ATOM 2723 O O . GLY A 1 339 ? 2.407 -10.109 18.737 1.00 61.59 339 GLY A O 1
ATOM 2724 N N . PRO A 1 340 ? 0.689 -11.459 19.235 1.00 56.84 340 PRO A N 1
ATOM 2725 C CA . PRO A 1 340 ? 1.533 -12.465 19.882 1.00 56.84 340 PRO A CA 1
ATOM 2726 C C . PRO A 1 340 ? 2.459 -13.176 18.883 1.00 56.84 340 PRO A C 1
ATOM 2728 O O . PRO A 1 340 ? 3.317 -13.941 19.297 1.00 56.84 340 PRO A O 1
ATOM 2731 N N . GLU A 1 341 ? 2.277 -12.978 17.577 1.00 54.88 341 GLU A N 1
ATOM 2732 C CA . GLU A 1 341 ? 2.989 -13.682 16.517 1.00 54.88 341 GLU A CA 1
ATOM 2733 C C . GLU A 1 341 ? 4.399 -13.132 16.271 1.00 54.88 341 GLU A C 1
ATOM 2735 O O . GLU A 1 341 ? 5.304 -13.944 16.136 1.00 54.88 341 GLU A O 1
ATOM 2740 N N . SER A 1 342 ? 4.652 -11.824 16.400 1.00 50.19 342 SER A N 1
ATOM 2741 C CA . SER A 1 342 ? 6.024 -11.283 16.447 1.00 50.19 342 SER A CA 1
ATOM 2742 C C . SER A 1 342 ? 6.830 -11.864 17.614 1.00 50.19 342 SER A C 1
ATOM 2744 O O . SER A 1 342 ? 7.971 -12.285 17.434 1.00 50.19 342 SER A O 1
ATOM 2746 N N . GLN A 1 343 ? 6.213 -11.975 18.799 1.00 52.62 343 GLN A N 1
ATOM 2747 C CA . GLN A 1 343 ? 6.829 -12.664 19.935 1.00 52.62 343 GLN A CA 1
ATOM 2748 C C . GLN A 1 343 ? 6.982 -14.160 19.643 1.00 52.62 343 GLN A C 1
ATOM 2750 O O . GLN A 1 343 ? 8.041 -14.709 19.891 1.00 52.62 343 GLN A O 1
ATOM 2755 N N . ARG A 1 344 ? 5.986 -14.824 19.041 1.00 62.19 344 ARG A N 1
ATOM 2756 C CA . ARG A 1 344 ? 6.098 -16.241 18.658 1.00 62.19 344 ARG A CA 1
ATOM 2757 C C . ARG A 1 344 ? 7.165 -16.485 17.597 1.00 62.19 344 ARG A C 1
ATOM 2759 O O . ARG A 1 344 ? 7.733 -17.562 17.622 1.00 62.19 344 ARG A O 1
ATOM 2766 N N . ILE A 1 345 ? 7.436 -15.559 16.676 1.00 59.44 345 ILE A N 1
ATOM 2767 C CA . ILE A 1 345 ? 8.509 -15.675 15.677 1.00 59.44 345 ILE A CA 1
ATOM 2768 C C . ILE A 1 345 ? 9.861 -15.548 16.366 1.00 59.44 345 ILE A C 1
ATOM 2770 O O . ILE A 1 345 ? 10.715 -16.398 16.137 1.00 59.44 345 ILE A O 1
ATOM 2774 N N . VAL A 1 346 ? 10.033 -14.553 17.244 1.00 60.72 346 VAL A N 1
ATOM 2775 C CA . VAL A 1 346 ? 11.236 -14.426 18.083 1.00 60.72 346 VAL A CA 1
ATOM 2776 C C . VAL A 1 346 ? 11.419 -15.689 18.923 1.00 60.72 346 VAL A C 1
ATOM 2778 O O . VAL A 1 346 ? 12.463 -16.326 18.853 1.00 60.72 346 VAL A O 1
ATOM 2781 N N . ASP A 1 347 ? 10.373 -16.132 19.615 1.00 67.62 347 ASP A N 1
ATOM 2782 C CA . ASP A 1 347 ? 10.411 -17.337 20.431 1.00 67.62 347 ASP A CA 1
ATOM 2783 C C . ASP A 1 347 ? 10.656 -18.599 19.581 1.00 67.62 347 ASP A C 1
ATOM 2785 O O . ASP A 1 347 ? 11.339 -19.516 20.027 1.00 67.62 347 ASP A O 1
ATOM 2789 N N . ARG A 1 348 ? 10.097 -18.692 18.365 1.00 78.81 348 ARG A N 1
ATOM 2790 C CA . ARG A 1 348 ? 10.314 -19.809 17.428 1.00 78.81 348 ARG A CA 1
ATOM 2791 C C . ARG A 1 348 ? 11.755 -19.825 16.965 1.00 78.81 348 ARG A C 1
ATOM 2793 O O . ARG A 1 348 ? 12.353 -20.892 16.927 1.00 78.81 348 ARG A O 1
ATOM 2800 N N . HIS A 1 349 ? 12.302 -18.664 16.632 1.00 73.75 349 HIS A N 1
ATOM 2801 C CA . HIS A 1 349 ? 13.689 -18.501 16.227 1.00 73.75 349 HIS A CA 1
ATOM 2802 C C . HIS A 1 349 ? 14.638 -18.894 17.360 1.00 73.75 349 HIS A C 1
ATOM 2804 O O . HIS A 1 349 ? 15.504 -19.742 17.165 1.00 73.75 349 HIS A O 1
ATOM 2810 N N . GLU A 1 350 ? 14.403 -18.399 18.577 1.00 75.38 350 GLU A N 1
ATOM 2811 C CA . GLU A 1 350 ? 15.145 -18.805 19.776 1.00 75.38 350 GLU A CA 1
ATOM 2812 C C . GLU A 1 350 ? 15.026 -20.315 20.043 1.00 75.38 350 GLU A C 1
ATOM 2814 O O . GLU A 1 350 ? 16.027 -20.983 20.316 1.00 75.38 350 GLU A O 1
ATOM 2819 N N . ARG A 1 351 ? 13.820 -20.888 19.910 1.00 83.38 351 ARG A N 1
ATOM 2820 C CA . ARG A 1 351 ? 13.584 -22.338 20.028 1.00 83.38 351 ARG A CA 1
ATOM 2821 C C . ARG A 1 351 ? 14.359 -23.125 18.975 1.00 83.38 351 ARG A C 1
ATOM 2823 O O . ARG A 1 351 ? 14.963 -24.135 19.323 1.00 83.38 351 ARG A O 1
ATOM 2830 N N . VAL A 1 352 ? 14.355 -22.674 17.721 1.00 85.06 352 VAL A N 1
ATOM 2831 C CA . VAL A 1 352 ? 15.097 -23.290 16.613 1.00 85.06 352 VAL A CA 1
ATOM 2832 C C . VAL A 1 352 ? 16.591 -23.268 16.898 1.00 85.06 352 VAL A C 1
ATOM 2834 O O . VAL A 1 352 ? 17.222 -24.317 16.809 1.00 85.06 352 VAL A O 1
ATOM 2837 N N . MET A 1 353 ? 17.148 -22.120 17.290 1.00 83.44 353 MET A N 1
ATOM 2838 C CA . MET A 1 353 ? 18.576 -21.999 17.599 1.00 83.44 353 MET A CA 1
ATOM 2839 C C . MET A 1 353 ? 18.980 -22.897 18.764 1.00 83.44 353 MET A C 1
ATOM 2841 O O . MET A 1 353 ? 20.003 -23.577 18.692 1.00 83.44 353 MET A O 1
ATOM 2845 N N . ARG A 1 354 ? 18.140 -22.978 19.802 1.00 84.50 354 ARG A N 1
ATOM 2846 C CA . ARG A 1 354 ? 18.358 -23.893 20.924 1.00 84.50 354 ARG A CA 1
ATOM 2847 C C . ARG A 1 354 ? 18.315 -25.359 20.488 1.00 84.50 354 ARG A C 1
ATOM 2849 O O . ARG A 1 354 ? 19.242 -26.091 20.795 1.00 84.50 354 ARG A O 1
ATOM 2856 N N . PHE A 1 355 ? 17.287 -25.786 19.750 1.00 87.94 355 PHE A N 1
ATOM 2857 C CA . PHE A 1 355 ? 17.182 -27.177 19.290 1.00 87.94 355 PHE A CA 1
ATOM 2858 C C . PHE A 1 355 ? 18.297 -27.562 18.320 1.00 87.94 355 PHE A C 1
ATOM 2860 O O . PHE A 1 355 ? 18.807 -28.672 18.403 1.00 87.94 355 PHE A O 1
ATOM 2867 N N . LEU A 1 356 ? 18.704 -26.658 17.424 1.00 85.62 356 LEU A N 1
ATOM 2868 C CA . LEU A 1 356 ? 19.865 -26.881 16.566 1.00 85.62 356 LEU A CA 1
ATOM 2869 C C . LEU A 1 356 ? 21.138 -27.048 17.399 1.00 85.62 356 LEU A C 1
ATOM 2871 O O . LEU A 1 356 ? 21.918 -27.940 17.094 1.00 85.62 356 LEU A O 1
ATOM 2875 N N . GLY A 1 357 ? 21.334 -26.240 18.445 1.00 80.44 357 GLY A N 1
ATOM 2876 C CA . GLY A 1 357 ? 22.449 -26.390 19.381 1.00 80.44 357 GLY A CA 1
ATOM 2877 C C . GLY A 1 357 ? 22.426 -27.734 20.112 1.00 80.44 357 GLY A C 1
ATOM 2878 O O . GLY A 1 357 ? 23.360 -28.519 19.965 1.00 80.44 357 GLY A O 1
ATOM 2879 N N . ASP A 1 358 ? 21.341 -28.015 20.834 1.00 84.31 358 ASP A N 1
ATOM 2880 C CA . ASP A 1 358 ? 21.192 -29.195 21.693 1.00 84.31 358 ASP A CA 1
ATOM 2881 C C . ASP A 1 358 ? 21.275 -30.504 20.882 1.00 84.31 358 ASP A C 1
ATOM 2883 O O . ASP A 1 358 ? 22.072 -31.394 21.178 1.00 84.31 358 ASP A O 1
ATOM 2887 N N . GLU A 1 359 ? 20.499 -30.615 19.800 1.00 86.00 359 GLU A N 1
ATOM 2888 C CA . GLU A 1 359 ? 20.456 -31.841 18.996 1.00 86.00 359 GLU A CA 1
ATOM 2889 C C . GLU A 1 359 ? 21.742 -32.043 18.199 1.00 86.00 359 GLU A C 1
ATOM 2891 O O . GLU A 1 359 ? 22.164 -33.184 18.005 1.00 86.00 359 GLU A O 1
ATOM 2896 N N . LEU A 1 360 ? 22.388 -30.961 17.733 1.00 85.81 360 LEU A N 1
ATOM 2897 C CA . LEU A 1 360 ? 23.656 -31.106 17.025 1.00 85.81 360 LEU A CA 1
ATOM 2898 C C . LEU A 1 360 ? 24.825 -31.392 17.968 1.00 85.81 360 LEU A C 1
ATOM 2900 O O . LEU A 1 360 ? 25.832 -31.955 17.532 1.00 85.81 360 LEU A O 1
ATOM 2904 N N . GLU A 1 361 ? 24.731 -31.032 19.252 1.00 82.00 361 GLU A N 1
ATOM 2905 C CA . GLU A 1 361 ? 25.661 -31.487 20.288 1.00 82.00 361 GLU A CA 1
ATOM 2906 C C . GLU A 1 361 ? 25.634 -33.007 20.457 1.00 82.00 361 GLU A C 1
ATOM 2908 O O . GLU A 1 361 ? 26.706 -33.617 20.491 1.00 82.00 361 GLU A O 1
ATOM 2913 N N . GLU A 1 362 ? 24.446 -33.613 20.472 1.00 78.44 362 GLU A N 1
ATOM 2914 C CA . GLU A 1 362 ? 24.273 -35.059 20.654 1.00 78.44 362 GLU A CA 1
ATOM 2915 C C . GLU A 1 362 ? 24.414 -35.874 19.354 1.00 78.44 362 GLU A C 1
ATOM 2917 O O . GLU A 1 362 ? 24.900 -37.009 19.370 1.00 78.44 362 GLU A O 1
ATOM 2922 N N . SER A 1 363 ? 24.030 -35.300 18.213 1.00 77.19 363 SER A N 1
ATOM 2923 C CA . SER A 1 363 ? 24.054 -35.927 16.890 1.00 77.19 363 SER A CA 1
ATOM 2924 C C . SER A 1 363 ? 24.718 -34.997 15.879 1.00 77.19 363 SER A C 1
ATOM 2926 O O . SER A 1 363 ? 24.277 -33.882 15.687 1.00 77.19 363 SER A O 1
ATOM 2928 N N . ASP A 1 364 ? 25.708 -35.444 15.102 1.00 86.50 364 ASP A N 1
ATOM 2929 C CA . ASP A 1 364 ? 26.338 -34.601 14.057 1.00 86.50 364 ASP A CA 1
ATOM 2930 C C . ASP A 1 364 ? 25.347 -34.060 12.991 1.00 86.50 364 ASP A C 1
ATOM 2932 O O . ASP A 1 364 ? 25.730 -33.255 12.133 1.00 86.50 364 ASP A O 1
ATOM 2936 N N . ARG A 1 365 ? 24.096 -34.549 12.983 1.00 89.19 365 ARG A N 1
ATOM 2937 C CA . ARG A 1 365 ? 23.069 -34.266 11.975 1.00 89.19 365 ARG A CA 1
ATOM 2938 C C . ARG A 1 365 ? 21.668 -34.175 12.579 1.00 89.19 365 ARG A C 1
ATOM 2940 O O . ARG A 1 365 ? 21.268 -35.061 13.332 1.00 89.19 365 ARG A O 1
ATOM 2947 N N . LEU A 1 366 ? 20.880 -33.206 12.112 1.00 91.00 366 LEU A N 1
ATOM 2948 C CA . LEU A 1 366 ? 19.453 -33.065 12.417 1.00 91.00 366 LEU A CA 1
ATOM 2949 C C . LEU A 1 366 ? 18.651 -32.907 11.121 1.00 91.00 366 LEU A C 1
ATOM 2951 O O . LEU A 1 366 ? 18.947 -32.050 10.293 1.00 91.00 366 LEU A O 1
ATOM 2955 N N . SER A 1 367 ? 17.624 -33.733 10.912 1.00 91.69 367 SER A N 1
ATOM 2956 C CA . SER A 1 367 ? 16.751 -33.575 9.739 1.00 91.69 367 SER A CA 1
ATOM 2957 C C . SER A 1 367 ? 15.761 -32.422 9.928 1.00 91.69 367 SER A C 1
ATOM 2959 O O . SER A 1 367 ? 15.285 -32.196 11.038 1.00 91.69 367 SER A O 1
ATOM 2961 N N . VAL A 1 368 ? 15.379 -31.748 8.838 1.00 90.44 368 VAL A N 1
ATOM 2962 C CA . VAL A 1 368 ? 14.334 -30.702 8.850 1.00 90.44 368 VAL A CA 1
ATOM 2963 C C . VAL A 1 368 ? 13.026 -31.228 9.443 1.00 90.44 368 VAL A C 1
ATOM 2965 O O . VAL A 1 368 ? 12.347 -30.523 10.182 1.00 90.44 368 VAL A O 1
ATOM 2968 N N . ARG A 1 369 ? 12.705 -32.499 9.180 1.00 89.00 369 ARG A N 1
ATOM 2969 C CA . ARG A 1 369 ? 11.527 -33.159 9.744 1.00 89.00 369 ARG A CA 1
ATOM 2970 C C . ARG A 1 369 ? 11.601 -33.354 11.247 1.00 89.00 369 ARG A C 1
ATOM 2972 O O . ARG A 1 369 ? 10.628 -33.052 11.921 1.00 89.00 369 ARG A O 1
ATOM 2979 N N . ALA A 1 370 ? 12.742 -33.801 11.758 1.00 87.81 370 ALA A N 1
ATOM 2980 C CA . ALA A 1 370 ? 12.942 -33.921 13.196 1.00 87.81 370 ALA A CA 1
ATOM 2981 C C . ALA A 1 370 ? 12.830 -32.548 13.881 1.00 87.81 370 ALA A C 1
ATOM 2983 O O . ALA A 1 370 ? 12.143 -32.425 14.888 1.00 87.81 370 ALA A O 1
ATOM 2984 N N . LEU A 1 371 ? 13.406 -31.495 13.287 1.00 88.00 371 LEU A N 1
ATOM 2985 C CA . LEU A 1 371 ? 13.267 -30.134 13.809 1.00 88.00 371 LEU A CA 1
ATOM 2986 C C . LEU A 1 371 ? 11.803 -29.653 13.796 1.00 88.00 371 LEU A C 1
ATOM 2988 O O . LEU A 1 371 ? 11.328 -29.105 14.786 1.00 88.00 371 LEU A O 1
ATOM 2992 N N . ALA A 1 372 ? 11.054 -29.901 12.718 1.00 84.44 372 ALA A N 1
ATOM 2993 C CA . ALA A 1 372 ? 9.628 -29.574 12.653 1.00 84.44 372 ALA A CA 1
ATOM 2994 C C . ALA A 1 372 ? 8.790 -30.360 13.682 1.00 84.44 372 ALA A C 1
ATOM 2996 O O . ALA A 1 372 ? 7.865 -29.807 14.276 1.00 84.44 372 ALA A O 1
ATOM 2997 N N . GLU A 1 373 ? 9.126 -31.628 13.933 1.00 85.44 373 GLU A N 1
ATOM 2998 C CA . GLU A 1 373 ? 8.489 -32.467 14.957 1.00 85.44 373 GLU A CA 1
ATOM 2999 C C . GLU A 1 373 ? 8.780 -31.962 16.383 1.00 85.44 373 GLU A C 1
ATOM 3001 O O . GLU A 1 373 ? 7.881 -31.992 17.221 1.00 85.44 373 GLU A O 1
ATOM 3006 N N . LEU A 1 374 ? 9.979 -31.425 16.647 1.00 85.56 374 LEU A N 1
ATOM 3007 C CA . LEU A 1 374 ? 10.325 -30.773 17.921 1.00 85.56 374 LEU A CA 1
ATOM 3008 C C . LEU A 1 374 ? 9.589 -29.440 18.127 1.00 85.56 374 LEU A C 1
ATOM 3010 O O . LEU A 1 374 ? 9.224 -29.099 19.253 1.00 85.56 374 LEU A O 1
ATOM 3014 N N . LEU A 1 375 ? 9.356 -28.688 17.048 1.00 79.38 375 LEU A N 1
ATOM 3015 C CA . LEU A 1 375 ? 8.651 -27.403 17.091 1.00 79.38 375 LEU A CA 1
ATOM 3016 C C . LEU A 1 375 ? 7.132 -27.559 17.199 1.00 79.38 375 LEU A C 1
ATOM 3018 O O . LEU A 1 375 ? 6.480 -26.734 17.832 1.00 79.38 375 LEU A O 1
ATOM 3022 N N . SER A 1 376 ? 6.557 -28.607 16.607 1.00 79.19 376 SER A N 1
ATOM 3023 C CA . SER A 1 376 ? 5.101 -28.770 16.493 1.00 79.19 376 SER A CA 1
ATOM 3024 C C . SER A 1 376 ? 4.321 -28.713 17.816 1.00 79.19 376 SER A C 1
ATOM 3026 O O . SER A 1 376 ? 3.252 -28.110 17.813 1.00 79.19 376 SER A O 1
ATOM 3028 N N . PRO A 1 377 ? 4.799 -29.258 18.953 1.00 74.44 377 PRO A N 1
ATOM 3029 C CA . PRO A 1 377 ? 4.102 -29.130 20.235 1.00 74.44 377 PRO A CA 1
ATOM 3030 C C . PRO A 1 377 ? 4.091 -27.706 20.810 1.00 74.44 377 PRO A C 1
ATOM 3032 O O . PRO A 1 377 ? 3.358 -27.443 21.761 1.00 74.44 377 PRO A O 1
ATOM 3035 N N . LEU A 1 378 ? 4.940 -26.815 20.291 1.00 72.31 378 LEU A N 1
ATOM 3036 C CA . LEU A 1 378 ? 5.183 -25.466 20.813 1.00 72.31 378 LEU A CA 1
ATOM 3037 C C . LEU A 1 378 ? 4.602 -24.371 19.906 1.00 72.31 378 LEU A C 1
ATOM 3039 O O . LEU A 1 378 ? 4.690 -23.191 20.237 1.00 72.31 378 LEU A O 1
ATOM 3043 N N . GLU A 1 379 ? 4.019 -24.754 18.772 1.00 68.56 379 GLU A N 1
ATOM 3044 C CA . GLU A 1 379 ? 3.542 -23.853 17.729 1.00 68.56 379 GLU A CA 1
ATOM 3045 C C . GLU A 1 379 ? 2.103 -24.205 17.331 1.00 68.56 379 GLU A C 1
ATOM 3047 O O . GLU A 1 379 ? 1.752 -25.373 17.187 1.00 68.56 379 GLU A O 1
ATOM 3052 N N . ASP A 1 380 ? 1.276 -23.193 17.054 1.00 63.91 380 ASP A N 1
ATOM 3053 C CA . ASP A 1 380 ? -0.089 -23.374 16.529 1.00 63.91 380 ASP A CA 1
ATOM 3054 C C . ASP A 1 380 ? -0.076 -23.666 15.007 1.00 63.91 380 ASP A C 1
ATOM 3056 O O . ASP A 1 380 ? -0.844 -23.091 14.231 1.00 63.91 380 ASP A O 1
ATOM 3060 N N . MET A 1 381 ? 0.844 -24.519 14.548 1.00 63.34 381 MET A N 1
ATOM 3061 C CA . MET A 1 381 ? 1.040 -24.864 13.137 1.00 63.34 381 MET A CA 1
ATOM 3062 C C . MET A 1 381 ? 1.117 -26.375 12.947 1.00 63.34 381 MET A C 1
ATOM 3064 O O . MET A 1 381 ? 1.612 -27.111 13.798 1.00 63.34 381 MET A O 1
ATOM 3068 N N . SER A 1 382 ? 0.641 -26.847 11.793 1.00 72.94 382 SER A N 1
ATOM 3069 C CA . SER A 1 382 ? 0.806 -28.254 11.429 1.00 72.94 382 SER A CA 1
ATOM 3070 C C . SER A 1 382 ? 2.282 -28.577 11.177 1.00 72.94 382 SER A C 1
ATOM 3072 O O . SER A 1 382 ? 3.046 -27.705 10.753 1.00 72.94 382 SER A O 1
ATOM 3074 N N . ILE A 1 383 ? 2.673 -29.839 11.381 1.00 74.38 383 ILE A N 1
ATOM 3075 C CA . ILE A 1 383 ? 4.031 -30.317 11.072 1.00 74.38 383 ILE A CA 1
ATOM 3076 C C . ILE A 1 383 ? 4.394 -30.011 9.612 1.00 74.38 383 ILE A C 1
ATOM 3078 O O . ILE A 1 383 ? 5.512 -29.585 9.349 1.00 74.38 383 ILE A O 1
ATOM 3082 N N . ASP A 1 384 ? 3.450 -30.151 8.678 1.00 72.38 384 ASP A N 1
ATOM 3083 C CA . ASP A 1 384 ? 3.682 -29.877 7.254 1.00 72.38 384 ASP A CA 1
ATOM 3084 C C . ASP A 1 384 ? 3.989 -28.395 6.986 1.00 72.38 384 ASP A C 1
ATOM 3086 O O . ASP A 1 384 ? 4.874 -28.074 6.198 1.00 72.38 384 ASP A O 1
ATOM 3090 N N . THR A 1 385 ? 3.316 -27.483 7.694 1.00 69.94 385 THR A N 1
ATOM 3091 C CA . THR A 1 385 ? 3.582 -26.035 7.615 1.00 69.94 385 THR A CA 1
ATOM 3092 C C . THR A 1 385 ? 4.954 -25.685 8.185 1.00 69.94 385 THR A C 1
ATOM 3094 O O . THR A 1 385 ? 5.686 -24.884 7.611 1.00 69.94 385 THR A O 1
ATOM 3097 N N . LEU A 1 386 ? 5.316 -26.299 9.313 1.00 76.25 386 LEU A N 1
ATOM 3098 C CA . LEU A 1 386 ? 6.627 -26.120 9.935 1.00 76.25 386 LEU A CA 1
ATOM 3099 C C . LEU A 1 386 ? 7.753 -26.674 9.062 1.00 76.25 386 LEU A C 1
ATOM 3101 O O . LEU A 1 386 ? 8.804 -26.053 8.956 1.00 76.25 386 LEU A O 1
ATOM 3105 N N . LEU A 1 387 ? 7.530 -27.819 8.420 1.00 81.75 387 LEU A N 1
ATOM 3106 C CA . LEU A 1 387 ? 8.460 -28.427 7.473 1.00 81.75 387 LEU A CA 1
ATOM 3107 C C . LEU A 1 387 ? 8.793 -27.483 6.318 1.00 81.75 387 LEU A C 1
ATOM 3109 O O . LEU A 1 387 ? 9.970 -27.267 6.031 1.00 81.75 387 LEU A O 1
ATOM 3113 N N . GLU A 1 388 ? 7.763 -26.925 5.679 1.00 74.50 388 GLU A N 1
ATOM 3114 C CA . GLU A 1 388 ? 7.913 -25.970 4.579 1.00 74.50 388 GLU A CA 1
ATOM 3115 C C . GLU A 1 388 ? 8.676 -24.727 5.050 1.00 74.50 388 GLU A C 1
ATOM 3117 O O . GLU A 1 388 ? 9.699 -24.375 4.465 1.00 74.50 388 GLU A O 1
ATOM 3122 N N . TRP A 1 389 ? 8.274 -24.156 6.189 1.00 80.31 389 TRP A N 1
ATOM 3123 C CA . TRP A 1 389 ? 8.930 -22.982 6.763 1.00 80.31 389 TRP A CA 1
ATOM 3124 C C . TRP A 1 389 ? 10.414 -23.221 7.085 1.00 80.31 389 TRP A C 1
ATOM 3126 O O . TRP A 1 389 ? 11.265 -22.421 6.698 1.00 80.31 389 TRP A O 1
ATOM 3136 N N . VAL A 1 390 ? 10.763 -24.325 7.757 1.00 83.00 390 VAL A N 1
ATOM 3137 C CA . VAL A 1 390 ? 12.166 -24.648 8.081 1.00 83.00 390 VAL A CA 1
ATOM 3138 C C . VAL A 1 390 ? 12.978 -24.868 6.803 1.00 83.00 390 VAL A C 1
ATOM 3140 O O . VAL A 1 390 ? 14.150 -24.499 6.748 1.00 83.00 390 VAL A O 1
ATOM 3143 N N . GLN A 1 391 ? 12.379 -25.460 5.768 1.00 83.19 391 GLN A N 1
ATOM 3144 C CA . GLN A 1 391 ? 13.060 -25.699 4.501 1.00 83.19 391 GLN A CA 1
ATOM 3145 C C . GLN A 1 391 ? 13.312 -24.402 3.720 1.00 83.19 391 GLN A C 1
ATOM 3147 O O . GLN A 1 391 ? 14.401 -24.244 3.171 1.00 83.19 391 GLN A O 1
ATOM 3152 N N . GLU A 1 392 ? 12.352 -23.475 3.701 1.00 76.00 392 GLU A N 1
ATOM 3153 C CA . GLU A 1 392 ? 12.491 -22.153 3.072 1.00 76.00 392 GLU A CA 1
ATOM 3154 C C . GLU A 1 392 ? 13.529 -21.272 3.778 1.00 76.00 392 GLU A C 1
ATOM 3156 O O . GLU A 1 392 ? 14.264 -20.536 3.125 1.00 76.00 392 GLU A O 1
ATOM 3161 N N . ASN A 1 393 ? 13.625 -21.375 5.107 1.00 78.88 393 ASN A N 1
ATOM 3162 C CA . ASN A 1 393 ? 14.516 -20.545 5.923 1.00 78.88 393 ASN A CA 1
ATOM 3163 C C . ASN A 1 393 ? 15.856 -21.227 6.260 1.00 78.88 393 ASN A C 1
ATOM 3165 O O . ASN A 1 393 ? 16.705 -20.630 6.924 1.00 78.88 393 ASN A O 1
ATOM 3169 N N . GLY A 1 394 ? 16.072 -22.468 5.814 1.00 82.56 394 GLY A N 1
ATOM 3170 C CA . GLY A 1 394 ? 17.175 -23.317 6.272 1.00 82.56 394 GLY A CA 1
ATOM 3171 C C . GLY A 1 394 ? 18.573 -22.740 6.038 1.00 82.56 394 GLY A C 1
ATOM 3172 O O . GLY A 1 394 ? 19.436 -22.870 6.905 1.00 82.56 394 GLY A O 1
ATOM 3173 N N . GLU A 1 395 ? 18.803 -22.051 4.917 1.00 80.88 395 GLU A N 1
ATOM 3174 C CA . GLU A 1 395 ? 20.094 -21.403 4.634 1.00 80.88 395 GLU A CA 1
ATOM 3175 C C . GLU A 1 395 ? 20.398 -20.261 5.614 1.00 80.88 395 GLU A C 1
ATOM 3177 O O . GLU A 1 395 ? 21.517 -20.158 6.125 1.00 80.88 395 GLU A O 1
ATOM 3182 N N . SER A 1 396 ? 19.391 -19.440 5.926 1.00 75.88 396 SER A N 1
ATOM 3183 C CA . SER A 1 396 ? 19.521 -18.348 6.896 1.00 75.88 396 SER A CA 1
ATOM 3184 C C . SER A 1 396 ? 19.776 -18.899 8.297 1.00 75.88 396 SER A C 1
ATOM 3186 O O . SER A 1 396 ? 20.717 -18.477 8.967 1.00 75.88 396 SER A O 1
ATOM 3188 N N . LEU A 1 397 ? 18.988 -19.900 8.707 1.00 83.81 397 LEU A N 1
ATOM 3189 C CA . LEU A 1 397 ? 19.114 -20.546 10.013 1.00 83.81 397 LEU A CA 1
ATOM 3190 C C . LEU A 1 397 ? 20.496 -21.187 10.201 1.00 83.81 397 LEU A C 1
ATOM 3192 O O . LEU A 1 397 ? 21.103 -21.049 11.260 1.00 83.81 397 LEU A O 1
ATOM 3196 N N . ALA A 1 398 ? 21.023 -21.857 9.173 1.00 85.19 398 ALA A N 1
ATOM 3197 C CA . ALA A 1 398 ? 22.344 -22.474 9.250 1.00 85.19 398 ALA A CA 1
ATOM 3198 C C . ALA A 1 398 ? 23.483 -21.456 9.299 1.00 85.19 398 ALA A C 1
ATOM 3200 O O . ALA A 1 398 ? 24.457 -21.668 10.021 1.00 85.19 398 ALA A O 1
ATOM 3201 N N . THR A 1 399 ? 23.349 -20.351 8.564 1.00 81.25 399 THR A N 1
ATOM 3202 C CA . THR A 1 399 ? 24.324 -19.255 8.592 1.00 81.25 399 THR A CA 1
ATOM 3203 C C . THR A 1 399 ? 24.438 -18.669 9.995 1.00 81.25 399 THR A C 1
ATOM 3205 O O . THR A 1 399 ? 25.544 -18.486 10.498 1.00 81.25 399 THR A O 1
ATOM 3208 N N . GLU A 1 400 ? 23.303 -18.424 10.648 1.00 83.00 400 GLU A N 1
ATOM 3209 C CA . GLU A 1 400 ? 23.263 -17.857 11.995 1.00 83.00 400 GLU A CA 1
ATOM 3210 C C . GLU A 1 400 ? 23.749 -18.840 13.066 1.00 83.00 400 GLU A C 1
ATOM 3212 O O . GLU A 1 400 ? 24.537 -18.468 13.934 1.00 83.00 400 GLU A O 1
ATOM 3217 N N . ALA A 1 401 ? 23.359 -20.113 12.967 1.00 82.06 401 ALA A N 1
ATOM 3218 C CA . ALA A 1 401 ? 23.814 -21.158 13.882 1.00 82.06 401 ALA A CA 1
ATOM 3219 C C . ALA A 1 401 ? 25.273 -21.607 13.641 1.00 82.06 401 ALA A C 1
ATOM 3221 O O . ALA A 1 401 ? 25.797 -22.413 14.408 1.00 82.06 401 ALA A O 1
ATOM 3222 N N . GLY A 1 402 ? 25.946 -21.125 12.586 1.00 84.25 402 GLY A N 1
ATOM 3223 C CA . GLY A 1 402 ? 27.323 -21.516 12.258 1.00 84.25 402 GLY A CA 1
ATOM 3224 C C . GLY A 1 402 ? 27.460 -22.974 11.795 1.00 84.25 402 GLY A C 1
ATOM 3225 O O . GLY A 1 402 ? 28.485 -23.618 12.024 1.00 84.25 402 GLY A O 1
ATOM 3226 N N . ILE A 1 403 ? 26.423 -23.513 11.155 1.00 90.06 403 ILE A N 1
ATOM 3227 C CA . ILE A 1 403 ? 26.330 -24.905 10.696 1.00 90.06 403 ILE A CA 1
ATOM 3228 C C . ILE A 1 403 ? 26.129 -24.961 9.175 1.00 90.06 403 ILE A C 1
ATOM 3230 O O . ILE A 1 403 ? 26.123 -23.944 8.486 1.00 90.06 403 ILE A O 1
ATOM 3234 N N . SER A 1 404 ? 26.014 -26.165 8.619 1.00 90.25 404 SER A N 1
ATOM 3235 C CA . SER A 1 404 ? 25.707 -26.374 7.202 1.00 90.25 404 SER A CA 1
ATOM 3236 C C . SER A 1 404 ? 24.266 -26.839 7.018 1.00 90.25 404 SER A C 1
ATOM 3238 O O . SER A 1 404 ? 23.763 -27.644 7.803 1.00 90.25 404 SER A O 1
ATOM 3240 N N . PHE A 1 405 ? 23.608 -26.354 5.966 1.00 91.62 405 PHE A N 1
ATOM 3241 C CA . PHE A 1 405 ? 22.284 -26.808 5.551 1.00 91.62 405 PHE A CA 1
ATOM 3242 C C . PHE A 1 405 ? 22.370 -27.498 4.194 1.00 91.62 405 PHE A C 1
ATOM 3244 O O . PHE A 1 405 ? 22.980 -26.981 3.262 1.00 91.62 405 PHE A O 1
ATOM 3251 N N . THR A 1 406 ? 21.754 -28.672 4.079 1.00 89.88 406 THR A N 1
ATOM 3252 C CA . THR A 1 406 ? 21.580 -29.371 2.803 1.00 89.88 406 THR A CA 1
ATOM 3253 C C . THR A 1 406 ? 20.090 -29.407 2.464 1.00 89.88 406 THR A C 1
ATOM 3255 O O . THR A 1 406 ? 19.340 -30.101 3.164 1.00 89.88 406 THR A O 1
ATOM 3258 N N . PRO A 1 407 ? 19.636 -28.700 1.413 1.00 84.94 407 PRO A N 1
ATOM 3259 C CA . PRO A 1 407 ? 18.243 -28.739 0.987 1.00 84.94 407 PRO A CA 1
ATOM 3260 C C . PRO A 1 407 ? 17.871 -30.120 0.429 1.00 84.94 407 PRO A C 1
ATOM 3262 O O . PRO A 1 407 ? 18.694 -30.845 -0.131 1.00 84.94 407 PRO A O 1
ATOM 3265 N N . GLY A 1 408 ? 16.605 -30.504 0.586 1.00 78.81 408 GLY A N 1
ATOM 3266 C CA . GLY A 1 408 ? 16.106 -31.794 0.116 1.00 78.81 408 GLY A CA 1
ATOM 3267 C C . GLY A 1 408 ? 15.810 -31.780 -1.384 1.00 78.81 408 GLY A C 1
ATOM 3268 O O . GLY A 1 408 ? 14.982 -30.997 -1.852 1.00 78.81 408 GLY A O 1
ATOM 3269 N N . HIS A 1 409 ? 16.420 -32.694 -2.143 1.00 70.00 409 HIS A N 1
ATOM 3270 C CA . HIS A 1 409 ? 16.110 -32.927 -3.558 1.00 70.00 409 HIS A CA 1
ATOM 3271 C C . HIS A 1 409 ? 15.933 -34.422 -3.841 1.00 70.00 409 HIS A C 1
ATOM 3273 O O . HIS A 1 409 ? 16.694 -35.240 -3.331 1.00 70.00 409 HIS A O 1
ATOM 3279 N N . ARG A 1 410 ? 14.911 -34.772 -4.644 1.00 47.34 410 ARG A N 1
ATOM 3280 C CA . ARG A 1 410 ? 14.568 -36.125 -5.154 1.00 47.34 410 ARG A CA 1
ATOM 3281 C C . ARG A 1 410 ? 15.259 -37.288 -4.416 1.00 47.34 410 ARG A C 1
ATOM 3283 O O . ARG A 1 410 ? 16.255 -37.830 -4.884 1.00 47.34 410 ARG A O 1
ATOM 3290 N N . GLY A 1 411 ? 14.680 -37.691 -3.284 1.00 58.50 411 GLY A N 1
ATOM 3291 C CA . GLY A 1 411 ? 15.128 -38.846 -2.495 1.00 58.50 411 GLY A CA 1
ATOM 3292 C C . GLY A 1 411 ? 16.111 -38.528 -1.362 1.00 58.50 411 GLY A C 1
ATOM 3293 O O . GLY A 1 411 ? 16.399 -39.417 -0.567 1.00 58.50 411 GLY A O 1
ATOM 3294 N N . GLN A 1 412 ? 16.590 -37.285 -1.243 1.00 70.12 412 GLN A N 1
ATOM 3295 C CA . GLN A 1 412 ? 17.378 -36.818 -0.099 1.00 70.12 412 GLN A CA 1
ATOM 3296 C C . GLN A 1 412 ? 16.521 -36.001 0.873 1.00 70.12 412 GLN A C 1
ATOM 3298 O O . GLN A 1 412 ? 15.746 -35.135 0.464 1.00 70.12 412 GLN A O 1
ATOM 3303 N N . VAL A 1 413 ? 16.670 -36.289 2.168 1.00 82.69 413 VAL A N 1
ATOM 3304 C CA . VAL A 1 413 ? 15.995 -35.569 3.255 1.00 82.69 413 VAL A CA 1
ATOM 3305 C C . VAL A 1 413 ? 16.788 -34.305 3.575 1.00 82.69 413 VAL A C 1
ATOM 3307 O O . VAL A 1 413 ? 17.994 -34.390 3.814 1.00 82.69 413 VAL A O 1
ATOM 3310 N N . ALA A 1 414 ? 16.110 -33.157 3.596 1.00 88.25 414 ALA A N 1
ATOM 3311 C CA . ALA A 1 414 ? 16.709 -31.888 3.996 1.00 88.25 414 ALA A CA 1
ATOM 3312 C C . ALA A 1 414 ? 17.223 -31.965 5.444 1.00 88.25 414 ALA A C 1
ATOM 3314 O O . ALA A 1 414 ? 16.550 -32.537 6.313 1.00 88.25 414 ALA A O 1
ATOM 3315 N N . ARG A 1 415 ? 18.412 -31.421 5.718 1.00 92.44 415 ARG A N 1
AT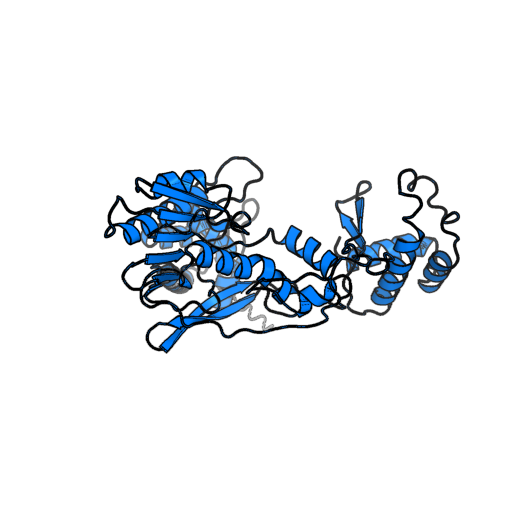OM 3316 C CA . ARG A 1 415 ? 19.071 -31.576 7.025 1.00 92.44 415 ARG A CA 1
ATOM 3317 C C . ARG A 1 415 ? 20.107 -30.497 7.327 1.00 92.44 415 ARG A C 1
ATOM 3319 O O . ARG A 1 415 ? 20.681 -29.907 6.416 1.00 92.44 415 ARG A O 1
ATOM 3326 N N . PHE A 1 416 ? 20.366 -30.330 8.615 1.00 92.06 416 PHE A N 1
ATOM 3327 C CA . PHE A 1 416 ? 21.411 -29.506 9.202 1.00 92.06 416 PHE A CA 1
ATOM 3328 C C . PHE A 1 416 ? 22.563 -30.393 9.692 1.00 92.06 416 PHE A C 1
ATOM 3330 O O . PHE A 1 416 ? 22.316 -31.472 10.238 1.00 92.06 416 PHE A O 1
ATOM 3337 N N . GLU A 1 417 ? 23.811 -29.965 9.496 1.00 91.44 417 GLU A N 1
ATOM 3338 C CA . GLU A 1 417 ? 25.008 -30.694 9.945 1.00 91.44 417 GLU A CA 1
ATOM 3339 C C . GLU A 1 417 ? 26.075 -29.742 10.494 1.00 91.44 417 GLU A C 1
ATOM 3341 O O . GLU A 1 417 ? 26.282 -28.653 9.945 1.00 91.44 417 GLU A O 1
ATOM 3346 N N . LYS A 1 418 ? 26.815 -30.176 11.522 1.00 86.88 418 LYS A N 1
ATOM 3347 C CA . LYS A 1 418 ? 27.998 -29.451 12.014 1.00 86.88 418 LYS A CA 1
ATOM 3348 C C . LYS A 1 418 ? 29.038 -29.292 10.905 1.00 86.88 418 LYS A C 1
ATOM 3350 O O . LYS A 1 418 ? 29.341 -30.247 10.187 1.00 86.88 418 LYS A O 1
ATOM 3355 N N . GLN A 1 419 ? 29.636 -28.106 10.798 1.00 76.88 419 GLN A N 1
ATOM 3356 C CA . GLN A 1 419 ? 30.788 -27.916 9.920 1.00 76.88 419 GLN A CA 1
ATOM 3357 C C . GLN A 1 419 ? 31.957 -28.758 10.444 1.00 76.88 419 GLN A C 1
ATOM 3359 O O . GLN A 1 419 ? 32.480 -28.516 11.532 1.00 76.88 419 GLN A O 1
ATOM 3364 N N . ARG A 1 420 ? 32.375 -29.770 9.679 1.00 60.62 420 ARG A N 1
ATOM 3365 C CA . ARG A 1 420 ? 33.634 -30.464 9.948 1.00 60.62 420 ARG A CA 1
ATOM 3366 C C . ARG A 1 420 ? 34.763 -29.577 9.446 1.00 60.62 420 ARG A C 1
ATOM 3368 O O . ARG A 1 420 ? 34.887 -29.354 8.246 1.00 60.62 420 ARG A O 1
ATOM 3375 N N . HIS A 1 421 ? 35.582 -29.064 10.359 1.00 49.56 421 HIS A N 1
ATOM 3376 C CA . HIS A 1 421 ? 36.895 -28.567 9.977 1.00 49.56 421 HIS A CA 1
ATOM 3377 C C . HIS A 1 421 ? 37.735 -29.768 9.546 1.00 49.56 421 HIS A C 1
ATOM 3379 O O . HIS A 1 421 ? 38.274 -30.490 10.383 1.00 49.56 421 HIS A O 1
ATOM 3385 N N . ASP A 1 422 ? 37.835 -29.986 8.237 1.00 40.94 422 ASP A N 1
ATOM 3386 C CA . ASP A 1 422 ? 38.867 -30.845 7.676 1.00 40.94 422 ASP A CA 1
ATOM 3387 C C . ASP A 1 422 ? 40.218 -30.160 7.912 1.00 40.94 422 ASP A C 1
ATOM 3389 O O . ASP A 1 422 ? 40.672 -29.314 7.141 1.00 40.94 422 ASP A O 1
ATOM 3393 N N . SER A 1 423 ? 40.865 -30.505 9.024 1.00 37.59 423 SER A N 1
ATOM 3394 C CA . SER A 1 423 ? 42.285 -30.257 9.233 1.00 37.59 423 SER A CA 1
ATOM 3395 C C . SER A 1 423 ? 43.074 -31.174 8.296 1.00 37.59 423 SER A C 1
ATOM 3397 O O . SER A 1 423 ? 43.540 -32.241 8.697 1.00 37.59 423 SER A O 1
ATOM 3399 N N . HIS A 1 424 ? 43.199 -30.781 7.030 1.00 35.75 424 HIS A N 1
ATOM 3400 C CA . HIS A 1 424 ? 44.222 -31.324 6.143 1.00 35.75 424 HIS A CA 1
ATOM 3401 C C . HIS A 1 424 ? 45.546 -30.596 6.400 1.00 35.75 424 HIS A C 1
ATOM 3403 O O . HIS A 1 424 ? 45.965 -29.745 5.625 1.00 35.75 424 HIS A O 1
ATOM 3409 N N . ASP A 1 425 ? 46.198 -30.962 7.504 1.00 38.06 425 ASP A N 1
ATOM 3410 C CA . ASP A 1 425 ? 47.655 -30.901 7.602 1.00 38.06 425 ASP A CA 1
ATOM 3411 C C . ASP A 1 425 ? 48.192 -32.263 7.156 1.00 38.06 425 ASP A C 1
ATOM 3413 O O . ASP A 1 425 ? 48.100 -33.235 7.907 1.00 38.06 425 ASP A O 1
ATOM 3417 N N . HIS A 1 426 ? 48.723 -32.331 5.932 1.00 34.69 426 HIS A N 1
ATOM 3418 C CA . HIS A 1 426 ? 49.831 -33.214 5.553 1.00 34.69 426 HIS A CA 1
ATOM 3419 C C . HIS A 1 426 ? 50.545 -32.712 4.302 1.00 34.69 426 HIS A C 1
ATOM 3421 O O . HIS A 1 426 ? 49.867 -32.495 3.272 1.00 34.69 426 HIS A O 1
#

pLDDT: mean 77.56, std 16.26, range [31.19, 98.12]